Protein AF-A0A0M3IS46-F1 (afdb_monomer)

Radius of gyration: 22.24 Å; Cα contacts (8 Å, |Δi|>4): 586; chains: 1; bounding box: 58×50×62 Å

Nearest PDB structures (foldseek):
  3fgt-assembly1_B  TM=9.710E-01  e=1.351E-29  Mus musculus
  3fbx-assembly1_A  TM=9.709E-01  e=1.950E-28  Mus musculus
  3fgw-assembly1_A  TM=9.657E-01  e=2.655E-27  Mus musculus
  4bwc-assembly1_B-2  TM=8.150E-01  e=2.968E-21  Bos taurus

Foldseek 3Di:
DFFDFQWWDKDFDPDPQDPFHPQTFIFTPLGKTKGKDFDAFQQPVCLVQQALQADDQRVQQNVLRTRDNFQVSSQVSSPPRDRLPRWIWMKIARLVQDDPPDDGDPDGRIDIDTSADDPPVRCVNSVLVVVCVQANDCSPPCSNLANVLCVVQVVQDPDPVSVVCQLQDFPFVPDPSQAGPKVVRGAQLSGNWRDLLPAPQPIGDSDDSRHRDPDTRQKDWADDSVCSNVNKIWIAGGGRVVVHPWQFLVPGPCNVPDDPPPHDRTRPTDIDIDDDDDDDPDPDDPPPDDDDPDDDDDDDDQNDDFPPDPVCVSQQKGKDQPDGDVVVNPWDALVPDPCVVPDDPNSDDRTSPHDIDIDHDDSDDDDPDD

Solvent-accessible surface area (backbone atoms only — not comparable to full-atom values): 22122 Å² total; per-residue (Å²): 136,90,68,88,76,69,72,36,63,67,40,69,54,60,61,95,91,52,94,48,52,88,68,42,47,37,30,24,70,53,32,35,44,38,36,50,48,82,46,80,59,66,32,71,89,55,51,81,64,48,46,67,89,33,44,57,45,65,57,30,46,54,54,16,56,27,56,33,69,44,32,68,51,23,47,72,44,37,65,54,50,57,24,77,44,86,25,30,43,34,43,24,36,19,54,85,53,63,57,90,100,52,86,78,60,97,66,63,34,64,37,79,44,64,58,58,63,75,57,67,76,34,31,60,63,24,34,44,57,64,47,29,78,73,68,37,43,70,61,40,83,65,64,9,36,49,42,45,48,45,73,71,48,56,86,67,48,84,48,75,67,42,42,48,49,52,57,32,30,36,56,28,92,72,43,80,60,8,48,52,88,35,41,64,62,39,19,32,43,36,29,68,20,17,35,12,66,75,25,59,80,87,45,50,55,89,49,77,78,50,29,50,40,102,46,55,32,57,46,45,78,49,69,48,82,72,38,47,74,75,50,30,34,40,35,31,54,34,47,52,49,60,88,38,74,68,53,35,52,90,75,44,92,54,46,93,81,51,92,60,86,92,56,75,57,61,36,81,56,69,78,41,71,59,75,82,77,83,76,69,95,65,92,70,79,86,75,86,74,88,80,78,90,75,78,92,74,95,71,90,76,89,76,86,83,78,86,79,44,70,69,33,68,66,65,36,42,52,77,46,67,57,68,70,78,48,77,95,41,77,68,55,35,55,89,75,43,89,52,51,88,82,47,92,60,83,72,58,75,59,55,41,82,45,70,79,35,79,45,72,60,74,96,61,84,75,87,79,82,126

pLDDT: mean 76.67, std 23.46, range [21.22, 98.69]

Sequence (370 aa):
MISIITLFPATVTSVVGTLASNEDFVLTSAKLAILETTISNYNESSFKFITPTSVLTWIRSQVAHRSANTAVSWAKTFARFDSGTYNNQWSIVDYKKFSPHKPLPSTGLLHVLEQLPYFSSIFSRSGSWKFVQKFGDWFTYEGNPRALIFARDQSTVADMKTLRKLMRSNDYQHDPLSRCNCTPPYSGENAISCRSDLNPPNGTYPFPALGFRDHGATDMKATNVSLMATQLFEGISGPTYDPLPIFDWNTTPLKENVSHIGQPLQFRFPPVVHRWPSRPNSATVAVIKFFQRAKLQLAEFVVVFEATNVSLMATQLFEGISGPTYDPLPIFDWNTTPLKENVSHIGQPLQFRFPPVVHRWPSRPNSLHY

Structure (mmCIF, N/CA/C/O backbone):
data_AF-A0A0M3IS46-F1
#
_entry.id   AF-A0A0M3IS46-F1
#
loop_
_atom_site.group_PDB
_atom_site.id
_atom_site.type_symbol
_atom_site.label_atom_id
_atom_site.label_alt_id
_atom_site.label_comp_id
_atom_site.label_asym_id
_atom_site.label_entity_id
_atom_site.label_seq_id
_atom_site.pdbx_PDB_ins_code
_atom_site.Cartn_x
_atom_site.Cartn_y
_atom_site.Cartn_z
_atom_site.occupancy
_atom_site.B_iso_or_equiv
_atom_site.auth_seq_id
_atom_site.auth_comp_id
_atom_site.auth_asym_id
_atom_site.auth_atom_id
_atom_site.pdbx_PDB_model_num
ATOM 1 N N . MET A 1 1 ? -18.965 23.319 31.068 1.00 29.98 1 MET A N 1
ATOM 2 C CA . MET A 1 1 ? -19.505 21.966 30.805 1.00 29.98 1 MET A CA 1
ATOM 3 C C . MET A 1 1 ? -18.328 21.061 30.462 1.00 29.98 1 MET A C 1
ATOM 5 O O . MET A 1 1 ? -17.723 21.268 29.418 1.00 29.98 1 MET A O 1
ATOM 9 N N . ILE A 1 2 ? -17.932 20.151 31.357 1.00 26.12 2 ILE A N 1
ATOM 10 C CA . ILE A 1 2 ? -16.766 19.278 31.130 1.00 26.12 2 ILE A CA 1
ATOM 11 C C . ILE A 1 2 ? -17.156 18.210 30.104 1.00 26.12 2 ILE A C 1
ATOM 13 O O . ILE A 1 2 ? -18.163 17.528 30.280 1.00 26.12 2 ILE A O 1
ATOM 17 N N . SER A 1 3 ? -16.384 18.086 29.024 1.00 32.44 3 SER A N 1
ATOM 18 C CA . SER A 1 3 ? -16.582 17.042 28.014 1.00 32.44 3 SER A CA 1
ATOM 19 C C . SER A 1 3 ? -15.642 15.882 28.323 1.00 32.44 3 SER A C 1
ATOM 21 O O . SER A 1 3 ? -14.433 16.018 28.165 1.00 32.44 3 SER A O 1
ATOM 23 N N . ILE A 1 4 ? -16.182 14.754 28.786 1.00 38.59 4 ILE A N 1
ATOM 24 C CA . ILE A 1 4 ? -15.395 13.530 28.972 1.00 38.59 4 ILE A CA 1
ATOM 25 C C . ILE A 1 4 ? -15.122 12.942 27.584 1.00 38.59 4 ILE A C 1
ATOM 27 O O . ILE A 1 4 ? -16.052 12.542 26.886 1.00 38.59 4 ILE A O 1
ATOM 31 N N . ILE A 1 5 ? -13.853 12.921 27.180 1.00 48.34 5 ILE A N 1
ATOM 32 C CA . ILE A 1 5 ? -13.413 12.368 25.896 1.00 48.34 5 ILE A CA 1
ATOM 33 C C . ILE A 1 5 ? -12.935 10.937 26.132 1.00 48.34 5 ILE A C 1
ATOM 35 O O . ILE A 1 5 ? -11.932 10.714 26.809 1.00 48.34 5 ILE A O 1
ATOM 39 N N . THR A 1 6 ? -13.633 9.963 25.552 1.00 55.66 6 THR A N 1
ATOM 40 C CA . THR A 1 6 ? -13.150 8.580 25.503 1.00 55.66 6 THR A CA 1
ATOM 41 C C . THR A 1 6 ? -11.977 8.500 24.530 1.00 55.66 6 THR A C 1
ATOM 43 O O . THR A 1 6 ? -12.141 8.798 23.348 1.00 55.66 6 THR A O 1
ATOM 46 N N . LEU A 1 7 ? -10.804 8.096 25.025 1.00 63.31 7 LEU A N 1
ATOM 47 C CA . LEU A 1 7 ? -9.612 7.865 24.209 1.00 63.31 7 LEU A CA 1
ATOM 48 C C . LEU A 1 7 ? -9.308 6.366 24.125 1.00 63.31 7 LEU A C 1
ATOM 50 O O . LEU A 1 7 ? -9.198 5.685 25.145 1.00 63.31 7 LEU A O 1
ATOM 54 N N . PHE A 1 8 ? -9.146 5.861 22.906 1.00 67.00 8 PHE A N 1
ATOM 55 C CA . PHE A 1 8 ? -8.886 4.454 22.618 1.00 67.00 8 PHE A CA 1
ATOM 56 C C . PHE A 1 8 ? -7.393 4.212 22.332 1.00 67.00 8 PHE A C 1
ATOM 58 O O . PHE A 1 8 ? -6.857 4.785 21.381 1.00 67.00 8 PHE A O 1
ATOM 65 N N . PRO A 1 9 ? -6.699 3.355 23.110 1.00 75.81 9 PRO A N 1
ATOM 66 C CA . PRO A 1 9 ? -5.367 2.869 22.759 1.00 75.81 9 PRO A CA 1
ATOM 67 C C . PRO A 1 9 ? -5.305 2.247 21.358 1.00 75.81 9 PRO A C 1
ATOM 69 O O . PRO A 1 9 ? -6.163 1.440 20.989 1.00 75.81 9 PRO A O 1
ATOM 72 N N . ALA A 1 10 ? -4.255 2.579 20.610 1.00 68.38 10 ALA A N 1
ATOM 73 C CA . ALA A 1 10 ? -3.998 2.083 19.263 1.00 68.38 10 ALA A CA 1
ATOM 74 C C . ALA A 1 10 ? -2.685 1.286 19.205 1.00 68.38 10 ALA A C 1
ATOM 76 O O . ALA A 1 10 ? -1.723 1.607 19.899 1.00 68.38 10 ALA A O 1
ATOM 77 N N . THR A 1 11 ? -2.663 0.252 18.368 1.00 72.94 11 THR A N 1
ATOM 78 C CA . THR A 1 11 ? -1.458 -0.447 17.897 1.00 72.94 11 THR A CA 1
ATOM 79 C C . THR A 1 11 ? -1.203 0.008 16.464 1.00 72.94 11 THR A C 1
ATOM 81 O O . THR A 1 11 ? -2.152 0.042 15.682 1.00 72.94 11 THR A O 1
ATOM 84 N N . VAL A 1 12 ? 0.035 0.383 16.138 1.00 70.38 12 VAL A N 1
ATOM 85 C CA . VAL A 1 12 ? 0.428 0.967 14.841 1.00 70.38 12 VAL A CA 1
ATOM 86 C C . VAL A 1 12 ? 1.746 0.359 14.360 1.00 70.38 12 VAL A C 1
ATOM 88 O O . VAL A 1 12 ? 2.582 -0.005 15.190 1.00 70.38 12 VAL A O 1
ATOM 91 N N . THR A 1 13 ? 1.960 0.297 13.046 1.00 59.03 13 THR A N 1
ATOM 92 C CA . THR A 1 13 ? 3.313 0.250 12.461 1.00 59.03 13 THR A CA 1
ATOM 93 C C . THR A 1 13 ? 3.829 1.672 12.233 1.00 59.03 13 THR A C 1
ATOM 95 O O . THR A 1 13 ? 3.036 2.595 12.045 1.00 59.03 13 THR A O 1
ATOM 98 N N . SER A 1 14 ? 5.139 1.896 12.342 1.00 67.12 14 SER A N 1
ATOM 99 C CA . SER A 1 14 ? 5.767 3.221 12.218 1.00 67.12 14 SER A CA 1
ATOM 100 C C . SER A 1 14 ? 7.289 3.081 12.084 1.00 67.12 14 SER A C 1
ATOM 102 O O . SER A 1 14 ? 7.846 2.042 12.451 1.00 67.12 14 SER A O 1
ATOM 104 N N . VAL A 1 15 ? 7.965 4.131 11.609 1.00 58.50 15 VAL A N 1
ATOM 105 C CA . VAL A 1 15 ? 9.433 4.207 11.534 1.00 58.50 15 VAL A CA 1
ATOM 106 C C . VAL A 1 15 ? 10.028 4.914 12.762 1.00 58.50 15 VAL A C 1
ATOM 108 O O . VAL A 1 15 ? 9.321 5.421 13.634 1.00 58.50 15 VAL A O 1
ATOM 111 N N . VAL A 1 16 ? 11.358 4.925 12.882 1.00 48.34 16 VAL A N 1
ATOM 112 C CA . VAL A 1 16 ? 12.038 5.561 14.022 1.00 48.34 16 VAL A CA 1
ATOM 113 C C . VAL A 1 16 ? 11.830 7.079 13.981 1.00 48.34 16 VAL A C 1
ATOM 115 O O . VAL A 1 16 ? 12.190 7.734 13.009 1.00 48.34 16 VAL A O 1
ATOM 118 N N . GLY A 1 17 ? 11.282 7.638 15.063 1.00 52.09 17 GLY A N 1
ATOM 119 C CA . GLY A 1 17 ? 11.063 9.080 15.233 1.00 52.09 17 GLY A CA 1
ATOM 120 C C . GLY A 1 17 ? 9.663 9.580 14.857 1.00 52.09 17 GLY A C 1
ATOM 121 O O . GLY A 1 17 ? 9.315 10.698 15.229 1.00 52.09 17 GLY A O 1
ATOM 122 N N . THR A 1 18 ? 8.828 8.776 14.192 1.00 50.59 18 THR A N 1
ATOM 123 C CA . THR A 1 18 ? 7.465 9.178 13.806 1.00 50.59 18 THR A CA 1
ATOM 124 C C . THR A 1 18 ? 6.417 8.800 14.853 1.00 50.59 18 THR A C 1
ATOM 126 O O . THR A 1 18 ? 6.378 7.678 15.350 1.00 50.59 18 THR A O 1
ATOM 129 N N . LEU A 1 19 ? 5.539 9.751 15.197 1.00 62.62 19 LEU A N 1
ATOM 130 C CA . LEU A 1 19 ? 4.461 9.551 16.182 1.00 62.62 19 LEU A CA 1
ATOM 131 C C . LEU A 1 19 ? 3.176 8.964 15.569 1.00 62.62 19 LEU A C 1
ATOM 133 O O . LEU A 1 19 ? 2.335 8.432 16.299 1.00 62.62 19 LEU A O 1
ATOM 137 N N . ALA A 1 20 ? 3.014 9.082 14.250 1.00 60.94 20 ALA A N 1
ATOM 138 C CA . ALA A 1 20 ? 1.953 8.471 13.449 1.00 60.94 20 ALA A CA 1
ATOM 139 C C . ALA A 1 20 ? 2.493 7.258 12.666 1.00 60.94 20 ALA A C 1
ATOM 141 O O . ALA A 1 20 ? 3.685 6.952 12.733 1.00 60.94 20 ALA A O 1
ATOM 142 N N . SER A 1 21 ? 1.619 6.560 11.940 1.00 63.91 21 SER A N 1
ATOM 143 C CA . SER A 1 21 ? 2.052 5.624 10.901 1.00 63.91 21 SER A CA 1
ATOM 144 C C . SER A 1 21 ? 2.353 6.388 9.602 1.00 63.91 21 SER A C 1
ATOM 146 O O . SER A 1 21 ? 1.888 7.514 9.431 1.00 63.91 21 SER A O 1
ATOM 148 N N . ASN A 1 22 ? 3.141 5.768 8.722 1.00 68.19 22 ASN A N 1
ATOM 149 C CA . ASN A 1 22 ? 3.455 6.248 7.367 1.00 68.19 22 ASN A CA 1
ATOM 150 C C . ASN A 1 22 ? 3.089 5.176 6.312 1.00 68.19 22 ASN A C 1
ATOM 152 O O . ASN A 1 22 ? 3.670 5.130 5.230 1.00 68.19 22 ASN A O 1
ATOM 156 N N . GLU A 1 23 ? 2.225 4.230 6.684 1.00 67.88 23 GLU A N 1
ATOM 157 C CA . GLU A 1 23 ? 1.934 2.993 5.946 1.00 67.88 23 GLU A CA 1
ATOM 158 C C . GLU A 1 23 ? 0.423 2.663 5.942 1.00 67.88 23 GLU A C 1
ATOM 160 O O . GLU A 1 23 ? 0.062 1.508 5.701 1.00 67.88 23 GLU A O 1
ATOM 165 N N . ASP A 1 24 ? -0.420 3.584 6.432 1.00 77.06 24 ASP A N 1
ATOM 166 C CA . ASP A 1 24 ? -1.093 3.360 7.718 1.00 77.06 24 ASP A CA 1
ATOM 167 C C . ASP A 1 24 ? -1.711 1.967 7.909 1.00 77.06 24 ASP A C 1
ATOM 169 O O . ASP A 1 24 ? -2.595 1.535 7.171 1.00 77.06 24 ASP A O 1
ATOM 173 N N . PHE A 1 25 ? -1.322 1.300 9.001 1.00 85.31 25 PHE A N 1
ATOM 174 C CA . PHE A 1 25 ? -2.019 0.129 9.537 1.00 85.31 25 PHE A CA 1
ATOM 175 C C . PHE A 1 25 ? -2.213 0.287 11.050 1.00 85.31 25 PHE A C 1
ATOM 177 O O . PHE A 1 25 ? -1.253 0.272 11.826 1.00 85.31 25 PHE A O 1
ATOM 184 N N . VAL A 1 26 ? -3.469 0.458 11.478 1.00 90.12 26 VAL A N 1
ATOM 185 C CA . VAL A 1 26 ? -3.824 0.874 12.843 1.00 90.12 26 VAL A CA 1
ATOM 186 C C . VAL A 1 26 ? -4.963 0.034 13.422 1.00 90.12 26 VAL A C 1
ATOM 188 O O . VAL A 1 26 ? -6.065 -0.011 12.878 1.00 90.12 26 VAL A O 1
ATOM 191 N N . LEU A 1 27 ? -4.730 -0.583 14.584 1.00 86.94 27 LEU A N 1
ATOM 192 C CA . LEU A 1 27 ? -5.716 -1.386 15.317 1.00 86.94 27 LEU A CA 1
ATOM 193 C C . LEU A 1 27 ? -6.090 -0.711 16.645 1.00 86.94 27 LEU A C 1
ATOM 195 O O . LEU A 1 27 ? -5.258 -0.626 17.551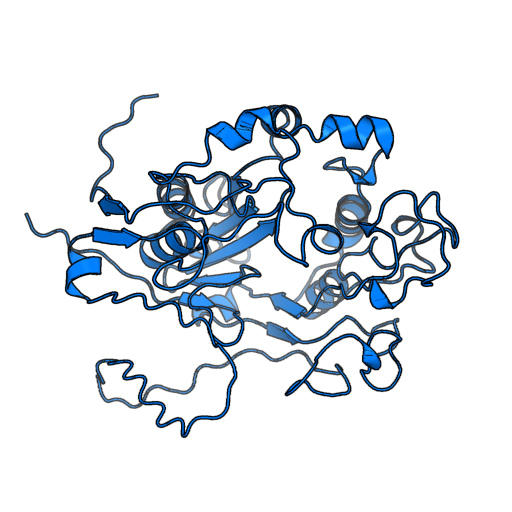 1.00 86.94 27 LEU A O 1
ATOM 199 N N . THR A 1 28 ? -7.338 -0.261 16.805 1.00 91.00 28 THR A N 1
ATOM 200 C CA . THR A 1 28 ? -7.801 0.459 18.011 1.00 91.00 28 THR A CA 1
ATOM 201 C C . THR A 1 28 ? -8.512 -0.448 19.020 1.00 91.00 28 THR A C 1
ATOM 203 O O . THR A 1 28 ? -9.098 -1.478 18.671 1.00 91.00 28 THR A O 1
ATOM 206 N N . SER A 1 29 ? -8.522 -0.057 20.298 1.00 88.50 29 SER A N 1
ATOM 207 C CA . SER A 1 29 ? -9.233 -0.804 21.346 1.00 88.50 29 SER A CA 1
ATOM 208 C C . SER A 1 29 ? -10.758 -0.760 21.184 1.00 88.50 29 SER A C 1
ATOM 210 O O . SER A 1 29 ? -11.432 -1.706 21.589 1.00 88.50 29 SER A O 1
ATOM 212 N N . ALA A 1 30 ? -11.286 0.249 20.474 1.00 92.25 30 ALA A N 1
ATOM 213 C CA . ALA A 1 30 ? -12.664 0.306 19.971 1.00 92.25 30 ALA A CA 1
ATOM 214 C C . ALA A 1 30 ? -12.989 -0.766 18.909 1.00 92.25 30 ALA A C 1
ATOM 216 O O . ALA A 1 30 ? -14.096 -0.785 18.368 1.00 92.25 30 ALA A O 1
ATOM 217 N N . LYS A 1 31 ? -12.040 -1.654 18.590 1.00 94.69 31 LYS A N 1
ATOM 218 C CA . LYS A 1 31 ? -12.148 -2.709 17.575 1.00 94.69 31 LYS A CA 1
ATOM 219 C C . LYS A 1 31 ? -12.390 -2.161 16.167 1.00 94.69 31 LYS A C 1
ATOM 221 O O . LYS A 1 31 ? -13.122 -2.755 15.383 1.00 94.69 31 LYS A O 1
ATOM 226 N N . LEU A 1 32 ? -11.740 -1.040 15.849 1.00 96.69 32 LEU A N 1
ATOM 227 C CA . LEU A 1 32 ? -11.582 -0.574 14.474 1.00 96.69 32 LEU A CA 1
ATOM 228 C C . LEU A 1 32 ? -10.208 -1.016 13.963 1.00 96.69 32 LEU A C 1
ATOM 230 O O . LEU A 1 32 ? -9.200 -0.735 14.613 1.00 96.69 32 LEU A O 1
ATOM 234 N N . ALA A 1 33 ? -10.173 -1.691 12.817 1.00 95.31 33 ALA A N 1
ATOM 235 C CA . ALA A 1 33 ? -8.962 -1.820 12.016 1.00 95.31 33 ALA A CA 1
ATOM 236 C C . ALA A 1 33 ? -9.035 -0.773 10.902 1.00 95.31 33 ALA A C 1
ATOM 238 O O . ALA A 1 33 ? -10.033 -0.701 10.185 1.00 95.31 33 ALA A O 1
ATOM 239 N N . ILE A 1 34 ? -8.019 0.073 10.814 1.00 96.56 34 ILE A N 1
ATOM 240 C CA . ILE A 1 34 ? -7.949 1.211 9.900 1.00 96.56 34 ILE A CA 1
ATOM 241 C C . ILE A 1 34 ? -6.678 1.048 9.077 1.00 96.56 34 ILE A C 1
ATOM 243 O O . ILE A 1 34 ? -5.609 0.835 9.649 1.00 96.56 34 ILE A O 1
ATOM 247 N N . LEU A 1 35 ? -6.808 1.133 7.758 1.00 94.62 35 LEU A N 1
ATOM 248 C CA . LEU A 1 35 ? -5.684 1.106 6.832 1.00 94.62 35 LEU A CA 1
ATOM 249 C C . LEU A 1 35 ? -5.906 2.044 5.647 1.00 94.62 35 LEU A C 1
ATOM 251 O O . LEU A 1 35 ? -7.050 2.414 5.366 1.00 94.62 35 LEU A O 1
ATOM 255 N N . GLU A 1 36 ? -4.831 2.408 4.955 1.00 93.81 36 GLU A N 1
ATOM 256 C CA . GLU A 1 36 ? -4.878 3.333 3.820 1.00 93.81 36 GLU A CA 1
ATOM 257 C C . GLU A 1 36 ? -4.117 2.840 2.583 1.00 93.81 36 GLU A C 1
ATOM 259 O O . GLU A 1 36 ? -3.246 1.975 2.674 1.00 93.81 36 GLU A O 1
ATOM 264 N N . THR A 1 37 ? -4.455 3.395 1.417 1.00 89.00 37 THR A N 1
ATOM 265 C CA . THR A 1 37 ? -3.550 3.439 0.260 1.00 89.00 37 THR A CA 1
ATOM 266 C C . THR A 1 37 ? -3.512 4.840 -0.355 1.00 89.00 37 THR A C 1
ATOM 268 O O . THR A 1 37 ? -4.545 5.475 -0.601 1.00 89.00 37 THR A O 1
ATOM 271 N N . THR A 1 38 ? -2.300 5.332 -0.615 1.00 88.56 38 THR A N 1
ATOM 272 C CA . THR A 1 38 ? -2.079 6.702 -1.082 1.00 88.56 38 THR A CA 1
ATOM 273 C C . THR A 1 38 ? -2.539 6.870 -2.529 1.00 88.56 38 THR A C 1
ATOM 275 O O . THR A 1 38 ? -2.249 6.045 -3.397 1.00 88.56 38 THR A O 1
ATOM 278 N N . ILE A 1 39 ? -3.226 7.977 -2.805 1.00 86.56 39 ILE A N 1
ATOM 279 C CA . ILE A 1 39 ? -3.853 8.301 -4.089 1.00 86.56 39 ILE A CA 1
ATOM 280 C C . ILE A 1 39 ? -3.383 9.677 -4.578 1.00 86.56 39 ILE A C 1
ATOM 282 O O . ILE A 1 39 ? -3.428 10.684 -3.872 1.00 86.56 39 ILE A O 1
ATOM 286 N N . SER A 1 40 ? -2.893 9.734 -5.816 1.00 82.38 40 SER A N 1
ATOM 287 C CA . SER A 1 40 ? -2.291 10.951 -6.367 1.00 82.38 40 SER A CA 1
ATOM 288 C C . SER A 1 40 ? -3.319 12.026 -6.737 1.00 82.38 40 SER A C 1
ATOM 290 O O . SER A 1 40 ? -4.419 11.736 -7.210 1.00 82.38 40 SER A O 1
ATOM 292 N N . ASN A 1 41 ? -2.916 13.291 -6.589 1.00 82.25 41 ASN A N 1
ATOM 293 C CA . ASN A 1 41 ? -3.664 14.454 -7.058 1.00 82.25 41 ASN A CA 1
ATOM 294 C C . ASN A 1 41 ? -2.887 15.165 -8.177 1.00 82.25 41 ASN A C 1
ATOM 296 O O . ASN A 1 41 ? -1.867 15.802 -7.924 1.00 82.25 41 ASN A O 1
ATOM 300 N N . TYR A 1 42 ? -3.392 15.078 -9.406 1.00 82.81 42 TYR A N 1
ATOM 301 C CA . TYR A 1 42 ? -2.817 15.692 -10.607 1.00 82.81 42 TYR A CA 1
ATOM 302 C C . TYR A 1 42 ? -3.579 16.952 -11.060 1.00 82.81 42 TYR A C 1
ATOM 304 O O . TYR A 1 42 ? -3.382 17.438 -12.179 1.00 82.81 42 TYR A O 1
ATOM 312 N N . ASN A 1 43 ? -4.486 17.478 -10.229 1.00 83.12 43 ASN A N 1
ATOM 313 C CA . ASN A 1 43 ? -5.218 18.705 -10.511 1.00 83.12 43 ASN A CA 1
ATOM 314 C C . ASN A 1 43 ? -4.642 19.881 -9.715 1.00 83.12 43 ASN A C 1
ATOM 316 O O . ASN A 1 43 ? -5.129 20.221 -8.636 1.00 83.12 43 ASN A O 1
ATOM 320 N N . GLU A 1 44 ? -3.663 20.557 -10.308 1.00 82.38 44 GLU A N 1
ATOM 321 C CA . GLU A 1 44 ? -3.020 21.763 -9.768 1.00 82.38 44 GLU A CA 1
ATOM 322 C C . GLU A 1 44 ? -4.018 22.850 -9.331 1.00 82.38 44 GLU A C 1
ATOM 324 O O . GLU A 1 44 ? -3.806 23.521 -8.322 1.00 82.38 44 GLU A O 1
ATOM 329 N N . SER A 1 45 ? -5.170 22.978 -10.006 1.00 82.00 45 SER A N 1
ATOM 330 C CA . SER A 1 45 ? -6.199 23.969 -9.640 1.00 82.00 45 SER A CA 1
ATOM 331 C C . SER A 1 45 ? -6.864 23.711 -8.277 1.00 82.00 45 SER A C 1
ATOM 333 O O . SER A 1 45 ? -7.556 24.592 -7.757 1.00 82.00 45 SER A O 1
ATOM 335 N N . SER A 1 46 ? -6.645 22.529 -7.688 1.00 80.62 46 SER A N 1
ATOM 336 C CA . SER A 1 46 ? -7.059 22.178 -6.325 1.00 80.62 46 SER A CA 1
ATOM 337 C C . SER A 1 46 ? -6.018 22.526 -5.254 1.00 80.62 46 SER A C 1
ATOM 339 O O . SER A 1 46 ? -6.388 22.674 -4.093 1.00 80.62 46 SER A O 1
ATOM 341 N N . PHE A 1 47 ? -4.743 22.741 -5.609 1.00 81.44 47 PHE A N 1
ATOM 342 C CA . PHE A 1 47 ? -3.680 22.995 -4.622 1.00 81.44 47 PHE A CA 1
ATOM 343 C C . PHE A 1 47 ? -3.897 24.318 -3.863 1.00 81.44 47 PHE A C 1
ATOM 345 O O . PHE A 1 47 ? -3.440 24.466 -2.737 1.00 81.44 47 PHE A O 1
ATOM 352 N N . LYS A 1 48 ? -4.697 25.243 -4.416 1.00 78.25 48 LYS A N 1
ATOM 353 C CA . LYS A 1 48 ? -5.176 26.467 -3.740 1.00 78.25 48 LYS A CA 1
ATOM 354 C C . LYS A 1 48 ? -6.004 26.225 -2.466 1.00 78.25 48 LYS A C 1
ATOM 356 O O . LYS A 1 48 ? -6.259 27.174 -1.731 1.00 78.25 48 LYS A O 1
ATOM 361 N N . PHE A 1 49 ? -6.483 25.000 -2.236 1.00 81.19 49 PHE A N 1
ATOM 362 C CA . PHE A 1 49 ? -7.188 24.620 -1.007 1.00 81.19 49 PHE A CA 1
ATOM 363 C C . PHE A 1 49 ? -6.227 24.157 0.105 1.00 81.19 49 PHE A C 1
ATOM 365 O O . PHE A 1 49 ? -6.619 24.130 1.272 1.00 81.19 49 PHE A O 1
ATOM 372 N N . ILE A 1 50 ? -4.962 23.872 -0.229 1.00 82.56 50 ILE A N 1
ATOM 373 C CA . ILE A 1 50 ? -3.896 23.593 0.739 1.00 82.56 50 ILE A CA 1
ATOM 374 C C . ILE A 1 50 ? -3.538 24.920 1.420 1.00 82.56 50 ILE A C 1
ATOM 376 O O . ILE A 1 50 ? -2.969 25.821 0.805 1.00 82.56 50 ILE A O 1
ATOM 380 N N . THR A 1 51 ? -3.923 25.069 2.686 1.00 77.38 51 THR A N 1
ATOM 381 C CA . THR A 1 51 ? -3.870 26.344 3.423 1.00 77.38 51 THR A CA 1
ATOM 382 C C . THR A 1 51 ? -3.322 26.146 4.839 1.00 77.38 51 THR A C 1
ATOM 384 O O . THR A 1 51 ? -3.541 25.082 5.420 1.00 77.38 51 THR A O 1
ATOM 387 N N . PRO A 1 52 ? -2.669 27.155 5.455 1.00 72.31 52 PRO A N 1
ATOM 388 C CA . PRO A 1 52 ? -2.176 27.049 6.835 1.00 72.31 52 PRO A CA 1
ATOM 389 C C . PRO A 1 52 ? -3.290 26.836 7.871 1.00 72.31 52 PRO A C 1
ATOM 391 O O . PRO A 1 52 ? -3.026 26.361 8.965 1.00 72.31 52 PRO A O 1
ATOM 394 N N . THR A 1 53 ? -4.541 27.170 7.539 1.00 75.69 53 THR A N 1
ATOM 395 C CA . THR A 1 53 ? -5.717 26.955 8.397 1.00 75.69 53 THR A CA 1
ATOM 396 C C . THR A 1 53 ? -6.319 25.548 8.285 1.00 75.69 53 THR A C 1
ATOM 398 O O . THR A 1 53 ? -7.252 25.225 9.025 1.00 75.69 53 THR A O 1
ATOM 401 N N . SER A 1 54 ? -5.783 24.698 7.403 1.00 81.50 54 SER A N 1
ATOM 402 C CA . SER A 1 54 ? -6.062 23.256 7.364 1.00 81.50 54 SER A CA 1
ATOM 403 C C . SER A 1 54 ? -5.186 22.475 8.352 1.00 81.50 54 SER A C 1
ATOM 405 O O . SER A 1 54 ? -4.212 23.002 8.882 1.00 81.50 54 SER A O 1
ATOM 407 N N . VAL A 1 55 ? -5.521 21.210 8.612 1.00 79.50 55 VAL A N 1
ATOM 408 C CA . VAL A 1 55 ? -4.779 20.335 9.532 1.00 79.50 55 VAL A CA 1
ATOM 409 C C . VAL A 1 55 ? -4.168 19.184 8.743 1.00 79.50 55 VAL A C 1
ATOM 411 O O . VAL A 1 55 ? -4.868 18.514 7.992 1.00 79.50 55 VAL A O 1
ATOM 414 N N . LEU A 1 56 ? -2.875 18.907 8.916 1.00 82.56 56 LEU A N 1
ATOM 415 C CA . LEU A 1 56 ? -2.192 17.837 8.176 1.00 82.56 56 LEU A CA 1
ATOM 416 C C . LEU A 1 56 ? -2.766 16.439 8.486 1.00 82.56 56 LEU A C 1
ATOM 418 O O . LEU A 1 56 ? -3.111 16.141 9.632 1.00 82.56 56 LEU A O 1
ATOM 422 N N . THR A 1 57 ? -2.809 15.563 7.471 1.00 87.81 57 THR A N 1
ATOM 423 C CA . THR A 1 57 ? -3.348 14.187 7.549 1.00 87.81 57 THR A CA 1
ATOM 424 C C . THR A 1 57 ? -2.886 13.411 8.777 1.00 87.81 57 THR A C 1
ATOM 426 O O . THR A 1 57 ? -3.723 12.815 9.444 1.00 87.81 57 THR A O 1
ATOM 429 N N . TRP A 1 58 ? -1.596 13.457 9.125 1.00 83.19 58 TRP A N 1
ATOM 430 C CA . TRP A 1 58 ? -1.042 12.692 10.251 1.00 83.19 58 TRP A CA 1
ATOM 431 C C . TRP A 1 58 ? -1.589 13.127 11.623 1.00 83.19 58 TRP A C 1
ATOM 433 O O . TRP A 1 58 ? -1.703 12.309 12.534 1.00 83.19 58 TRP A O 1
ATOM 443 N N . ILE A 1 59 ? -1.995 14.394 11.769 1.00 83.38 59 ILE A N 1
ATOM 444 C CA . ILE A 1 59 ? -2.683 14.889 12.971 1.00 83.38 59 ILE A CA 1
ATOM 445 C C . ILE A 1 59 ? -4.152 14.444 12.928 1.00 83.38 59 ILE A C 1
ATOM 447 O O . ILE A 1 59 ? -4.685 13.932 13.916 1.00 83.38 59 ILE A O 1
ATOM 451 N N . ARG A 1 60 ? -4.818 14.581 11.769 1.00 89.00 60 ARG A N 1
ATOM 452 C CA . ARG A 1 60 ? -6.232 14.194 11.595 1.00 89.00 60 ARG A CA 1
ATOM 453 C C . ARG A 1 60 ? -6.460 12.697 11.797 1.00 89.00 60 ARG A C 1
ATOM 455 O O . ARG A 1 60 ? -7.441 12.325 12.445 1.00 89.00 60 ARG A O 1
ATOM 462 N N . SER A 1 61 ? -5.558 11.848 11.300 1.00 89.88 61 SER A N 1
ATOM 463 C CA . SER A 1 61 ? -5.600 10.396 11.492 1.00 89.88 61 SER A CA 1
ATOM 464 C C . SER A 1 61 ? -5.442 10.061 12.973 1.00 89.88 61 SER A C 1
ATOM 466 O O . SER A 1 61 ? -6.322 9.418 13.542 1.00 89.88 61 SER A O 1
ATOM 468 N N . GLN A 1 62 ? -4.430 10.611 13.653 1.00 85.81 62 GLN A N 1
ATOM 469 C CA . GLN A 1 62 ? -4.204 10.420 15.091 1.00 85.81 62 GLN A CA 1
ATOM 470 C C . GLN A 1 62 ? -5.396 10.846 15.961 1.00 85.81 62 GLN A C 1
ATOM 472 O O . GLN A 1 62 ? -5.790 10.099 16.862 1.00 85.81 62 GLN A O 1
ATOM 477 N N . VAL A 1 63 ? -6.016 11.999 15.684 1.00 84.69 63 VAL A N 1
ATOM 478 C CA . VAL A 1 63 ? -7.239 12.440 16.380 1.00 84.69 63 VAL A CA 1
ATOM 479 C C . VAL A 1 63 ? -8.392 11.461 16.128 1.00 84.69 63 VAL A C 1
ATOM 481 O O . VAL A 1 63 ? -9.087 11.066 17.071 1.00 84.69 63 VAL A O 1
ATOM 484 N N . ALA A 1 64 ? -8.586 11.017 14.884 1.00 90.62 64 ALA A N 1
ATOM 485 C CA . ALA A 1 64 ? -9.640 10.074 14.524 1.00 90.62 64 ALA A CA 1
ATOM 486 C C . ALA A 1 64 ? -9.422 8.672 15.134 1.00 90.62 64 ALA A C 1
ATOM 488 O O . ALA A 1 64 ? -10.347 8.133 15.741 1.00 90.62 64 ALA A O 1
ATOM 489 N N . HIS A 1 65 ? -8.213 8.094 15.064 1.00 88.94 65 HIS A N 1
ATOM 490 C CA . HIS A 1 65 ? -7.894 6.777 15.645 1.00 88.94 65 HIS A CA 1
ATOM 491 C C . HIS A 1 65 ? -8.164 6.740 17.154 1.00 88.94 65 HIS A C 1
ATOM 493 O O . HIS A 1 65 ? -8.642 5.733 17.675 1.00 88.94 65 HIS A O 1
ATOM 499 N N . ARG A 1 66 ? -7.859 7.840 17.855 1.00 84.44 66 ARG A N 1
ATOM 500 C CA . ARG A 1 66 ? -7.971 7.929 19.316 1.00 84.44 66 ARG A CA 1
ATOM 501 C C . ARG A 1 66 ? -9.389 8.231 19.793 1.00 84.44 66 ARG A C 1
ATOM 503 O O . ARG A 1 66 ? -9.734 7.782 20.878 1.00 84.44 66 ARG A O 1
ATOM 510 N N . SER A 1 67 ? -10.207 8.958 19.027 1.00 84.81 67 SER A N 1
ATOM 511 C CA . SER A 1 67 ? -11.554 9.383 19.461 1.00 84.81 67 SER A CA 1
ATOM 512 C C . SER A 1 67 ? -12.717 8.549 18.905 1.00 84.81 67 SER A C 1
ATOM 514 O O . SER A 1 67 ? -13.819 8.592 19.455 1.00 84.81 67 SER A O 1
ATOM 516 N N . ALA A 1 68 ? -12.514 7.790 17.824 1.00 92.62 68 ALA A N 1
ATOM 517 C CA . ALA A 1 68 ? -13.604 7.114 17.126 1.00 92.62 68 ALA A CA 1
ATOM 518 C C . ALA A 1 68 ? -13.973 5.744 17.716 1.00 92.62 68 ALA A C 1
ATOM 520 O O . ALA A 1 68 ? -13.128 4.866 17.874 1.00 92.62 68 ALA A O 1
ATOM 521 N N . ASN A 1 69 ? -15.275 5.527 17.938 1.00 92.75 69 ASN A N 1
ATOM 522 C CA . ASN A 1 69 ? -15.827 4.238 18.377 1.00 92.75 69 ASN A CA 1
ATOM 523 C C . ASN A 1 69 ? -16.485 3.435 17.232 1.00 92.75 69 ASN A C 1
ATOM 525 O O . ASN A 1 69 ? -16.773 2.253 17.379 1.00 92.75 69 ASN A O 1
ATOM 529 N N . THR A 1 70 ? -16.754 4.060 16.085 1.00 94.94 70 THR A N 1
ATOM 530 C CA . THR A 1 70 ? -17.332 3.417 14.888 1.00 94.94 70 THR A CA 1
ATOM 531 C C . THR A 1 70 ? -16.651 3.909 13.617 1.00 94.94 70 THR A C 1
ATOM 533 O O . THR A 1 70 ? -16.167 5.044 13.579 1.00 94.94 70 THR A O 1
ATOM 536 N N . ALA A 1 71 ? -16.681 3.107 12.551 1.00 95.31 71 ALA A N 1
ATOM 537 C CA . ALA A 1 71 ? -16.089 3.463 11.260 1.00 95.31 71 ALA A CA 1
ATOM 538 C C . ALA A 1 71 ? -16.580 4.822 10.711 1.00 95.31 71 ALA A C 1
ATOM 540 O O . ALA A 1 71 ? -15.785 5.678 10.329 1.00 95.31 71 ALA A O 1
ATOM 541 N N . VAL A 1 72 ? -17.890 5.082 10.793 1.00 94.56 72 VAL A N 1
ATOM 542 C CA . VAL A 1 72 ? -18.493 6.365 10.383 1.00 94.56 72 VAL A CA 1
ATOM 543 C C . VAL A 1 72 ? -18.058 7.524 11.294 1.00 94.56 72 VAL A C 1
ATOM 545 O O . VAL A 1 72 ? -17.888 8.644 10.817 1.00 94.56 72 VAL A O 1
ATOM 548 N N . SER A 1 73 ? -17.851 7.294 12.598 1.00 94.56 73 SER A N 1
ATOM 549 C CA . SER A 1 73 ? -17.335 8.339 13.503 1.00 94.56 73 SER A CA 1
ATOM 550 C C . SER A 1 73 ? -15.858 8.669 13.261 1.00 94.56 73 SER A C 1
ATOM 552 O O . SER A 1 73 ? -15.466 9.824 13.435 1.00 94.56 73 SER A O 1
ATOM 554 N N . TRP A 1 74 ? -15.065 7.688 12.807 1.00 95.75 74 TRP A N 1
ATOM 555 C CA . TRP A 1 74 ? -13.680 7.899 12.383 1.00 95.75 74 TRP A CA 1
ATOM 556 C C . TRP A 1 74 ? -13.652 8.815 11.162 1.00 95.75 74 TRP A C 1
ATOM 558 O O . TRP A 1 74 ? -13.067 9.892 11.220 1.00 95.75 74 TRP A O 1
ATOM 568 N N . ALA A 1 75 ? -14.410 8.467 10.119 1.00 94.19 75 ALA A N 1
ATOM 569 C CA . ALA A 1 75 ? -14.500 9.255 8.894 1.00 94.19 75 ALA A CA 1
ATOM 570 C C . ALA A 1 75 ? -15.021 10.686 9.127 1.00 94.19 75 ALA A C 1
ATOM 572 O O . ALA A 1 75 ? -14.405 11.654 8.684 1.00 94.19 75 ALA A O 1
ATOM 573 N N . LYS A 1 76 ? -16.099 10.848 9.911 1.00 92.81 76 LYS A N 1
ATOM 574 C CA . LYS A 1 76 ? -16.645 12.170 10.286 1.00 92.81 76 LYS A CA 1
ATOM 575 C C . LYS A 1 76 ? -15.716 13.008 11.174 1.00 92.81 76 LYS A C 1
ATOM 577 O O . LYS A 1 76 ? -15.943 14.211 11.311 1.00 92.81 76 LYS A O 1
ATOM 582 N N . THR A 1 77 ? -14.706 12.391 11.786 1.00 90.25 77 THR A N 1
ATOM 583 C CA . THR A 1 77 ? -13.636 13.106 12.487 1.00 90.25 77 THR A CA 1
ATOM 584 C C . THR A 1 77 ? -12.517 13.456 11.512 1.00 90.25 77 THR A C 1
ATOM 586 O O . THR A 1 77 ? -12.215 14.634 11.361 1.00 90.25 77 THR A O 1
ATOM 589 N N . PHE A 1 78 ? -11.971 12.475 10.791 1.00 93.88 78 PHE A N 1
ATOM 590 C CA . PHE A 1 78 ? -10.850 1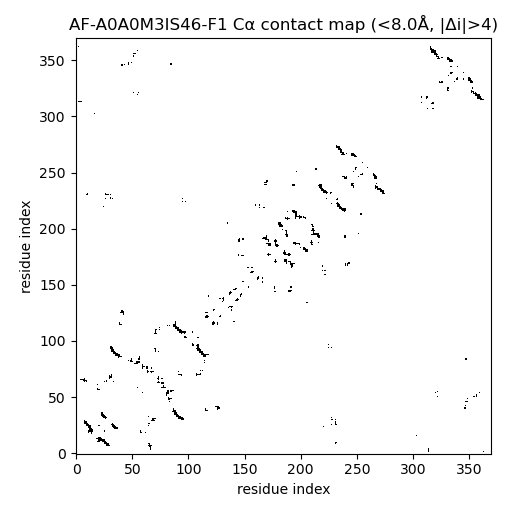2.644 9.862 1.00 93.88 78 PHE A CA 1
ATOM 591 C C . PHE A 1 78 ? -11.098 13.679 8.747 1.00 93.88 78 PHE A C 1
ATOM 593 O O . PHE A 1 78 ? -10.178 14.402 8.367 1.00 93.88 78 PHE A O 1
ATOM 600 N N . ALA A 1 79 ? -12.338 13.794 8.259 1.00 91.19 79 ALA A N 1
ATOM 601 C CA . ALA A 1 79 ? -12.728 14.759 7.225 1.00 91.19 79 ALA A CA 1
ATOM 602 C C . ALA A 1 79 ? -12.785 16.231 7.700 1.00 91.19 79 ALA A C 1
ATOM 604 O O . ALA A 1 79 ? -13.066 17.127 6.904 1.00 91.19 79 ALA A O 1
ATOM 605 N N . ARG A 1 80 ? -12.580 16.516 8.994 1.00 86.00 80 ARG A N 1
ATOM 606 C CA . ARG A 1 80 ? -12.581 17.89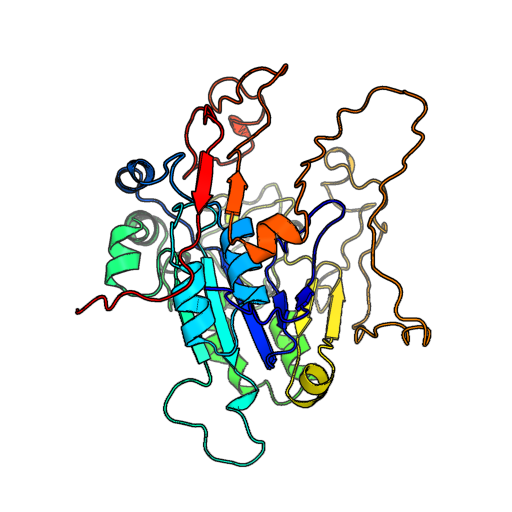2 9.520 1.00 86.00 80 ARG A CA 1
ATOM 607 C C . ARG A 1 80 ? -11.233 18.559 9.269 1.00 86.00 80 ARG A C 1
ATOM 609 O O . ARG A 1 80 ? -10.207 17.999 9.635 1.00 86.00 80 ARG A O 1
ATOM 616 N N . PHE A 1 81 ? -11.263 19.786 8.746 1.00 85.25 81 PHE A N 1
ATOM 617 C CA . PHE A 1 81 ? -10.070 20.582 8.423 1.00 85.25 81 PHE A CA 1
ATOM 618 C C . PHE A 1 81 ? -9.115 19.872 7.445 1.00 85.25 81 PHE A C 1
ATOM 620 O O . PHE A 1 81 ? -7.900 19.908 7.635 1.00 85.25 81 PHE A O 1
ATOM 627 N N . ASP A 1 82 ? -9.671 19.209 6.423 1.00 87.88 82 ASP A N 1
ATOM 628 C CA . ASP A 1 82 ? -8.894 18.562 5.360 1.00 87.88 82 ASP A CA 1
ATOM 629 C C . ASP A 1 82 ? -7.839 19.511 4.763 1.00 87.88 82 ASP A C 1
ATOM 631 O O . ASP A 1 82 ? -8.098 20.694 4.538 1.00 87.88 82 ASP A O 1
ATOM 635 N N . SER A 1 83 ? -6.643 18.969 4.543 1.00 85.75 83 SER A N 1
ATOM 636 C CA . SER A 1 83 ? -5.461 19.676 4.058 1.00 85.75 83 SER A CA 1
ATOM 637 C C . SER A 1 83 ? -5.153 19.437 2.588 1.00 85.75 83 SER A C 1
ATOM 639 O O . SER A 1 83 ? -4.293 20.132 2.054 1.00 85.75 83 SER A O 1
ATOM 641 N N . GLY A 1 84 ? -5.781 18.453 1.932 1.00 84.25 84 GLY A N 1
ATOM 642 C CA . GLY A 1 84 ? -5.446 18.090 0.549 1.00 84.25 84 GLY A CA 1
ATOM 643 C C . GLY A 1 84 ? -4.002 17.586 0.362 1.00 84.25 84 GLY A C 1
ATOM 644 O O . GLY A 1 84 ? -3.493 17.568 -0.761 1.00 84.25 84 GLY A O 1
ATOM 645 N N . THR A 1 85 ? -3.337 17.183 1.450 1.00 83.12 85 THR A N 1
ATOM 646 C CA . THR A 1 85 ? -1.955 16.671 1.504 1.00 83.12 85 THR A CA 1
ATOM 647 C C . THR A 1 85 ? -1.942 15.262 2.087 1.00 83.12 85 THR A C 1
ATOM 649 O O . THR A 1 85 ? -2.751 14.979 2.962 1.00 83.12 85 THR A O 1
ATOM 652 N N . TYR A 1 86 ? -1.044 14.379 1.620 1.00 87.31 86 TYR A N 1
ATOM 653 C CA . TYR A 1 86 ? -1.077 12.930 1.917 1.00 87.31 86 TYR A CA 1
ATOM 654 C C . TYR A 1 86 ? -2.510 12.390 1.725 1.00 87.31 86 TYR A C 1
ATOM 656 O O . TYR A 1 86 ? -3.247 12.127 2.678 1.00 87.31 86 TYR A O 1
ATOM 664 N N . ASN A 1 87 ? -2.947 12.422 0.459 1.00 88.38 87 ASN A N 1
ATOM 665 C CA . ASN A 1 87 ? -4.312 12.095 0.062 1.00 88.38 87 ASN A CA 1
ATOM 666 C C . ASN A 1 87 ? -4.433 10.586 -0.099 1.00 88.38 87 ASN A C 1
ATOM 668 O O . ASN A 1 87 ? -3.715 10.002 -0.905 1.00 88.38 87 ASN A O 1
ATOM 672 N N . ASN A 1 88 ? -5.344 9.976 0.655 1.00 91.38 88 ASN A N 1
ATOM 673 C CA . ASN A 1 88 ? -5.390 8.529 0.838 1.00 91.38 88 ASN A CA 1
ATOM 674 C C . ASN A 1 88 ? -6.826 8.000 0.704 1.00 91.38 88 ASN A C 1
ATOM 676 O O . ASN A 1 88 ? -7.789 8.697 1.057 1.00 91.38 88 ASN A O 1
ATOM 680 N N . GLN A 1 89 ? -6.969 6.760 0.235 1.00 91.62 89 GLN A N 1
ATOM 681 C CA . GLN A 1 89 ? -8.188 5.970 0.385 1.00 91.62 89 GLN A CA 1
ATOM 682 C C . GLN A 1 89 ? -8.108 5.214 1.714 1.00 91.62 89 GLN A C 1
ATOM 684 O O . GLN A 1 89 ? -7.319 4.286 1.863 1.00 91.62 89 GLN A O 1
ATOM 689 N N . TRP A 1 90 ? -8.926 5.608 2.685 1.00 95.00 90 TRP A N 1
ATOM 690 C CA . TRP A 1 90 ? -8.980 5.009 4.016 1.00 95.00 90 TRP A CA 1
ATOM 691 C C . TRP A 1 90 ? -10.074 3.948 4.090 1.00 95.00 90 TRP A C 1
ATOM 693 O O . TRP A 1 90 ? -11.259 4.257 3.957 1.00 95.00 90 TRP A O 1
ATOM 703 N N . SER A 1 91 ? -9.690 2.709 4.388 1.00 95.75 91 SER A N 1
ATOM 704 C CA . SER A 1 91 ? -10.609 1.624 4.735 1.00 95.75 91 SER A CA 1
ATOM 705 C C . SER A 1 91 ? -10.698 1.469 6.250 1.00 95.75 91 SER A C 1
ATOM 707 O O . SER A 1 91 ? -9.694 1.238 6.922 1.00 95.75 91 SER A O 1
ATOM 709 N N . ILE A 1 92 ? -11.910 1.567 6.801 1.00 97.56 92 ILE A N 1
ATOM 710 C CA . ILE A 1 92 ? -12.173 1.415 8.234 1.00 97.56 92 ILE A CA 1
ATOM 711 C C . ILE A 1 92 ? -13.131 0.246 8.466 1.00 97.56 92 ILE A C 1
ATOM 713 O O . ILE A 1 92 ? -14.327 0.342 8.183 1.00 97.56 92 ILE A O 1
ATOM 717 N N . VAL A 1 93 ? -12.602 -0.849 9.015 1.00 97.00 93 VAL A N 1
ATOM 718 C CA . VAL A 1 93 ? -13.346 -2.064 9.368 1.00 97.00 93 VAL A CA 1
ATOM 719 C C . VAL A 1 93 ? -13.725 -2.030 10.847 1.00 97.00 93 VAL A C 1
ATOM 721 O O . VAL A 1 93 ? -12.859 -2.034 11.724 1.00 97.00 93 VAL A O 1
ATOM 724 N N . ASP A 1 94 ? -15.023 -2.031 11.141 1.00 97.44 94 ASP A N 1
ATOM 725 C CA . ASP A 1 94 ? -15.558 -2.135 12.497 1.00 97.44 94 ASP A CA 1
ATOM 726 C C . ASP A 1 94 ? -15.792 -3.607 12.871 1.00 97.44 94 ASP A C 1
ATOM 728 O O . ASP A 1 94 ? -16.842 -4.192 12.598 1.00 97.44 94 ASP A O 1
ATOM 732 N N . TYR A 1 95 ? -14.821 -4.217 13.552 1.00 96.25 95 TYR A N 1
ATOM 733 C CA . TYR A 1 95 ? -14.902 -5.616 13.977 1.00 96.25 95 TYR A CA 1
ATOM 734 C C . TYR A 1 95 ? -16.034 -5.889 14.986 1.00 96.25 95 TYR A C 1
ATOM 736 O O . TYR A 1 95 ? -16.405 -7.046 15.161 1.00 96.25 95 TYR A O 1
ATOM 744 N N . LYS A 1 96 ? -16.659 -4.865 15.596 1.00 95.50 96 LYS A N 1
ATOM 745 C CA . LYS A 1 96 ? -17.872 -5.034 16.433 1.00 95.50 96 LYS A CA 1
ATOM 746 C C . LYS A 1 96 ? -19.121 -5.348 15.601 1.00 95.50 96 LYS A C 1
ATOM 748 O O . LYS A 1 96 ? -20.176 -5.637 16.161 1.00 95.50 96 LYS A O 1
ATOM 753 N N . LYS A 1 97 ? -19.027 -5.235 14.273 1.00 96.25 97 LYS A N 1
ATOM 754 C CA . LYS A 1 97 ? -20.089 -5.536 13.304 1.00 96.25 97 LYS A CA 1
ATOM 755 C C . LYS A 1 97 ? -19.894 -6.878 12.594 1.00 96.25 97 LYS A C 1
ATOM 757 O O . LYS A 1 97 ? -20.758 -7.263 11.810 1.00 96.25 97 LYS A O 1
ATOM 762 N N . PHE A 1 98 ? -18.802 -7.593 12.869 1.00 95.75 98 PHE A N 1
ATOM 763 C CA . PHE A 1 98 ? -18.534 -8.916 12.316 1.00 95.75 98 PHE A CA 1
ATOM 764 C C . PHE A 1 98 ? -18.784 -10.015 13.356 1.00 95.75 98 PHE A C 1
ATOM 766 O O . PHE A 1 98 ? -18.275 -9.947 14.471 1.00 95.75 98 PHE A O 1
ATOM 773 N N . SER A 1 99 ? -19.512 -11.057 12.954 1.00 94.62 99 SER A N 1
ATOM 774 C CA . SER A 1 99 ? -19.747 -12.265 13.750 1.00 94.62 99 SER A CA 1
ATOM 775 C C . SER A 1 99 ? -19.506 -13.495 12.872 1.00 94.62 99 SER A C 1
ATOM 777 O O . SER A 1 99 ? -20.202 -13.640 11.863 1.00 94.62 99 SER A O 1
ATOM 779 N N . PRO A 1 100 ? -18.561 -14.392 13.217 1.00 93.38 100 PRO A N 1
ATOM 780 C CA . PRO A 1 100 ? -18.304 -15.605 12.444 1.00 93.38 100 PRO A CA 1
ATOM 781 C C . PRO A 1 100 ? -19.569 -16.437 12.199 1.00 93.38 100 PRO A C 1
ATOM 783 O O . PRO A 1 100 ? -20.400 -16.607 13.092 1.00 93.38 100 PRO A O 1
ATOM 786 N N . HIS A 1 101 ? -19.700 -16.968 10.981 1.00 94.94 101 HIS A N 1
ATOM 787 C CA . HIS A 1 101 ? -20.825 -17.810 10.542 1.00 94.94 101 HIS A CA 1
ATOM 788 C C . HIS A 1 101 ? -22.220 -17.161 10.693 1.00 94.94 101 HIS A C 1
ATOM 790 O O . HIS A 1 101 ? -23.226 -17.860 10.835 1.00 94.94 101 HIS A O 1
ATOM 796 N N . LYS A 1 102 ? -22.301 -15.823 10.650 1.00 95.94 102 LYS A N 1
ATOM 797 C CA . LYS A 1 102 ? -23.554 -15.060 10.546 1.00 95.94 102 LYS A CA 1
ATOM 798 C C . LYS A 1 102 ? -23.573 -14.220 9.260 1.00 95.94 102 LYS A C 1
ATOM 800 O O . LYS A 1 102 ? -22.502 -13.859 8.773 1.00 95.94 102 LYS A O 1
ATOM 805 N N . PRO A 1 103 ? -24.760 -13.891 8.713 1.00 96.50 103 PRO A N 1
ATOM 806 C CA . PRO A 1 103 ? -24.876 -12.925 7.624 1.00 96.50 103 PRO A CA 1
ATOM 807 C C . PRO A 1 103 ? -24.228 -11.587 7.994 1.00 96.50 103 PRO A C 1
ATOM 809 O O . PRO A 1 103 ? -24.330 -11.139 9.139 1.00 96.50 103 PRO A O 1
ATOM 812 N N . LEU A 1 104 ? -23.579 -10.943 7.023 1.00 95.31 104 LEU A N 1
ATOM 813 C CA . LEU A 1 104 ? -22.991 -9.619 7.219 1.00 95.31 104 LEU A CA 1
ATOM 814 C C . LEU A 1 104 ? -24.100 -8.560 7.377 1.00 95.31 104 LEU A C 1
ATOM 816 O O . LEU A 1 104 ? -25.141 -8.666 6.722 1.00 95.31 104 LEU A O 1
ATOM 820 N N . PRO A 1 105 ? -23.906 -7.523 8.211 1.00 94.38 105 PRO A N 1
ATOM 821 C CA . PRO A 1 105 ? -24.852 -6.419 8.296 1.00 94.38 105 PRO A CA 1
ATOM 822 C C . PRO A 1 105 ? -24.810 -5.580 7.014 1.00 94.38 105 PRO A C 1
ATOM 824 O O . PRO A 1 105 ? -23.743 -5.336 6.454 1.00 94.38 105 PRO A O 1
ATOM 827 N N . SER A 1 106 ? -25.966 -5.064 6.594 1.00 93.12 106 SER A N 1
ATOM 828 C CA . SER A 1 106 ? -26.105 -4.256 5.372 1.00 93.12 106 SER A CA 1
ATOM 829 C C . SER A 1 106 ? -25.329 -2.933 5.392 1.00 93.12 106 SER A C 1
ATOM 831 O O . SER A 1 106 ? -25.097 -2.347 4.339 1.00 93.12 106 SER A O 1
ATOM 833 N N . THR A 1 107 ? -24.931 -2.439 6.570 1.00 92.44 107 THR A N 1
ATOM 834 C CA . THR A 1 107 ? -24.153 -1.201 6.728 1.00 92.44 107 THR A CA 1
ATOM 835 C C . THR A 1 107 ? -23.199 -1.264 7.924 1.00 92.44 107 THR A C 1
ATOM 837 O O . THR A 1 107 ? -23.420 -1.986 8.899 1.00 92.44 107 THR A O 1
ATOM 840 N N . GLY A 1 108 ? -22.139 -0.451 7.874 1.00 90.06 108 GLY A N 1
ATOM 841 C CA . GLY A 1 108 ? -21.307 -0.113 9.034 1.00 90.06 108 GLY A CA 1
ATOM 842 C C . GLY A 1 108 ? -20.205 -1.106 9.412 1.00 90.06 108 GLY A C 1
ATOM 843 O O . GLY A 1 108 ? -19.446 -0.791 10.323 1.00 90.06 108 GLY A O 1
ATOM 844 N N . LEU A 1 109 ? -20.091 -2.257 8.736 1.00 95.19 109 LEU A N 1
ATOM 845 C CA . LEU A 1 109 ? -18.953 -3.177 8.890 1.00 95.19 109 LEU A CA 1
ATOM 846 C C . LEU A 1 109 ? -17.674 -2.615 8.255 1.00 95.19 109 LEU A C 1
ATOM 848 O O . LEU A 1 109 ? -16.635 -2.589 8.903 1.00 95.19 109 LEU A O 1
ATOM 852 N N . LEU A 1 110 ? -17.766 -2.139 7.016 1.00 95.94 110 LEU A N 1
ATOM 853 C CA . LEU A 1 110 ? -16.717 -1.387 6.333 1.00 95.94 110 LEU A CA 1
ATOM 854 C C . LEU A 1 110 ? -17.240 0.022 6.048 1.00 95.94 110 LEU A C 1
ATOM 856 O O . LEU A 1 110 ? -18.411 0.210 5.707 1.00 95.94 110 LEU A O 1
ATOM 860 N N . HIS A 1 111 ? -16.363 1.008 6.174 1.00 95.62 111 HIS A N 1
ATOM 861 C CA . HIS A 1 111 ? -16.556 2.340 5.626 1.00 95.62 111 HIS A CA 1
ATOM 862 C C . HIS A 1 111 ? -15.292 2.729 4.863 1.00 95.62 111 HIS A C 1
ATOM 864 O O . HIS A 1 111 ? -14.197 2.616 5.412 1.00 95.62 111 HIS A O 1
ATOM 870 N N . VAL A 1 112 ? -15.452 3.176 3.620 1.00 93.06 112 VAL A N 1
ATOM 871 C CA . VAL A 1 112 ? -14.367 3.761 2.828 1.00 93.06 112 VAL A CA 1
ATOM 872 C C . VAL A 1 112 ? -14.556 5.274 2.847 1.00 93.06 112 VAL A C 1
ATOM 874 O O . VAL A 1 112 ? -15.626 5.767 2.489 1.00 93.06 112 VAL A O 1
ATOM 877 N N . LEU A 1 113 ? -13.535 5.996 3.301 1.00 91.19 113 LEU A N 1
ATOM 878 C CA . LEU A 1 113 ? -13.404 7.443 3.140 1.00 91.19 113 LEU A CA 1
ATOM 879 C C . LEU A 1 113 ? -12.272 7.703 2.154 1.00 91.19 113 LEU A C 1
ATOM 881 O O . LEU A 1 113 ? -11.286 6.975 2.138 1.00 91.19 113 LEU A O 1
ATOM 885 N N . GLU A 1 114 ? -12.364 8.789 1.397 1.00 84.00 114 GLU A N 1
ATOM 886 C CA . GLU A 1 114 ? -11.271 9.227 0.537 1.00 84.00 114 GLU A CA 1
ATOM 887 C C . GLU A 1 114 ? -10.939 10.691 0.734 1.00 84.00 114 GLU A C 1
ATOM 889 O O . GLU A 1 114 ? -11.818 11.515 0.988 1.00 84.00 114 GLU A O 1
ATOM 894 N N . GLN A 1 115 ? -9.662 10.997 0.531 1.00 73.81 115 GLN A N 1
ATOM 895 C CA . GLN A 1 115 ? -9.163 12.359 0.399 1.00 73.81 115 GLN A CA 1
ATOM 896 C C . GLN A 1 115 ? -8.784 12.710 -1.059 1.00 73.81 115 GLN A C 1
ATOM 898 O O . GLN A 1 115 ? -8.179 13.752 -1.264 1.00 73.81 115 GLN A O 1
ATOM 903 N N . LEU A 1 116 ? -9.099 11.848 -2.054 1.00 65.50 116 LEU A N 1
ATOM 904 C CA . LEU A 1 116 ? -9.457 12.157 -3.465 1.00 65.50 116 LEU A CA 1
ATOM 905 C C . LEU A 1 116 ? -10.012 10.882 -4.223 1.00 65.50 116 LEU A C 1
ATOM 907 O O . LEU A 1 116 ? -11.140 10.549 -3.872 1.00 65.50 116 LEU A O 1
ATOM 911 N N . PRO A 1 117 ? -9.406 10.186 -5.237 1.00 44.94 117 PRO A N 1
ATOM 912 C CA . PRO A 1 117 ? -10.204 9.368 -6.193 1.00 44.94 117 PRO A CA 1
ATOM 913 C C . PRO A 1 117 ? -10.381 7.816 -6.054 1.00 44.94 117 PRO A C 1
ATOM 915 O O . PRO A 1 117 ? -9.520 7.042 -6.472 1.00 44.94 117 PRO A O 1
ATOM 918 N N . TYR A 1 118 ? -11.619 7.376 -5.798 1.00 42.75 118 TYR A N 1
ATOM 919 C CA . TYR A 1 118 ? -12.285 6.156 -6.323 1.00 42.75 118 TYR A CA 1
ATOM 920 C C . TYR A 1 118 ? -13.646 6.516 -6.915 1.00 42.75 118 TYR A C 1
ATOM 922 O O . TYR A 1 118 ? -13.968 6.102 -8.029 1.00 42.75 118 TYR A O 1
ATOM 930 N N . PHE A 1 119 ? -14.424 7.365 -6.232 1.00 60.25 119 PHE A N 1
ATOM 931 C CA . PHE A 1 119 ? -15.655 7.909 -6.810 1.00 60.25 119 PHE A CA 1
ATOM 932 C C . PHE A 1 119 ? -15.350 8.614 -8.145 1.00 60.25 119 PHE A C 1
ATOM 934 O O . PHE A 1 119 ? -14.490 9.494 -8.213 1.00 60.25 119 PHE A O 1
ATOM 941 N N . SER A 1 120 ? -16.071 8.267 -9.215 1.00 61.03 120 SER A N 1
ATOM 942 C CA . SER A 1 120 ? -15.782 8.720 -10.591 1.00 61.03 120 SER A CA 1
ATOM 943 C C . SER A 1 120 ? -15.786 10.247 -10.765 1.00 61.03 120 SER A C 1
ATOM 945 O O . SER A 1 120 ? -14.996 10.805 -11.534 1.00 61.03 120 SER A O 1
ATOM 947 N N . SER A 1 121 ? -16.624 10.947 -9.996 1.00 64.62 121 SER A N 1
ATOM 948 C CA . SER A 1 121 ? -16.649 12.410 -9.907 1.00 64.62 121 SER A CA 1
ATOM 949 C C . SER A 1 121 ? -15.362 12.991 -9.313 1.00 64.62 121 SER A C 1
ATOM 951 O O . SER A 1 121 ? -14.950 14.085 -9.702 1.00 64.62 121 SER A O 1
ATOM 953 N N . ILE A 1 122 ? -14.701 12.261 -8.413 1.00 65.00 122 ILE A N 1
ATOM 954 C CA . ILE A 1 122 ? -13.448 12.656 -7.772 1.00 65.00 122 ILE A CA 1
ATOM 955 C C . ILE A 1 122 ? -12.240 12.231 -8.617 1.00 65.00 122 ILE A C 1
ATOM 957 O O . ILE A 1 122 ? -11.361 13.058 -8.821 1.00 65.00 122 ILE A O 1
ATOM 961 N N . PHE A 1 123 ? -12.247 11.041 -9.231 1.00 67.44 123 PHE A N 1
ATOM 962 C CA . PHE A 1 123 ? -11.260 10.629 -10.252 1.00 67.44 123 PHE A CA 1
ATOM 963 C C . PHE A 1 123 ? -11.181 11.613 -11.428 1.00 67.44 123 PHE A C 1
ATOM 965 O O . PHE A 1 123 ? -10.108 11.920 -11.952 1.00 67.44 123 PHE A O 1
ATOM 972 N N . SER A 1 124 ? -12.325 12.189 -11.799 1.00 71.31 124 SER A N 1
ATOM 973 C CA . SER A 1 124 ? -12.378 13.257 -12.796 1.00 71.31 124 SER A CA 1
ATOM 974 C C . SER A 1 124 ? -11.795 14.579 -12.279 1.00 71.31 124 SER A C 1
ATOM 976 O O . SER A 1 124 ? -11.126 15.294 -13.023 1.00 71.31 124 SER A O 1
ATOM 978 N N . ARG A 1 125 ? -12.001 14.901 -10.994 1.00 73.25 125 ARG A N 1
ATOM 979 C CA . ARG A 1 125 ? -11.511 16.132 -10.345 1.00 73.25 125 ARG A CA 1
ATOM 980 C C . ARG A 1 125 ? -10.053 16.067 -9.883 1.00 73.25 125 ARG A C 1
ATOM 982 O O . ARG A 1 125 ? -9.461 17.128 -9.722 1.00 73.25 125 ARG A O 1
ATOM 989 N N . SER A 1 126 ? -9.462 14.885 -9.711 1.00 74.69 126 SER A N 1
ATOM 990 C CA . SER A 1 126 ? -8.034 14.687 -9.411 1.00 74.69 126 SER A CA 1
ATOM 991 C C . SER A 1 126 ? -7.143 14.777 -10.653 1.00 74.69 126 SER A C 1
ATOM 993 O O . SER A 1 126 ? -5.928 14.673 -10.538 1.00 74.69 126 SER A O 1
ATOM 995 N N . GLY A 1 127 ? -7.715 14.951 -11.851 1.00 82.06 127 GLY A N 1
ATOM 996 C CA . GLY A 1 127 ? -6.964 15.056 -13.106 1.00 82.06 127 GLY A CA 1
ATOM 997 C C . GLY A 1 127 ? -6.419 13.727 -13.648 1.00 82.06 127 GLY A C 1
ATOM 998 O O . GLY A 1 127 ? -5.734 13.739 -14.671 1.00 82.06 127 GLY A O 1
ATOM 999 N N . SER A 1 128 ? -6.742 12.591 -13.017 1.00 83.31 128 SER A N 1
ATOM 1000 C CA . SER A 1 128 ? -6.212 11.261 -13.361 1.00 83.31 128 SER A CA 1
ATOM 1001 C C . SER A 1 128 ? -6.490 10.846 -14.813 1.00 83.31 128 SER A C 1
ATOM 1003 O O . SER A 1 128 ? -5.658 10.179 -15.428 1.00 83.31 128 SER A O 1
ATOM 1005 N N . TRP A 1 129 ? -7.582 11.330 -15.422 1.00 84.75 129 TRP A N 1
ATOM 1006 C CA . TRP A 1 129 ? -7.870 11.132 -16.851 1.00 84.75 129 TRP A CA 1
ATOM 1007 C C . TRP A 1 129 ? -6.739 11.568 -17.793 1.00 84.75 129 TRP A C 1
ATOM 1009 O O . TRP A 1 129 ? -6.561 10.926 -18.824 1.00 84.75 129 TRP A O 1
ATOM 1019 N N . LYS A 1 130 ? -5.937 12.590 -17.447 1.00 88.38 130 LYS A N 1
ATOM 1020 C CA . LYS A 1 130 ? -4.770 12.997 -18.258 1.00 88.38 130 LYS A CA 1
ATOM 1021 C C . LYS A 1 130 ? -3.755 11.856 -18.404 1.00 88.38 130 LYS A C 1
ATOM 1023 O O . LYS A 1 130 ? -3.122 11.718 -19.447 1.00 88.38 130 LYS A O 1
ATOM 1028 N N . PHE A 1 131 ? -3.597 11.046 -17.358 1.00 89.56 131 PHE A N 1
ATOM 1029 C CA . PHE A 1 131 ? -2.679 9.911 -17.343 1.00 89.56 131 PHE A CA 1
ATOM 1030 C C . PHE A 1 131 ? -3.307 8.673 -17.989 1.00 89.56 131 PHE A C 1
ATOM 1032 O O . PHE A 1 131 ? -2.622 8.007 -18.755 1.00 89.56 131 PHE A O 1
ATOM 1039 N N . VAL A 1 132 ? -4.612 8.431 -17.808 1.00 90.62 132 VAL A N 1
ATOM 1040 C CA . VAL A 1 132 ? -5.341 7.383 -18.555 1.00 90.62 132 VAL A CA 1
ATOM 1041 C C . VAL A 1 132 ? -5.259 7.624 -20.069 1.00 90.62 132 VAL A C 1
ATOM 1043 O O . VAL A 1 132 ? -4.914 6.718 -20.817 1.00 90.62 132 VAL A O 1
ATOM 1046 N N . GLN A 1 133 ? -5.477 8.860 -20.533 1.00 91.56 133 GLN A N 1
ATOM 1047 C CA . GLN A 1 133 ? -5.370 9.218 -21.956 1.00 91.56 133 GLN A CA 1
ATOM 1048 C C . GLN A 1 133 ? -3.950 9.060 -22.528 1.00 91.56 133 GLN A C 1
ATOM 1050 O O . GLN A 1 133 ? -3.802 8.850 -23.729 1.00 91.56 133 GLN A O 1
ATOM 1055 N N . LYS A 1 134 ? -2.908 9.179 -21.693 1.00 92.75 134 LYS A N 1
ATOM 1056 C CA . LYS A 1 134 ? -1.499 9.126 -22.120 1.00 92.75 134 LYS A CA 1
ATOM 1057 C C . LYS A 1 134 ? -0.857 7.740 -21.973 1.00 92.75 134 LYS A C 1
ATOM 1059 O O . LYS A 1 134 ? 0.057 7.416 -22.727 1.00 92.75 134 LYS A O 1
ATOM 1064 N N . PHE A 1 135 ? -1.296 6.952 -20.995 1.00 93.06 135 PHE A N 1
ATOM 1065 C CA . PHE A 1 135 ? -0.632 5.720 -20.556 1.00 93.06 135 PHE A CA 1
ATOM 1066 C C . PHE A 1 135 ? -1.583 4.521 -20.376 1.00 93.06 135 PHE A C 1
ATOM 1068 O O . PHE A 1 135 ? -1.121 3.431 -20.041 1.00 93.06 135 PHE A O 1
ATOM 1075 N N . GLY A 1 136 ? -2.886 4.697 -20.609 1.00 93.75 136 GLY A N 1
ATOM 1076 C CA . GLY A 1 136 ? -3.880 3.625 -20.575 1.00 93.75 136 GLY A CA 1
ATOM 1077 C C . GLY A 1 136 ? -4.208 3.103 -19.175 1.00 93.75 136 GLY A C 1
ATOM 1078 O O . GLY A 1 136 ? -4.162 3.829 -18.174 1.00 93.75 136 GLY A O 1
ATOM 1079 N N . ASP A 1 137 ? -4.562 1.820 -19.122 1.00 95.12 137 ASP A N 1
ATOM 1080 C CA . ASP A 1 137 ? -5.295 1.213 -18.007 1.00 95.12 137 ASP A CA 1
ATOM 1081 C C . ASP A 1 137 ? -4.540 1.174 -16.675 1.00 95.12 137 ASP A C 1
ATOM 1083 O O . ASP A 1 137 ? -5.178 1.108 -15.625 1.00 95.12 137 ASP A O 1
ATOM 1087 N N . TRP A 1 138 ? -3.211 1.332 -16.681 1.00 95.38 138 TRP A N 1
ATOM 1088 C CA . TRP A 1 138 ? -2.392 1.422 -15.464 1.00 95.38 138 TRP A CA 1
ATOM 1089 C C . TRP A 1 138 ? -2.853 2.531 -14.502 1.00 95.38 138 TRP A C 1
ATOM 1091 O O . TRP A 1 138 ? -2.696 2.400 -13.292 1.00 95.38 138 TRP A O 1
ATOM 1101 N N . PHE A 1 139 ? -3.459 3.602 -15.029 1.00 91.62 139 PHE A N 1
ATOM 1102 C CA . PHE A 1 139 ? -4.004 4.711 -14.237 1.00 91.62 139 PHE A CA 1
ATOM 1103 C C . PHE A 1 139 ? -5.517 4.614 -13.980 1.00 91.62 139 PHE A C 1
ATOM 1105 O O . PHE A 1 139 ? -6.078 5.506 -13.348 1.00 91.62 139 PHE A O 1
ATOM 1112 N N . THR A 1 140 ? -6.195 3.566 -14.459 1.00 89.94 140 THR A N 1
ATOM 1113 C CA . THR A 1 140 ? -7.628 3.334 -14.203 1.00 89.94 140 THR A CA 1
ATOM 1114 C C . THR A 1 140 ? 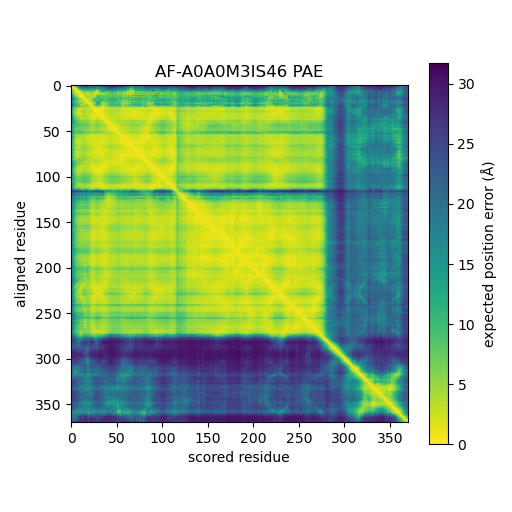-7.843 2.583 -12.889 1.00 89.94 140 THR A C 1
ATOM 1116 O O . THR A 1 140 ? -6.960 1.862 -12.423 1.00 89.94 140 THR A O 1
ATOM 1119 N N . TYR A 1 141 ? -9.025 2.720 -12.281 1.00 86.62 141 TYR A N 1
ATOM 1120 C CA . TYR A 1 141 ? -9.325 2.031 -11.020 1.00 86.62 141 TYR A CA 1
ATOM 1121 C C . TYR A 1 141 ? -9.419 0.502 -11.183 1.00 86.62 141 TYR A C 1
ATOM 1123 O O . TYR A 1 141 ? -8.894 -0.227 -10.348 1.00 86.62 141 TYR A O 1
ATOM 1131 N N . GLU A 1 142 ? -10.033 0.020 -12.269 1.00 90.25 142 GLU A N 1
ATOM 1132 C CA . GLU A 1 142 ? -10.346 -1.408 -12.464 1.00 90.25 142 GLU A CA 1
ATOM 1133 C C . GLU A 1 142 ? -9.348 -2.140 -13.378 1.00 90.25 142 GLU A C 1
ATOM 1135 O O . GLU A 1 142 ? -9.082 -3.321 -13.171 1.00 90.25 142 GLU A O 1
ATOM 1140 N N . GLY A 1 143 ? -8.768 -1.451 -14.369 1.00 93.69 143 GLY A N 1
ATOM 1141 C CA . GLY A 1 143 ? -7.879 -2.045 -15.377 1.00 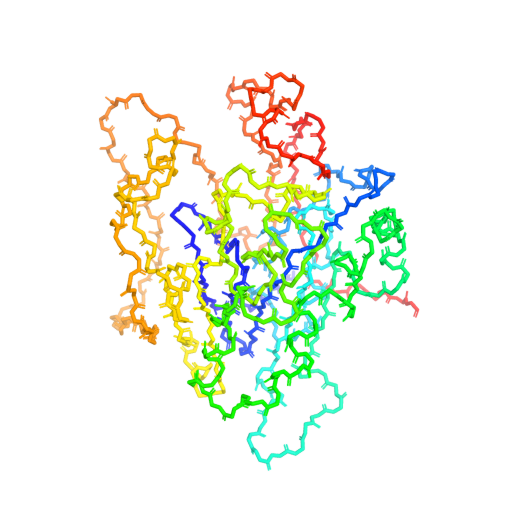93.69 143 GLY A CA 1
ATOM 1142 C C . GLY A 1 143 ? -6.387 -2.032 -15.028 1.00 93.69 143 GLY A C 1
ATOM 1143 O O . GLY A 1 143 ? -5.579 -2.552 -15.797 1.00 93.69 143 GLY A O 1
ATOM 1144 N N . ASN A 1 144 ? -5.980 -1.450 -13.894 1.00 96.25 144 ASN A N 1
ATOM 1145 C CA . ASN A 1 144 ? -4.569 -1.464 -13.499 1.00 96.25 144 ASN A CA 1
ATOM 1146 C C . ASN A 1 144 ? -4.125 -2.873 -13.041 1.00 96.25 144 ASN A C 1
ATOM 1148 O O . ASN A 1 144 ? -4.939 -3.625 -12.497 1.00 96.25 144 ASN A O 1
ATOM 1152 N N . PRO A 1 145 ? -2.829 -3.229 -13.168 1.00 98.25 145 PRO A N 1
ATOM 1153 C CA . PRO A 1 145 ? -2.327 -4.563 -12.828 1.00 98.25 145 PRO A CA 1
ATOM 1154 C C . PRO A 1 145 ? -2.733 -5.089 -11.446 1.00 98.25 145 PRO A C 1
ATOM 1156 O O . PRO A 1 145 ? -3.085 -6.258 -11.318 1.00 98.25 145 PRO A O 1
ATOM 1159 N N . ARG A 1 146 ? -2.735 -4.244 -10.405 1.00 98.19 146 ARG A N 1
ATOM 1160 C CA . ARG A 1 146 ? -3.082 -4.677 -9.040 1.00 98.19 146 ARG A CA 1
ATOM 1161 C C . ARG A 1 146 ? -4.576 -4.950 -8.889 1.00 98.19 146 ARG A C 1
ATOM 1163 O O . ARG A 1 146 ? -4.931 -5.934 -8.248 1.00 98.19 146 ARG A O 1
ATOM 1170 N N . ALA A 1 147 ? -5.435 -4.137 -9.504 1.00 97.62 147 ALA A N 1
ATOM 1171 C CA . ALA A 1 147 ? -6.874 -4.388 -9.539 1.00 97.62 147 ALA A CA 1
ATOM 1172 C C . ALA A 1 147 ? -7.202 -5.694 -10.282 1.00 97.62 147 ALA A C 1
ATOM 1174 O O . ALA A 1 147 ? -7.968 -6.507 -9.767 1.00 97.62 147 ALA A O 1
ATOM 1175 N N . LEU A 1 148 ? -6.552 -5.951 -11.423 1.00 98.56 148 LEU A N 1
ATOM 1176 C CA . LEU A 1 148 ? -6.729 -7.193 -12.181 1.00 98.56 148 LEU A CA 1
ATOM 1177 C C . LEU A 1 148 ? -6.213 -8.429 -11.420 1.00 98.56 148 LEU A C 1
ATOM 1179 O O . LEU A 1 148 ? -6.896 -9.453 -11.398 1.00 98.56 148 LEU A O 1
ATOM 1183 N N . ILE A 1 149 ? -5.055 -8.342 -10.748 1.00 98.56 149 ILE A N 1
ATOM 1184 C CA . ILE A 1 149 ? -4.533 -9.438 -9.908 1.00 98.56 149 ILE A CA 1
ATOM 1185 C C . ILE A 1 149 ? -5.474 -9.699 -8.724 1.00 98.56 149 ILE A C 1
ATOM 1187 O O . ILE A 1 149 ? -5.817 -10.851 -8.466 1.00 98.56 149 ILE A O 1
ATOM 1191 N N . PHE A 1 150 ? -5.968 -8.659 -8.039 1.00 98.44 150 PHE A N 1
ATOM 1192 C CA . PHE A 1 150 ? -6.963 -8.843 -6.979 1.00 98.44 150 PHE A CA 1
ATOM 1193 C C . PHE A 1 150 ? -8.263 -9.460 -7.510 1.00 98.44 150 PHE A C 1
ATOM 1195 O O . PHE A 1 150 ? -8.763 -10.397 -6.896 1.00 98.44 150 PHE A O 1
ATOM 1202 N N . ALA A 1 151 ? -8.787 -9.004 -8.651 1.00 98.25 151 ALA A N 1
ATOM 1203 C CA . ALA A 1 151 ? -9.998 -9.561 -9.257 1.00 98.25 151 ALA A CA 1
ATOM 1204 C C . ALA A 1 151 ? -9.849 -11.053 -9.613 1.00 98.25 151 ALA A C 1
ATOM 1206 O O . ALA A 1 151 ? -10.801 -11.817 -9.446 1.00 98.25 151 ALA A O 1
ATOM 1207 N N . ARG A 1 152 ? -8.650 -11.470 -10.048 1.00 98.56 152 ARG A N 1
ATOM 1208 C CA . ARG A 1 152 ? -8.296 -12.867 -10.339 1.00 98.56 152 ARG A CA 1
ATOM 1209 C C . ARG A 1 152 ? -8.149 -13.717 -9.071 1.00 98.56 152 ARG A C 1
ATOM 1211 O O . ARG A 1 152 ? -8.725 -14.799 -8.998 1.00 98.56 152 ARG A O 1
ATOM 1218 N N . ASP A 1 153 ? -7.394 -13.233 -8.083 1.00 98.38 153 ASP A N 1
ATOM 1219 C CA . ASP A 1 153 ? -6.824 -14.085 -7.028 1.00 98.38 153 ASP A CA 1
ATOM 1220 C C . ASP A 1 153 ? -7.481 -13.941 -5.643 1.00 98.38 153 ASP A C 1
ATOM 1222 O O . ASP A 1 153 ? -7.267 -14.803 -4.787 1.00 98.38 153 ASP A O 1
ATOM 1226 N N . GLN A 1 154 ? -8.289 -12.902 -5.379 1.00 97.44 154 GLN A N 1
ATOM 1227 C CA . GLN A 1 154 ? -8.851 -12.644 -4.035 1.00 97.44 154 GLN A CA 1
ATOM 1228 C C . GLN A 1 154 ? -9.657 -13.819 -3.458 1.00 97.44 154 GLN A C 1
ATOM 1230 O O . GLN A 1 154 ? -9.581 -14.098 -2.263 1.00 97.44 154 GLN A O 1
ATOM 1235 N N . SER A 1 155 ? -10.357 -14.568 -4.314 1.00 97.94 155 SER A N 1
ATOM 1236 C CA . SER A 1 155 ? -11.172 -15.727 -3.930 1.00 97.94 155 SER A CA 1
ATOM 1237 C C . SER A 1 155 ? -10.348 -16.942 -3.484 1.00 97.94 155 SER A C 1
ATOM 1239 O O . SER A 1 155 ? -10.908 -17.889 -2.934 1.00 97.94 155 SER A O 1
ATOM 1241 N N . THR A 1 156 ? -9.023 -16.923 -3.678 1.00 97.69 156 THR A N 1
ATOM 1242 C CA . THR A 1 156 ? -8.103 -17.961 -3.181 1.00 97.69 156 THR A CA 1
ATOM 1243 C C . THR A 1 156 ? -7.743 -17.788 -1.699 1.00 97.69 156 THR A C 1
ATOM 1245 O O . THR A 1 156 ? -7.139 -18.683 -1.102 1.00 97.69 156 THR A O 1
ATOM 1248 N N . VAL A 1 157 ? -8.115 -16.658 -1.085 1.00 97.81 157 VAL A N 1
ATOM 1249 C CA . VAL A 1 157 ? -7.834 -16.355 0.323 1.00 97.81 157 VAL A CA 1
ATOM 1250 C C . VAL A 1 157 ? -8.855 -17.035 1.238 1.00 97.81 157 VAL A C 1
ATOM 1252 O O . VAL A 1 157 ? -9.982 -16.573 1.400 1.00 97.81 157 VAL A O 1
ATOM 1255 N N . ALA A 1 158 ? -8.428 -18.120 1.884 1.00 96.44 158 ALA A N 1
ATOM 1256 C CA . ALA A 1 158 ? -9.218 -18.878 2.859 1.00 96.44 158 ALA A CA 1
ATOM 1257 C C . ALA A 1 158 ? -8.715 -18.723 4.310 1.00 96.44 158 ALA A C 1
ATOM 1259 O O . ALA A 1 158 ? -9.451 -18.995 5.258 1.00 96.44 158 ALA A O 1
ATOM 1260 N N . ASP A 1 159 ? -7.460 -18.309 4.501 1.00 95.44 159 ASP A N 1
ATOM 1261 C CA . ASP A 1 159 ? -6.780 -18.228 5.797 1.00 95.44 159 ASP A CA 1
ATOM 1262 C C . ASP A 1 159 ? -5.640 -17.184 5.800 1.00 95.44 159 ASP A C 1
ATOM 1264 O O . ASP A 1 159 ? -5.345 -16.537 4.794 1.00 95.44 159 ASP A O 1
ATOM 1268 N N . MET A 1 160 ? -4.948 -17.030 6.936 1.00 93.62 160 MET A N 1
ATOM 1269 C CA . MET A 1 160 ? -3.801 -16.113 7.054 1.00 93.62 160 MET A CA 1
ATOM 1270 C C . MET A 1 160 ? -2.631 -16.482 6.123 1.00 93.62 160 MET A C 1
ATOM 1272 O O . MET A 1 160 ? -1.885 -15.601 5.705 1.00 93.62 160 MET A O 1
ATOM 1276 N N . LYS A 1 161 ? -2.454 -17.766 5.779 1.00 95.94 161 LYS A N 1
ATOM 1277 C CA . LYS A 1 161 ? -1.348 -18.255 4.937 1.00 95.94 161 LYS A CA 1
ATOM 1278 C C . LYS A 1 161 ? -1.575 -17.911 3.462 1.00 95.94 161 LYS A C 1
ATOM 1280 O O . LYS A 1 161 ? -0.645 -17.484 2.783 1.00 95.94 161 LYS A O 1
ATOM 1285 N N . THR A 1 162 ? -2.799 -18.085 2.979 1.00 96.88 162 THR A N 1
ATOM 1286 C CA . THR A 1 162 ? -3.245 -17.730 1.625 1.00 96.88 162 THR A CA 1
ATOM 1287 C C . THR A 1 162 ? -3.365 -16.216 1.462 1.00 96.88 162 THR A C 1
ATOM 1289 O O . THR A 1 162 ? -2.845 -15.690 0.480 1.00 96.88 162 THR A O 1
ATOM 1292 N N . LEU A 1 163 ? -3.881 -15.496 2.470 1.00 95.94 163 LEU A N 1
ATOM 1293 C CA . LEU A 1 163 ? -3.810 -14.029 2.530 1.00 95.94 163 LEU A CA 1
ATOM 1294 C C . LEU A 1 163 ? -2.361 -13.541 2.415 1.00 95.94 163 LEU A C 1
ATOM 1296 O O . LEU A 1 163 ? -2.062 -12.676 1.597 1.00 95.94 163 LEU A O 1
ATOM 1300 N N . ARG A 1 164 ? -1.440 -14.128 3.188 1.00 95.00 164 ARG A N 1
ATOM 1301 C CA . ARG A 1 164 ? -0.006 -13.828 3.103 1.00 95.00 164 ARG A CA 1
ATOM 1302 C C . ARG A 1 164 ? 0.588 -14.148 1.734 1.00 95.00 164 ARG A C 1
ATOM 1304 O O . ARG A 1 164 ? 1.406 -13.362 1.270 1.00 95.00 164 ARG A O 1
ATOM 1311 N N . LYS A 1 165 ? 0.185 -15.238 1.073 1.00 96.81 165 LYS A N 1
ATOM 1312 C CA . LYS A 1 165 ? 0.645 -15.534 -0.294 1.00 96.81 165 LYS A CA 1
ATOM 1313 C C . LYS A 1 165 ? 0.207 -14.441 -1.278 1.00 96.81 165 LYS A C 1
ATOM 1315 O O . LYS A 1 165 ? 1.045 -13.978 -2.042 1.00 96.81 165 LYS A O 1
ATOM 1320 N N . LEU A 1 166 ? -1.050 -13.994 -1.224 1.00 97.56 166 LEU A N 1
ATOM 1321 C CA . LEU A 1 166 ? -1.555 -12.927 -2.098 1.00 97.56 166 LEU A CA 1
ATOM 1322 C C . LEU A 1 166 ? -0.911 -11.566 -1.782 1.00 97.56 166 LEU A C 1
ATOM 1324 O O . LEU A 1 166 ? -0.362 -10.920 -2.664 1.00 97.56 166 LEU A O 1
ATOM 1328 N N . MET A 1 167 ? -0.874 -11.153 -0.513 1.00 97.19 167 MET A N 1
ATOM 1329 C CA . MET A 1 167 ? -0.281 -9.865 -0.115 1.00 97.19 167 MET A CA 1
ATOM 1330 C C . MET A 1 167 ? 1.246 -9.793 -0.303 1.00 97.19 167 MET A C 1
ATOM 1332 O O . MET A 1 167 ? 1.828 -8.717 -0.190 1.00 97.19 167 MET A O 1
ATOM 1336 N N . ARG A 1 168 ? 1.907 -10.923 -0.592 1.00 97.38 168 ARG A N 1
ATOM 1337 C CA . ARG A 1 168 ? 3.335 -11.014 -0.941 1.00 97.38 168 ARG A CA 1
ATOM 1338 C C . ARG A 1 168 ? 3.569 -11.408 -2.404 1.00 97.38 168 ARG A C 1
ATOM 1340 O O . ARG A 1 168 ? 4.724 -11.579 -2.784 1.00 97.38 168 ARG A O 1
ATOM 1347 N N . SER A 1 169 ? 2.526 -11.554 -3.226 1.00 98.25 169 SER A N 1
ATOM 1348 C CA . SER A 1 169 ? 2.673 -12.080 -4.585 1.00 98.25 169 SER A CA 1
ATOM 1349 C C . SER A 1 169 ? 3.379 -11.086 -5.506 1.00 98.25 169 SER A C 1
ATOM 1351 O O . SER A 1 169 ? 2.934 -9.940 -5.652 1.00 98.25 169 SER A O 1
ATOM 1353 N N . ASN A 1 170 ? 4.438 -11.557 -6.163 1.00 98.69 170 ASN A N 1
ATOM 1354 C CA . ASN A 1 170 ? 5.082 -10.896 -7.288 1.00 98.69 170 ASN A CA 1
ATOM 1355 C C . ASN A 1 170 ? 5.818 -11.942 -8.136 1.00 98.69 170 ASN A C 1
ATOM 1357 O O . ASN A 1 170 ? 6.828 -12.484 -7.702 1.00 98.69 170 ASN A O 1
ATOM 1361 N N . ASP A 1 171 ? 5.297 -12.226 -9.328 1.00 98.25 171 ASP A N 1
ATOM 1362 C CA . ASP A 1 171 ? 5.897 -13.143 -10.306 1.00 98.25 171 ASP A CA 1
ATOM 1363 C C . ASP A 1 171 ? 6.019 -12.445 -11.674 1.00 98.25 171 ASP A C 1
ATOM 1365 O O . ASP A 1 171 ? 5.637 -12.965 -12.723 1.00 98.25 171 ASP A O 1
ATOM 1369 N N . TYR A 1 172 ? 6.489 -11.191 -11.643 1.00 98.50 172 TYR A N 1
ATOM 1370 C CA . TYR A 1 172 ? 6.357 -10.232 -12.746 1.00 98.50 172 TYR A CA 1
ATOM 1371 C C . TYR A 1 172 ? 6.942 -10.670 -14.095 1.00 98.50 172 TYR A C 1
ATOM 1373 O O . TYR A 1 172 ? 6.535 -10.162 -15.139 1.00 98.50 172 TYR A O 1
ATOM 1381 N N . GLN A 1 173 ? 7.896 -11.600 -14.088 1.00 97.81 173 GLN A N 1
ATOM 1382 C CA . GLN A 1 173 ? 8.532 -12.114 -15.300 1.00 97.81 173 GLN A CA 1
ATOM 1383 C C . GLN A 1 173 ? 7.611 -13.076 -16.073 1.00 97.81 173 GLN A C 1
ATOM 1385 O O . GLN A 1 173 ? 7.715 -13.177 -17.303 1.00 97.81 173 GLN A O 1
ATOM 1390 N N . HIS A 1 174 ? 6.683 -13.734 -15.369 1.00 98.06 174 HIS A N 1
ATOM 1391 C CA . HIS A 1 174 ? 5.800 -14.774 -15.895 1.00 98.06 174 HIS A CA 1
ATOM 1392 C C . HIS A 1 174 ? 4.332 -14.328 -15.958 1.00 98.06 174 HIS A C 1
ATOM 1394 O O . HIS A 1 174 ? 3.681 -14.587 -16.972 1.00 98.06 174 HIS A O 1
ATOM 1400 N N . ASP A 1 175 ? 3.825 -13.619 -14.942 1.00 98.31 175 ASP A N 1
ATOM 1401 C CA . ASP A 1 175 ? 2.414 -13.215 -14.862 1.00 98.31 175 ASP A CA 1
ATOM 1402 C C . ASP A 1 175 ? 2.013 -12.297 -16.045 1.00 98.31 175 ASP A C 1
ATOM 1404 O O . ASP A 1 175 ? 2.621 -11.237 -16.248 1.00 98.31 175 ASP A O 1
ATOM 1408 N N . PRO A 1 176 ? 0.991 -12.655 -16.852 1.00 98.38 176 PRO A N 1
ATOM 1409 C CA . PRO A 1 176 ? 0.523 -11.814 -17.954 1.00 98.38 176 PRO A CA 1
ATOM 1410 C C . PRO A 1 176 ? -0.052 -10.463 -17.498 1.00 98.38 176 PRO A C 1
ATOM 1412 O O . PRO A 1 176 ? -0.071 -9.529 -18.295 1.00 98.38 176 PRO A O 1
ATOM 1415 N N . LEU A 1 177 ? -0.475 -10.319 -16.237 1.00 98.50 177 LEU A N 1
ATOM 1416 C CA . LEU A 1 177 ? -0.953 -9.046 -15.686 1.00 98.50 177 LEU A CA 1
ATOM 1417 C C . LEU A 1 177 ? 0.192 -8.090 -15.311 1.00 98.50 177 LEU A C 1
ATOM 1419 O O . LEU A 1 177 ? -0.034 -6.889 -15.183 1.00 98.50 177 LEU A O 1
ATOM 1423 N N . SER A 1 178 ? 1.429 -8.585 -15.194 1.00 98.38 178 SER A N 1
ATOM 1424 C CA . SER A 1 178 ? 2.604 -7.755 -14.887 1.00 98.38 178 SER A CA 1
ATOM 1425 C C . SER A 1 178 ? 3.257 -7.101 -16.114 1.00 98.38 178 SER A C 1
ATOM 1427 O O . SER A 1 178 ? 4.221 -6.335 -15.989 1.00 98.38 178 SER A O 1
ATOM 1429 N N . ARG A 1 179 ? 2.731 -7.378 -17.313 1.00 98.00 179 ARG A N 1
ATOM 1430 C CA . ARG A 1 179 ? 3.226 -6.871 -18.600 1.00 98.00 179 ARG A CA 1
ATOM 1431 C C . ARG A 1 179 ? 3.059 -5.352 -18.727 1.00 98.00 179 ARG A C 1
ATOM 1433 O O . ARG A 1 179 ? 2.139 -4.757 -18.176 1.00 98.00 179 ARG A O 1
ATOM 1440 N N . CYS A 1 180 ? 3.944 -4.721 -19.494 1.00 96.38 180 CYS A N 1
ATOM 1441 C CA . CYS A 1 180 ? 3.790 -3.337 -19.946 1.00 96.38 180 CYS A CA 1
ATOM 1442 C C . CYS A 1 180 ? 4.316 -3.171 -21.379 1.00 96.38 180 CYS A C 1
ATOM 1444 O O . CYS A 1 180 ? 5.034 -4.030 -21.892 1.00 96.38 180 CYS A O 1
ATOM 1446 N N . ASN A 1 181 ? 3.972 -2.050 -22.023 1.00 96.00 181 ASN A N 1
ATOM 1447 C CA . ASN A 1 181 ? 4.634 -1.606 -23.250 1.00 96.00 181 ASN A CA 1
ATOM 1448 C C . ASN A 1 181 ? 5.992 -0.983 -22.876 1.00 96.00 181 ASN A C 1
ATOM 1450 O O . ASN A 1 181 ? 6.101 0.223 -22.653 1.00 96.00 181 ASN A O 1
ATOM 1454 N N . CYS A 1 182 ? 6.974 -1.853 -22.654 1.00 96.94 182 CYS A N 1
ATOM 1455 C CA . CYS A 1 182 ? 8.255 -1.577 -22.009 1.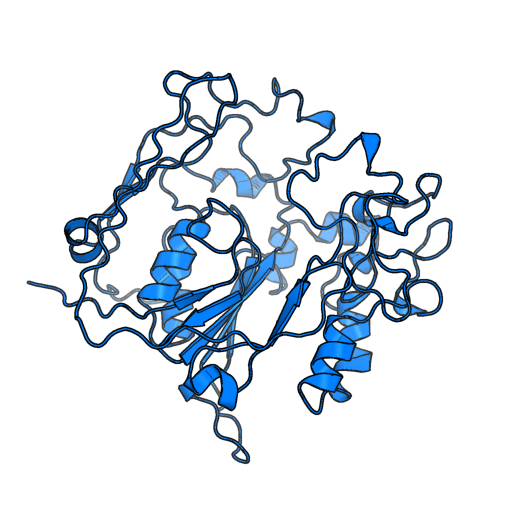00 96.94 182 CYS A CA 1
ATOM 1456 C C . CYS A 1 182 ? 9.300 -2.621 -22.463 1.00 96.94 182 CYS A C 1
ATOM 1458 O O . CYS A 1 182 ? 8.944 -3.653 -23.035 1.00 96.94 182 CYS A O 1
ATOM 1460 N N . THR A 1 183 ? 10.584 -2.366 -22.203 1.00 97.62 183 THR A N 1
ATOM 1461 C CA . THR A 1 183 ? 11.694 -3.280 -22.527 1.00 97.62 183 THR A CA 1
ATOM 1462 C C . THR A 1 183 ? 12.565 -3.480 -21.282 1.00 97.62 183 THR A C 1
ATOM 1464 O O . THR A 1 183 ? 13.228 -2.521 -20.887 1.00 97.62 183 THR A O 1
ATOM 1467 N N . PRO A 1 184 ? 12.625 -4.680 -20.669 1.00 97.69 184 PRO A N 1
ATOM 1468 C CA . PRO A 1 184 ? 11.863 -5.890 -21.007 1.00 97.69 184 PRO A CA 1
ATOM 1469 C C . PRO A 1 184 ? 10.341 -5.688 -20.858 1.00 97.69 184 PRO A C 1
ATOM 1471 O O . PRO A 1 184 ? 9.928 -4.780 -20.144 1.00 97.69 184 PRO A O 1
ATOM 1474 N N . PRO A 1 185 ? 9.495 -6.521 -21.498 1.00 97.75 185 PRO A N 1
ATOM 1475 C CA . PRO A 1 185 ? 8.038 -6.355 -21.522 1.00 97.75 185 PRO A CA 1
ATOM 1476 C C . PRO A 1 185 ? 7.362 -6.848 -20.229 1.00 97.75 185 PRO A C 1
ATOM 1478 O O . PRO A 1 185 ? 6.468 -7.693 -20.262 1.00 97.75 185 PRO A O 1
ATOM 1481 N N . TYR A 1 186 ? 7.828 -6.358 -19.082 1.00 97.88 186 TYR A N 1
ATOM 1482 C CA . TYR A 1 186 ? 7.276 -6.536 -17.737 1.00 97.88 186 TYR A CA 1
ATOM 1483 C C . TYR A 1 186 ? 7.841 -5.470 -16.785 1.00 97.88 186 TYR A C 1
ATOM 1485 O O . TYR A 1 186 ? 8.853 -4.839 -17.082 1.00 97.88 186 TYR A O 1
ATOM 1493 N N . SER A 1 187 ? 7.234 -5.305 -15.609 1.00 98.62 187 SER A N 1
ATOM 1494 C CA . SER A 1 187 ? 7.842 -4.547 -14.508 1.00 98.62 187 SER A CA 1
ATOM 1495 C C . SER A 1 187 ? 7.530 -5.182 -13.159 1.00 98.62 187 SER A C 1
ATOM 1497 O O . SER A 1 187 ? 6.382 -5.535 -12.888 1.00 98.62 187 SER A O 1
ATOM 1499 N N . GLY A 1 188 ? 8.535 -5.245 -12.285 1.00 98.31 188 GLY A N 1
ATOM 1500 C CA . GLY A 1 188 ? 8.407 -5.645 -10.885 1.00 98.31 188 GLY A CA 1
ATOM 1501 C C . GLY A 1 188 ? 7.517 -4.717 -10.054 1.00 98.31 188 GLY A C 1
ATOM 1502 O O . GLY A 1 188 ? 7.175 -5.071 -8.926 1.00 98.31 188 GLY A O 1
ATOM 1503 N N . GLU A 1 189 ? 7.104 -3.565 -10.596 1.00 98.56 189 GLU A N 1
ATOM 1504 C CA . GLU A 1 189 ? 6.078 -2.698 -10.005 1.00 98.56 189 GLU A CA 1
ATOM 1505 C C . GLU A 1 189 ? 4.651 -3.244 -10.195 1.00 98.56 189 GLU A C 1
ATOM 1507 O O . GLU A 1 189 ? 3.777 -3.004 -9.363 1.00 98.56 189 GLU A O 1
ATOM 1512 N N . ASN A 1 190 ? 4.403 -4.016 -11.258 1.00 98.44 190 ASN A N 1
ATOM 1513 C CA . ASN A 1 190 ? 3.069 -4.487 -11.643 1.00 98.44 190 ASN A CA 1
ATOM 1514 C C . ASN A 1 190 ? 2.656 -5.759 -10.877 1.00 98.44 190 ASN A C 1
ATOM 1516 O O . ASN A 1 190 ? 2.339 -6.788 -11.472 1.00 98.44 190 ASN A O 1
ATOM 1520 N N . ALA A 1 191 ? 2.686 -5.689 -9.548 1.00 98.56 191 ALA A N 1
ATOM 1521 C CA . ALA A 1 191 ? 2.387 -6.786 -8.632 1.00 98.56 191 ALA A CA 1
ATOM 1522 C C . ALA A 1 191 ? 1.759 -6.265 -7.328 1.00 98.56 191 ALA A C 1
ATOM 1524 O O . ALA A 1 191 ? 1.797 -5.067 -7.050 1.00 98.56 191 ALA A O 1
ATOM 1525 N N . ILE A 1 192 ? 1.210 -7.158 -6.495 1.00 98.31 192 ILE A N 1
ATOM 1526 C CA . ILE A 1 192 ? 0.679 -6.773 -5.173 1.00 98.31 192 ILE A CA 1
ATOM 1527 C C . ILE A 1 192 ? 1.814 -6.316 -4.244 1.00 98.31 192 ILE A C 1
ATOM 1529 O O . ILE A 1 192 ? 1.676 -5.314 -3.546 1.00 98.31 192 ILE A O 1
ATOM 1533 N N . SER A 1 193 ? 2.954 -7.016 -4.275 1.00 98.00 193 SER A N 1
ATOM 1534 C CA . SER A 1 193 ? 4.141 -6.710 -3.469 1.00 98.00 193 SER A CA 1
ATOM 1535 C C . SER A 1 193 ? 5.307 -6.313 -4.383 1.00 98.00 193 SER A C 1
ATOM 1537 O O . SER A 1 193 ? 6.098 -7.155 -4.808 1.00 98.00 193 SER A O 1
ATOM 1539 N N . CYS A 1 194 ? 5.373 -5.037 -4.774 1.00 98.25 194 CYS A N 1
ATOM 1540 C CA . CYS A 1 194 ? 6.301 -4.581 -5.811 1.00 98.25 194 CYS A CA 1
ATOM 1541 C C . CYS A 1 194 ? 7.793 -4.714 -5.441 1.00 98.25 194 CYS A C 1
ATOM 1543 O O . CYS A 1 194 ? 8.185 -4.671 -4.273 1.00 98.25 194 CYS A O 1
ATOM 1545 N N . ARG A 1 195 ? 8.619 -4.871 -6.481 1.00 98.38 195 ARG A N 1
ATOM 1546 C CA . ARG A 1 195 ? 10.085 -5.003 -6.471 1.00 98.38 195 ARG A CA 1
ATOM 1547 C C . ARG A 1 195 ? 10.669 -4.173 -7.619 1.00 98.38 195 ARG A C 1
ATOM 1549 O O . ARG A 1 195 ? 11.140 -4.725 -8.614 1.00 98.38 195 ARG A O 1
ATOM 1556 N N . SER A 1 196 ? 10.584 -2.842 -7.530 1.00 98.00 196 SER A N 1
ATOM 1557 C CA . SER A 1 196 ? 11.173 -1.969 -8.563 1.00 98.00 196 SER A CA 1
ATOM 1558 C C . SER A 1 196 ? 12.710 -2.036 -8.572 1.00 98.00 196 SER A C 1
ATOM 1560 O O . SER A 1 196 ? 13.330 -1.695 -9.574 1.00 98.00 196 SER A O 1
ATOM 1562 N N . ASP A 1 197 ? 13.333 -2.560 -7.517 1.00 97.25 197 ASP A N 1
ATOM 1563 C CA . ASP A 1 197 ? 14.764 -2.878 -7.445 1.00 97.25 197 ASP A CA 1
ATOM 1564 C C . ASP A 1 197 ? 15.201 -4.034 -8.375 1.00 97.25 197 ASP A C 1
ATOM 1566 O O . ASP A 1 197 ? 16.386 -4.162 -8.675 1.00 97.25 197 ASP A O 1
ATOM 1570 N N . LEU A 1 198 ? 14.263 -4.860 -8.860 1.00 97.81 198 LEU A N 1
ATOM 1571 C CA . LEU A 1 198 ? 14.529 -5.966 -9.797 1.00 97.81 198 LEU A CA 1
ATOM 1572 C C . LEU A 1 198 ? 14.228 -5.621 -11.270 1.00 97.81 198 LEU A C 1
ATOM 1574 O O . LEU A 1 198 ? 14.309 -6.485 -12.150 1.00 97.81 198 LEU A O 1
ATOM 1578 N N . ASN A 1 199 ? 13.881 -4.367 -11.562 1.00 98.25 199 ASN A N 1
ATOM 1579 C CA . ASN A 1 199 ? 13.767 -3.868 -12.931 1.00 98.25 199 ASN A CA 1
ATOM 1580 C C . ASN A 1 199 ? 15.168 -3.545 -13.491 1.00 98.25 199 ASN A C 1
ATOM 1582 O O . ASN A 1 199 ? 15.951 -2.899 -12.797 1.00 98.25 199 ASN A O 1
ATOM 1586 N N . PRO A 1 200 ? 15.517 -3.924 -14.736 1.00 96.81 200 PRO A N 1
ATOM 1587 C CA . PRO A 1 200 ? 16.794 -3.532 -15.337 1.00 96.81 200 PRO A CA 1
ATOM 1588 C C . PRO A 1 200 ? 16.984 -1.999 -15.378 1.00 96.81 200 PRO A C 1
ATOM 1590 O O . PRO A 1 200 ? 16.126 -1.310 -15.942 1.00 96.81 200 PRO A O 1
ATOM 1593 N N . PRO A 1 201 ? 18.098 -1.442 -14.852 1.00 94.56 201 PRO A N 1
ATOM 1594 C CA . PRO A 1 201 ? 18.362 0.005 -14.877 1.00 94.56 201 PRO A CA 1
ATOM 1595 C C . PRO A 1 201 ? 18.495 0.598 -16.285 1.00 94.56 201 PRO A C 1
ATOM 1597 O O . PRO A 1 201 ? 18.223 1.774 -16.491 1.00 94.56 201 PRO A O 1
ATOM 1600 N N . ASN A 1 202 ? 18.886 -0.224 -17.261 1.00 96.38 202 ASN A N 1
ATOM 1601 C CA . ASN A 1 202 ? 18.963 0.113 -18.685 1.00 96.38 202 ASN A CA 1
ATOM 1602 C C . ASN A 1 202 ? 17.670 -0.208 -19.464 1.00 96.38 202 ASN A C 1
ATOM 1604 O O . ASN A 1 202 ? 17.669 -0.161 -20.694 1.00 96.38 202 ASN A O 1
ATOM 1608 N N . GLY A 1 203 ? 16.588 -0.579 -18.774 1.00 96.62 203 GLY A N 1
ATOM 1609 C CA . GLY A 1 203 ? 15.300 -0.846 -19.402 1.00 96.62 203 GLY A CA 1
ATOM 1610 C C . GLY A 1 203 ? 14.607 0.425 -19.905 1.00 96.62 203 GLY A C 1
ATOM 1611 O O . GLY A 1 203 ? 14.842 1.529 -19.417 1.00 96.62 203 GLY A O 1
ATOM 1612 N N . THR A 1 204 ? 13.728 0.265 -20.891 1.00 97.88 204 THR A N 1
ATOM 1613 C CA . THR A 1 204 ? 12.905 1.348 -21.447 1.00 97.88 204 THR A CA 1
ATOM 1614 C C . THR A 1 204 ? 11.492 1.248 -20.887 1.00 97.88 204 THR A C 1
ATOM 1616 O O . THR A 1 204 ? 10.802 0.256 -21.119 1.00 97.88 204 THR A O 1
ATOM 1619 N N . TYR A 1 205 ? 11.044 2.280 -20.173 1.00 97.50 205 TYR A N 1
ATOM 1620 C CA . TYR A 1 205 ? 9.756 2.298 -19.476 1.00 97.50 205 TYR A CA 1
ATOM 1621 C C . TYR A 1 205 ? 8.958 3.554 -19.864 1.00 97.50 205 TYR A C 1
ATOM 1623 O O . TYR A 1 205 ? 9.550 4.629 -19.963 1.00 97.50 205 TYR A O 1
ATOM 1631 N N . PRO A 1 206 ? 7.628 3.471 -20.061 1.00 95.38 206 PRO A N 1
ATOM 1632 C CA . PRO A 1 206 ? 6.838 4.605 -20.552 1.00 95.38 206 PRO A CA 1
ATOM 1633 C C . PRO A 1 206 ? 6.664 5.730 -19.514 1.00 95.38 206 PRO A C 1
ATOM 1635 O O . PRO A 1 206 ? 6.349 6.860 -19.884 1.00 95.38 206 PRO A O 1
ATOM 1638 N N . PHE A 1 207 ? 6.870 5.443 -18.224 1.00 95.44 207 PHE A N 1
ATOM 1639 C CA . PHE A 1 207 ? 6.912 6.426 -17.137 1.00 95.44 207 PHE A CA 1
ATOM 1640 C C . PHE A 1 207 ? 7.723 5.888 -15.936 1.00 95.44 207 PHE A C 1
ATOM 1642 O O . PHE A 1 207 ? 7.812 4.667 -15.770 1.00 95.44 207 PHE A O 1
ATOM 1649 N N . PRO A 1 208 ? 8.300 6.756 -15.074 1.00 94.56 208 PRO A N 1
ATOM 1650 C CA . PRO A 1 208 ? 9.333 6.354 -14.106 1.00 94.56 208 PRO A CA 1
ATOM 1651 C C . PRO A 1 208 ? 8.926 5.301 -13.066 1.00 94.56 208 PRO A C 1
ATOM 1653 O O . PRO A 1 208 ? 9.781 4.558 -12.593 1.00 94.56 208 PRO A O 1
ATOM 1656 N N . ALA A 1 209 ? 7.639 5.200 -12.712 1.00 95.00 209 ALA A N 1
ATOM 1657 C CA . ALA A 1 209 ? 7.172 4.235 -11.711 1.00 95.00 209 ALA A CA 1
ATOM 1658 C C . ALA A 1 209 ? 7.434 2.770 -12.116 1.00 95.00 209 ALA A C 1
ATOM 1660 O O . ALA A 1 209 ? 7.682 1.932 -11.255 1.00 95.00 209 ALA A O 1
ATOM 1661 N N . LEU A 1 210 ? 7.442 2.468 -13.418 1.00 97.62 210 LEU A N 1
ATOM 1662 C CA . LEU A 1 210 ? 7.695 1.121 -13.938 1.00 97.62 210 LEU A CA 1
ATOM 1663 C C . LEU A 1 210 ? 9.186 0.744 -14.004 1.00 97.62 210 LEU A C 1
ATOM 1665 O O . LEU A 1 210 ? 9.486 -0.405 -14.324 1.00 97.62 210 LEU A O 1
ATOM 1669 N N . GLY A 1 211 ? 10.106 1.684 -13.761 1.00 97.62 211 GLY A N 1
ATOM 1670 C CA . GLY A 1 211 ? 11.545 1.481 -13.939 1.00 97.62 211 GLY A CA 1
ATOM 1671 C C . GLY A 1 211 ? 12.286 0.953 -12.710 1.00 97.62 211 GLY A C 1
ATOM 1672 O O . GLY A 1 211 ? 11.683 0.589 -11.700 1.00 97.62 211 GLY A O 1
ATOM 1673 N N . PHE A 1 212 ? 13.619 0.925 -12.802 1.00 97.38 212 PHE A N 1
ATOM 1674 C CA . PHE A 1 212 ? 14.495 0.662 -11.658 1.00 97.38 212 PHE A CA 1
ATOM 1675 C C . PHE A 1 212 ? 14.419 1.803 -10.641 1.00 97.38 212 PHE A C 1
ATOM 1677 O O . PHE A 1 212 ? 14.604 2.965 -11.008 1.00 97.38 212 PHE A O 1
ATOM 1684 N N . ARG A 1 213 ? 14.155 1.481 -9.370 1.00 96.06 213 ARG A N 1
ATOM 1685 C CA . ARG A 1 213 ? 14.062 2.455 -8.271 1.00 96.06 213 ARG A CA 1
ATOM 1686 C C . ARG A 1 213 ? 14.482 1.836 -6.940 1.00 96.06 213 ARG A C 1
ATOM 1688 O O . ARG A 1 213 ? 14.295 0.641 -6.728 1.00 96.06 213 ARG A O 1
ATOM 1695 N N . ASP A 1 214 ? 14.918 2.688 -6.015 1.00 94.31 214 ASP A N 1
ATOM 1696 C CA . ASP A 1 214 ? 14.898 2.411 -4.572 1.00 94.31 214 ASP A CA 1
ATOM 1697 C C . ASP A 1 214 ? 13.440 2.427 -4.074 1.00 94.31 214 ASP A C 1
ATOM 1699 O O . ASP A 1 214 ? 12.942 3.414 -3.534 1.00 94.31 214 ASP A O 1
ATOM 1703 N N . HIS A 1 215 ? 12.684 1.385 -4.436 1.00 93.88 215 HIS A N 1
ATOM 1704 C CA . HIS A 1 215 ? 11.249 1.285 -4.182 1.00 93.88 215 HIS A CA 1
ATOM 1705 C C . HIS A 1 215 ? 10.758 -0.165 -4.248 1.00 93.88 215 HIS A C 1
ATOM 1707 O O . HIS A 1 215 ? 11.094 -0.926 -5.159 1.00 93.88 215 HIS A O 1
ATOM 1713 N N . GLY A 1 216 ? 9.874 -0.524 -3.326 1.00 93.69 216 GLY A N 1
ATOM 1714 C CA . GLY A 1 216 ? 9.200 -1.814 -3.293 1.00 93.69 216 GLY A CA 1
ATOM 1715 C C . GLY A 1 216 ? 8.253 -1.898 -2.102 1.00 93.69 216 GLY A C 1
ATOM 1716 O O . GLY A 1 216 ? 8.231 -1.011 -1.251 1.00 93.69 216 GLY A O 1
ATOM 1717 N N . ALA A 1 217 ? 7.486 -2.980 -2.015 1.00 94.50 217 ALA A N 1
ATOM 1718 C CA . ALA A 1 217 ? 6.671 -3.260 -0.840 1.00 94.50 217 ALA A CA 1
ATOM 1719 C C . ALA A 1 217 ? 7.571 -3.740 0.312 1.00 94.50 217 ALA A C 1
ATOM 1721 O O . ALA A 1 217 ? 8.059 -4.870 0.306 1.00 94.50 217 ALA A O 1
ATOM 1722 N N . THR A 1 218 ? 7.795 -2.874 1.300 1.00 93.81 218 THR A N 1
ATOM 1723 C CA . THR A 1 218 ? 8.755 -3.054 2.404 1.00 93.81 218 THR A CA 1
ATOM 1724 C C . THR A 1 218 ? 8.331 -4.040 3.489 1.00 93.81 218 THR A C 1
ATOM 1726 O O . THR A 1 218 ? 9.119 -4.334 4.386 1.00 93.81 218 THR A O 1
ATOM 1729 N N . ASP A 1 219 ? 7.099 -4.541 3.448 1.00 90.19 219 ASP A N 1
ATOM 1730 C CA . ASP A 1 219 ? 6.479 -5.270 4.553 1.00 90.19 219 ASP A CA 1
ATOM 1731 C C . ASP A 1 219 ? 5.244 -6.074 4.098 1.00 90.19 219 ASP A C 1
ATOM 1733 O O . ASP A 1 219 ? 4.976 -6.249 2.905 1.00 90.19 219 ASP A O 1
ATOM 1737 N N . MET A 1 220 ? 4.518 -6.621 5.073 1.00 91.62 220 MET A N 1
ATOM 1738 C CA . MET A 1 220 ? 3.102 -6.974 4.984 1.00 91.62 220 MET A CA 1
ATOM 1739 C C . MET A 1 220 ? 2.510 -6.984 6.400 1.00 91.62 220 MET A C 1
ATOM 1741 O O . MET A 1 220 ? 3.166 -7.458 7.328 1.00 91.62 220 MET A O 1
ATOM 1745 N N . LYS A 1 221 ? 1.276 -6.491 6.574 1.00 93.25 221 LYS A N 1
ATOM 1746 C CA . LYS A 1 221 ? 0.513 -6.562 7.834 1.00 93.25 221 LYS A CA 1
ATOM 1747 C C . LYS A 1 221 ? -0.841 -7.231 7.593 1.00 93.25 221 LYS A C 1
ATOM 1749 O O . LYS A 1 221 ? -1.517 -6.908 6.619 1.00 93.25 221 LYS A O 1
ATOM 1754 N N . ALA A 1 222 ? -1.279 -8.104 8.499 1.00 90.62 222 ALA A N 1
ATOM 1755 C CA . ALA A 1 222 ? -2.644 -8.633 8.510 1.00 90.62 222 ALA A CA 1
ATOM 1756 C C . ALA A 1 222 ? -3.164 -8.917 9.922 1.00 90.62 222 ALA A C 1
ATOM 1758 O O . ALA A 1 222 ? -2.443 -9.386 10.799 1.00 90.62 222 ALA A O 1
ATOM 1759 N N . THR A 1 223 ? -4.463 -8.709 10.128 1.00 93.06 223 THR A N 1
ATOM 1760 C CA . THR A 1 223 ? -5.179 -9.139 11.336 1.00 93.06 223 THR A CA 1
ATOM 1761 C C . THR A 1 223 ? -6.464 -9.872 10.955 1.00 93.06 223 THR A C 1
ATOM 1763 O O . THR A 1 223 ? -6.873 -9.876 9.796 1.00 93.06 223 THR A O 1
ATOM 1766 N N . ASN A 1 224 ? -7.101 -10.501 11.935 1.00 92.38 224 ASN A N 1
ATOM 1767 C CA . ASN A 1 224 ? -8.382 -11.185 11.797 1.00 92.38 224 ASN A CA 1
ATOM 1768 C C . ASN A 1 224 ? -9.190 -11.026 13.097 1.00 92.38 224 ASN A C 1
ATOM 1770 O O . ASN A 1 224 ? -8.689 -10.484 14.081 1.00 92.38 224 ASN A O 1
ATOM 1774 N N . VAL A 1 225 ? -10.425 -11.534 13.137 1.00 92.44 225 VAL A N 1
ATOM 1775 C CA . VAL A 1 225 ? -11.324 -11.390 14.301 1.00 92.44 225 VAL A CA 1
ATOM 1776 C C . VAL A 1 225 ? -10.727 -11.905 15.623 1.00 92.44 225 VAL A C 1
ATOM 1778 O O . VAL A 1 225 ? -11.002 -11.334 16.676 1.00 92.44 225 VAL A O 1
ATOM 1781 N N . SER A 1 226 ? -9.873 -12.936 15.583 1.00 91.00 226 SER A N 1
ATOM 1782 C CA . SER A 1 226 ? -9.203 -13.481 16.770 1.00 91.00 226 SER A CA 1
ATOM 1783 C C . SER A 1 226 ? -8.051 -12.582 17.226 1.00 91.00 226 SER A C 1
ATOM 1785 O O . SER A 1 226 ? -8.015 -12.168 18.383 1.00 91.00 226 SER A O 1
ATOM 1787 N N . LEU A 1 227 ? -7.157 -12.195 16.311 1.00 88.00 227 LEU A N 1
ATOM 1788 C CA . LEU A 1 227 ? -6.034 -11.299 16.613 1.00 88.00 227 LEU A CA 1
ATOM 1789 C C . LEU A 1 227 ? -6.513 -9.900 17.051 1.00 88.00 227 LEU A C 1
ATOM 1791 O O . LEU A 1 227 ? -5.953 -9.298 17.970 1.00 88.00 227 LEU A O 1
ATOM 1795 N N . MET A 1 228 ? -7.613 -9.408 16.474 1.00 89.31 228 MET A N 1
ATOM 1796 C CA . MET A 1 228 ? -8.209 -8.119 16.826 1.00 89.31 228 MET A CA 1
ATOM 1797 C C . MET A 1 228 ? -8.806 -8.096 18.245 1.00 89.31 228 MET A C 1
ATOM 1799 O O . MET A 1 228 ? -8.898 -7.028 18.865 1.00 89.31 228 MET A O 1
ATOM 1803 N N . ALA A 1 229 ? -9.139 -9.256 18.828 1.00 85.81 229 ALA A N 1
ATOM 1804 C CA . ALA A 1 229 ? -9.578 -9.351 20.223 1.00 85.81 229 ALA A CA 1
ATOM 1805 C C . ALA A 1 229 ? -8.530 -8.778 21.199 1.00 85.81 229 ALA A C 1
ATOM 1807 O O . ALA A 1 229 ? -8.900 -8.135 22.184 1.00 85.81 229 ALA A O 1
ATOM 1808 N N . THR A 1 230 ? -7.242 -8.871 20.857 1.00 84.31 230 THR A N 1
ATOM 1809 C CA . THR A 1 230 ? -6.096 -8.366 21.636 1.00 84.31 230 THR A CA 1
ATOM 1810 C C . THR A 1 230 ? -5.258 -7.301 20.903 1.00 84.31 230 THR A C 1
ATOM 1812 O O . THR A 1 230 ? -4.174 -6.963 21.369 1.00 84.31 230 THR A O 1
ATOM 1815 N N . GLN A 1 231 ? -5.774 -6.720 19.806 1.00 86.25 231 GLN A N 1
ATOM 1816 C CA . GLN A 1 231 ? -5.087 -5.723 18.952 1.00 86.25 231 GLN A CA 1
ATOM 1817 C C . GLN A 1 231 ? -3.752 -6.221 18.363 1.00 86.25 231 GLN A C 1
ATOM 1819 O O . GLN A 1 231 ? -2.813 -5.449 18.183 1.00 86.25 231 GLN A O 1
ATOM 1824 N N . LEU A 1 232 ? -3.663 -7.517 18.062 1.00 86.31 232 LEU A N 1
ATOM 1825 C CA . LEU A 1 232 ? -2.482 -8.130 17.457 1.00 86.31 232 LEU A CA 1
ATOM 1826 C C . LEU A 1 232 ? -2.622 -8.220 15.930 1.00 86.31 232 LEU A C 1
ATOM 1828 O O . LEU A 1 232 ? -3.715 -8.106 15.368 1.00 86.31 232 LEU A O 1
ATOM 1832 N N . PHE A 1 233 ? -1.499 -8.457 15.261 1.00 89.19 233 PHE A N 1
ATOM 1833 C CA . PHE A 1 233 ? -1.403 -8.667 13.818 1.00 89.19 233 PHE A CA 1
ATOM 1834 C C . PHE A 1 233 ? -0.234 -9.611 13.506 1.00 89.19 233 PHE A C 1
ATOM 1836 O O . PHE A 1 233 ? 0.714 -9.703 14.287 1.00 89.19 233 PHE A O 1
ATOM 1843 N N . GLU A 1 234 ? -0.316 -10.321 12.383 1.00 88.56 234 GLU A N 1
ATOM 1844 C CA . GLU A 1 234 ? 0.837 -10.942 11.727 1.00 88.56 234 GLU A CA 1
ATOM 1845 C C . GLU A 1 234 ? 1.534 -9.868 10.884 1.00 88.56 234 G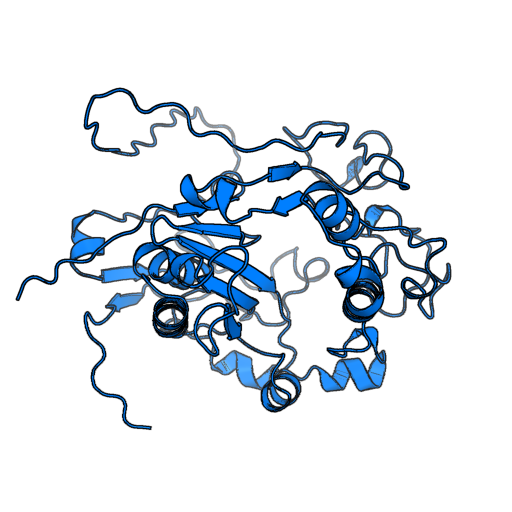LU A C 1
ATOM 1847 O O . GLU A 1 234 ? 0.873 -9.157 10.124 1.00 88.56 234 GLU A O 1
ATOM 1852 N N . GLY A 1 235 ? 2.849 -9.732 11.044 1.00 88.44 235 GLY A N 1
ATOM 1853 C CA . GLY A 1 235 ? 3.686 -8.821 10.271 1.00 88.44 235 GLY A CA 1
ATOM 1854 C C . GLY A 1 235 ? 4.871 -9.541 9.628 1.00 88.44 235 GLY A C 1
ATOM 1855 O O . GLY A 1 235 ? 5.467 -10.425 10.243 1.00 88.44 235 GLY A O 1
ATOM 1856 N N . ILE A 1 236 ? 5.231 -9.142 8.410 1.00 88.88 236 ILE A N 1
ATOM 1857 C CA . ILE A 1 236 ? 6.518 -9.438 7.763 1.00 88.88 236 ILE A CA 1
ATOM 1858 C C . ILE A 1 236 ? 7.221 -8.107 7.505 1.00 88.88 236 ILE A C 1
ATOM 1860 O O . ILE A 1 236 ? 6.573 -7.144 7.108 1.00 88.88 236 ILE A O 1
ATOM 1864 N N . SER A 1 237 ? 8.542 -8.069 7.675 1.00 91.12 237 SER A N 1
ATOM 1865 C CA . SER A 1 237 ? 9.391 -6.961 7.230 1.00 91.12 237 SER A CA 1
ATOM 1866 C C . SER A 1 237 ? 10.277 -7.406 6.061 1.00 91.12 237 SER A C 1
ATOM 1868 O O . SER A 1 237 ? 10.649 -8.576 5.964 1.00 91.12 237 SER A O 1
ATOM 1870 N N . GLY A 1 238 ? 10.621 -6.475 5.178 1.00 90.62 238 GLY A N 1
ATOM 1871 C CA . GLY A 1 238 ? 11.466 -6.680 4.008 1.00 90.62 238 GLY A CA 1
ATOM 1872 C C . GLY A 1 238 ? 10.709 -6.974 2.708 1.00 90.62 238 GLY A C 1
ATOM 1873 O O . GLY A 1 238 ? 9.580 -7.474 2.758 1.00 90.62 238 GLY A O 1
ATOM 1874 N N . PRO A 1 239 ? 11.327 -6.728 1.536 1.00 96.62 239 PRO A N 1
ATOM 1875 C CA . PRO A 1 239 ? 10.729 -7.012 0.228 1.00 96.62 239 PRO A CA 1
ATOM 1876 C C . PRO A 1 239 ? 10.353 -8.488 0.024 1.00 96.62 239 PRO A C 1
ATOM 1878 O O . PRO A 1 239 ? 10.880 -9.373 0.701 1.00 96.62 239 PRO A O 1
ATOM 1881 N N . THR A 1 240 ? 9.424 -8.785 -0.894 1.00 96.62 240 THR A N 1
ATOM 1882 C CA . THR A 1 240 ? 9.014 -10.179 -1.165 1.00 96.62 240 THR A CA 1
ATOM 1883 C C . THR A 1 240 ? 10.097 -10.986 -1.886 1.00 96.62 240 THR A C 1
ATOM 1885 O O . THR A 1 240 ? 10.767 -10.464 -2.774 1.00 96.62 240 THR A O 1
ATOM 1888 N N . TYR A 1 241 ? 10.268 -12.252 -1.487 1.00 94.94 241 TYR A N 1
ATOM 1889 C CA . TYR A 1 241 ? 11.360 -13.148 -1.901 1.00 94.94 241 TYR A CA 1
ATOM 1890 C C . TYR A 1 241 ? 10.881 -14.575 -2.263 1.00 94.94 241 TYR A C 1
ATOM 1892 O O . TYR A 1 241 ? 11.619 -15.549 -2.142 1.00 94.94 241 TYR A O 1
ATOM 1900 N N . ASP A 1 242 ? 9.618 -14.721 -2.666 1.00 88.56 242 ASP A N 1
ATOM 1901 C CA . ASP A 1 242 ? 9.047 -15.993 -3.128 1.00 88.56 242 ASP A CA 1
ATOM 1902 C C . ASP A 1 242 ? 8.067 -15.696 -4.282 1.00 88.56 242 ASP A C 1
ATOM 1904 O O . ASP A 1 242 ? 7.042 -15.054 -4.029 1.00 88.56 242 ASP A O 1
ATOM 1908 N N . PRO A 1 243 ? 8.382 -16.046 -5.549 1.00 95.88 243 PRO A N 1
ATOM 1909 C CA . PRO A 1 243 ? 9.555 -16.798 -6.032 1.00 95.88 243 PRO A CA 1
ATOM 1910 C C . PRO A 1 243 ? 10.847 -15.964 -6.219 1.00 95.88 243 PRO A C 1
ATOM 1912 O O . PRO A 1 243 ? 11.859 -16.484 -6.685 1.00 95.88 243 PRO A O 1
ATOM 1915 N N . LEU A 1 244 ? 10.816 -14.660 -5.925 1.00 97.88 244 LEU A N 1
ATOM 1916 C CA . LEU A 1 244 ? 11.875 -13.699 -6.277 1.00 97.88 244 LEU A CA 1
ATOM 1917 C C . LEU A 1 244 ? 13.148 -13.807 -5.407 1.00 97.88 244 LEU A C 1
ATOM 1919 O O . LEU A 1 244 ? 13.075 -14.255 -4.266 1.00 97.88 244 LEU A O 1
ATOM 1923 N N . PRO A 1 245 ? 14.328 -13.349 -5.873 1.00 97.44 245 PRO A N 1
ATOM 1924 C CA . PRO A 1 245 ? 15.536 -13.337 -5.046 1.00 97.44 245 PRO A CA 1
ATOM 1925 C C . PRO A 1 245 ? 15.375 -12.462 -3.792 1.00 97.44 245 PRO A C 1
ATOM 1927 O O . PRO A 1 245 ? 14.767 -11.388 -3.833 1.00 97.44 245 PRO A O 1
ATOM 1930 N N . ILE A 1 246 ? 15.974 -12.901 -2.681 1.00 97.69 246 ILE A N 1
ATOM 1931 C CA . ILE A 1 246 ? 16.071 -12.128 -1.432 1.00 97.69 246 ILE A CA 1
ATOM 1932 C C . ILE A 1 246 ? 16.755 -10.785 -1.719 1.00 97.69 246 ILE A C 1
ATOM 1934 O O . ILE A 1 246 ? 17.760 -10.738 -2.426 1.00 97.69 246 ILE A O 1
ATOM 1938 N N . PHE A 1 247 ? 16.219 -9.696 -1.167 1.00 97.31 247 PHE A N 1
ATOM 1939 C CA . PHE A 1 247 ? 16.880 -8.394 -1.220 1.00 97.31 247 PHE A CA 1
ATOM 1940 C C . PHE A 1 247 ? 18.107 -8.386 -0.292 1.00 97.31 247 PHE A C 1
ATOM 1942 O O . PHE A 1 247 ? 17.988 -8.696 0.900 1.00 97.31 247 PHE A O 1
ATOM 1949 N N . ASP A 1 248 ? 19.267 -8.032 -0.849 1.00 96.62 248 ASP A N 1
ATOM 1950 C CA . ASP A 1 248 ? 20.564 -7.996 -0.170 1.00 96.62 248 ASP A CA 1
ATOM 1951 C C . ASP A 1 248 ? 21.321 -6.700 -0.523 1.00 96.62 248 ASP A C 1
ATOM 1953 O O . ASP A 1 248 ? 21.618 -6.431 -1.695 1.00 96.62 248 ASP A O 1
ATOM 1957 N N . TRP A 1 249 ? 21.656 -5.904 0.498 1.00 94.62 249 TRP A N 1
ATOM 1958 C CA . TRP A 1 249 ? 22.425 -4.663 0.364 1.00 94.62 249 TRP A CA 1
ATOM 1959 C C . TRP A 1 249 ? 23.843 -4.884 -0.193 1.00 94.62 249 TRP A C 1
ATOM 1961 O O . TRP A 1 249 ? 24.416 -3.964 -0.759 1.00 94.62 249 TRP A O 1
ATOM 1971 N N . ASN A 1 250 ? 24.418 -6.089 -0.125 1.00 94.44 250 ASN A N 1
ATOM 1972 C CA . ASN A 1 250 ? 25.738 -6.363 -0.710 1.00 94.44 250 ASN A CA 1
ATOM 1973 C C . ASN A 1 250 ? 25.714 -6.445 -2.248 1.00 94.44 250 ASN A C 1
ATOM 1975 O O . ASN A 1 250 ? 26.732 -6.166 -2.897 1.00 94.44 250 ASN A O 1
ATOM 1979 N N . THR A 1 251 ? 24.576 -6.851 -2.828 1.00 94.19 251 THR A N 1
ATOM 1980 C CA . THR A 1 251 ? 24.440 -7.190 -4.258 1.00 94.19 251 THR A CA 1
ATOM 1981 C C . THR A 1 251 ? 23.539 -6.242 -5.045 1.00 94.19 251 THR A C 1
ATOM 1983 O O . THR A 1 251 ? 23.617 -6.225 -6.271 1.00 94.19 251 THR A O 1
ATOM 1986 N N . THR A 1 252 ? 22.680 -5.462 -4.383 1.00 94.25 252 THR A N 1
ATOM 1987 C CA . THR A 1 252 ? 21.835 -4.461 -5.058 1.00 94.25 252 THR A CA 1
ATOM 1988 C C . THR A 1 252 ? 22.672 -3.338 -5.700 1.00 94.25 252 THR A C 1
ATOM 1990 O O . THR A 1 252 ? 23.624 -2.862 -5.075 1.00 94.25 252 THR A O 1
ATOM 1993 N N . PRO A 1 253 ? 22.316 -2.832 -6.902 1.00 93.31 253 PRO A N 1
ATOM 1994 C CA . PRO A 1 253 ? 22.970 -1.658 -7.493 1.00 93.31 253 PRO A CA 1
ATOM 1995 C C . PRO A 1 253 ? 22.802 -0.368 -6.670 1.00 93.31 253 PRO A C 1
ATOM 1997 O O . PRO A 1 253 ? 23.498 0.613 -6.916 1.00 93.31 253 PRO A O 1
ATOM 2000 N N . LEU A 1 254 ? 21.884 -0.353 -5.697 1.00 92.50 254 LEU A N 1
ATOM 2001 C CA . LEU A 1 254 ? 21.598 0.799 -4.836 1.00 92.50 254 LEU A CA 1
ATOM 2002 C C . LEU A 1 254 ? 22.683 1.061 -3.775 1.00 92.50 254 LEU A C 1
ATOM 2004 O O . LEU A 1 254 ? 22.765 2.164 -3.240 1.00 92.50 254 LEU A O 1
ATOM 2008 N N . LYS A 1 255 ? 23.510 0.060 -3.456 1.00 91.75 255 LYS A N 1
ATOM 2009 C CA . LYS A 1 255 ? 24.294 -0.005 -2.211 1.00 91.75 255 LYS A CA 1
ATOM 2010 C C . LYS A 1 255 ? 25.313 1.112 -1.980 1.00 91.75 255 LYS A C 1
ATOM 2012 O O . LYS A 1 255 ? 25.518 1.505 -0.839 1.00 91.75 255 LYS A O 1
ATOM 2017 N N . GLU A 1 256 ? 25.926 1.619 -3.049 1.00 89.25 256 GLU A N 1
ATOM 2018 C CA . GLU A 1 256 ? 26.931 2.691 -2.978 1.00 89.25 256 GLU A CA 1
ATOM 2019 C C . GLU A 1 256 ? 26.271 4.081 -2.854 1.00 89.25 256 GLU A C 1
ATOM 2021 O O . GLU A 1 256 ? 26.908 5.043 -2.436 1.00 89.25 256 GLU A O 1
ATOM 2026 N N . ASN A 1 257 ? 24.983 4.184 -3.215 1.00 89.81 257 ASN A N 1
ATOM 2027 C CA . ASN A 1 257 ? 24.249 5.445 -3.365 1.00 89.81 257 ASN A CA 1
ATOM 2028 C C . ASN A 1 257 ? 23.151 5.648 -2.302 1.00 89.81 257 ASN A C 1
ATOM 2030 O O . ASN A 1 257 ? 22.703 6.776 -2.101 1.00 89.81 257 ASN A O 1
ATOM 2034 N N . VAL A 1 258 ? 22.700 4.580 -1.633 1.00 90.00 258 VAL A N 1
ATOM 2035 C CA . VAL A 1 258 ? 21.609 4.609 -0.645 1.00 90.00 258 VAL A CA 1
ATOM 2036 C C . VAL A 1 258 ? 22.135 4.256 0.745 1.00 90.00 258 VAL A C 1
ATOM 2038 O O . VAL A 1 258 ? 22.616 3.148 0.991 1.00 90.00 258 VAL A O 1
ATOM 2041 N N . SER A 1 259 ? 22.009 5.197 1.684 1.00 89.06 259 SER A N 1
ATOM 2042 C CA . SER A 1 259 ? 22.402 4.988 3.081 1.00 89.06 259 SER A CA 1
ATOM 2043 C C . SER A 1 259 ? 21.424 4.055 3.798 1.00 89.06 259 SER A C 1
ATOM 2045 O O . SER A 1 259 ? 20.253 4.377 3.983 1.00 89.06 259 SER A O 1
ATOM 2047 N N . HIS A 1 260 ? 21.934 2.909 4.243 1.00 82.88 260 HIS A N 1
ATOM 2048 C CA . HIS A 1 260 ? 21.179 1.837 4.897 1.00 82.88 260 HIS A CA 1
ATOM 2049 C C . HIS A 1 260 ? 21.725 1.523 6.307 1.00 82.88 260 HIS A C 1
ATOM 2051 O O . HIS A 1 260 ? 21.646 0.397 6.799 1.00 82.88 260 HIS A O 1
ATOM 2057 N N . ILE A 1 261 ? 22.298 2.531 6.977 1.00 84.31 261 ILE A N 1
ATOM 2058 C CA . ILE A 1 261 ? 22.907 2.403 8.311 1.00 84.31 261 ILE A CA 1
ATOM 2059 C C . ILE A 1 261 ? 21.887 1.856 9.321 1.00 84.31 261 ILE A C 1
ATOM 2061 O O . ILE A 1 261 ? 20.794 2.392 9.482 1.00 84.31 261 ILE A O 1
ATOM 2065 N N . GLY A 1 262 ? 22.268 0.787 10.027 1.00 83.75 262 GLY A N 1
ATOM 2066 C CA . GLY A 1 262 ? 21.419 0.113 11.013 1.00 83.75 262 GLY A CA 1
ATOM 2067 C C . GLY A 1 262 ? 20.407 -0.877 10.424 1.00 83.75 262 GLY A C 1
ATOM 2068 O O . GLY A 1 262 ? 19.727 -1.553 11.195 1.00 83.75 262 GLY A O 1
ATOM 2069 N N . GLN A 1 263 ? 20.316 -1.010 9.096 1.00 86.00 263 GLN A N 1
ATOM 2070 C CA . GLN A 1 263 ? 19.503 -2.050 8.469 1.00 86.00 263 GLN A CA 1
ATOM 2071 C C . GLN A 1 263 ? 20.231 -3.411 8.441 1.00 86.00 263 GLN A C 1
ATOM 2073 O O . GLN A 1 263 ? 21.461 -3.462 8.369 1.00 86.00 263 GLN A O 1
ATOM 2078 N N . PRO A 1 264 ? 19.491 -4.535 8.452 1.00 88.75 264 PRO A N 1
ATOM 2079 C CA . PRO A 1 264 ? 20.030 -5.849 8.110 1.00 88.75 264 PRO A CA 1
ATOM 2080 C C . PRO A 1 264 ? 20.534 -5.875 6.663 1.00 88.75 264 PRO A C 1
ATOM 2082 O O . PRO A 1 264 ? 19.877 -5.333 5.781 1.00 88.75 264 PRO A O 1
ATOM 2085 N N . LEU A 1 265 ? 21.648 -6.563 6.391 1.00 90.62 265 LEU A N 1
ATOM 2086 C CA . LEU A 1 265 ? 22.147 -6.709 5.015 1.00 90.62 265 LEU A CA 1
ATOM 2087 C C . LEU A 1 265 ? 21.182 -7.515 4.130 1.00 90.62 265 LEU A C 1
ATOM 2089 O O . LEU A 1 265 ? 20.947 -7.128 2.994 1.00 90.62 265 LEU A O 1
ATOM 2093 N N . GLN A 1 266 ? 20.589 -8.593 4.658 1.00 94.75 266 GLN A N 1
ATOM 2094 C CA . GLN A 1 266 ? 19.626 -9.446 3.951 1.00 94.75 266 GLN A CA 1
ATOM 2095 C C . GLN A 1 266 ? 18.234 -9.381 4.582 1.00 94.75 266 GLN A C 1
ATOM 2097 O O . GLN A 1 266 ? 18.069 -9.599 5.784 1.00 94.75 266 GLN A O 1
ATOM 2102 N N . PHE A 1 267 ? 17.212 -9.177 3.752 1.00 92.81 267 PHE A N 1
ATOM 2103 C CA . PHE A 1 267 ? 15.818 -9.071 4.186 1.00 92.81 267 PHE A CA 1
ATOM 2104 C C . PHE A 1 267 ? 15.058 -10.391 4.004 1.00 92.81 267 PHE A C 1
ATOM 2106 O O . PHE A 1 267 ? 14.222 -10.544 3.116 1.00 92.81 267 PHE A O 1
ATOM 2113 N N . ARG A 1 268 ? 15.359 -11.366 4.872 1.00 93.56 268 ARG A N 1
ATOM 2114 C CA . ARG A 1 268 ? 14.767 -12.718 4.860 1.00 93.56 268 ARG A CA 1
ATOM 2115 C C . ARG A 1 268 ? 13.958 -13.014 6.132 1.00 93.56 268 ARG A C 1
ATOM 2117 O O . ARG A 1 268 ? 14.208 -14.003 6.822 1.00 93.56 268 ARG A O 1
ATOM 2124 N N . PHE A 1 269 ? 13.019 -12.136 6.481 1.00 89.25 269 PHE A N 1
ATOM 2125 C CA . PHE A 1 269 ? 12.278 -12.243 7.743 1.00 89.25 269 PHE A CA 1
ATOM 2126 C C . PHE A 1 269 ? 11.034 -13.140 7.639 1.00 89.25 269 PHE A C 1
ATOM 2128 O O . PHE A 1 269 ? 10.249 -12.995 6.699 1.00 89.25 269 PHE A O 1
ATOM 2135 N N . PRO A 1 270 ? 10.811 -14.049 8.609 1.00 89.06 270 PRO A N 1
ATOM 2136 C CA . PRO A 1 270 ? 9.577 -14.821 8.694 1.00 89.06 270 PRO A CA 1
ATOM 2137 C C . PRO A 1 270 ? 8.401 -13.939 9.156 1.00 89.06 270 PRO A C 1
ATOM 2139 O O . PRO A 1 270 ? 8.619 -12.879 9.746 1.00 89.06 270 PRO A O 1
ATOM 2142 N N . PRO A 1 271 ? 7.147 -14.386 8.963 1.00 88.19 271 PRO A N 1
ATOM 2143 C CA . PRO A 1 271 ? 5.994 -13.767 9.607 1.00 88.19 271 PRO A CA 1
ATOM 2144 C C . PRO A 1 271 ? 6.088 -13.882 11.133 1.00 88.19 271 PRO A C 1
ATOM 2146 O O . PRO A 1 271 ? 6.355 -14.957 11.675 1.00 88.19 271 PRO A O 1
ATOM 2149 N N . VAL A 1 272 ? 5.812 -12.782 11.829 1.00 86.19 272 VAL A N 1
ATOM 2150 C CA . VAL A 1 272 ? 5.768 -12.702 13.291 1.00 86.19 272 VAL A CA 1
ATOM 2151 C C . VAL A 1 272 ? 4.405 -12.168 13.715 1.00 86.19 272 VAL A C 1
ATOM 2153 O O . VAL A 1 272 ? 3.996 -11.087 13.301 1.00 86.19 272 VAL A O 1
ATOM 2156 N N . VAL A 1 273 ? 3.702 -12.899 14.583 1.00 85.69 273 VAL A N 1
ATOM 2157 C CA . VAL A 1 273 ? 2.530 -12.349 15.279 1.00 85.69 273 VAL A CA 1
ATOM 2158 C C . VAL A 1 273 ? 3.027 -11.454 16.408 1.00 85.69 273 VAL A C 1
ATOM 2160 O O . VAL A 1 273 ? 3.665 -11.944 17.344 1.00 85.69 273 VAL A O 1
ATOM 2163 N N . HIS A 1 274 ? 2.740 -10.153 16.325 1.00 71.88 274 HIS A N 1
ATOM 2164 C CA . HIS A 1 274 ? 3.121 -9.191 17.356 1.00 71.88 274 HIS A CA 1
ATOM 2165 C C . HIS A 1 274 ? 2.554 -9.603 18.724 1.00 71.88 274 HIS A C 1
ATOM 2167 O O . HIS A 1 274 ? 1.425 -10.089 18.819 1.00 71.88 274 HIS A O 1
ATOM 2173 N N . ARG A 1 275 ? 3.325 -9.394 19.797 1.00 75.50 275 ARG A N 1
ATOM 2174 C CA . ARG A 1 275 ? 2.893 -9.629 21.181 1.00 75.50 275 ARG A CA 1
ATOM 2175 C C . ARG A 1 275 ? 3.384 -8.502 22.078 1.00 75.50 275 ARG A C 1
ATOM 2177 O O . ARG A 1 275 ? 4.585 -8.340 22.274 1.00 75.50 275 ARG A O 1
ATOM 2184 N N . TRP A 1 276 ? 2.442 -7.778 22.671 1.00 65.94 276 TRP A N 1
ATOM 2185 C CA . TRP A 1 276 ? 2.735 -6.826 23.734 1.00 65.94 276 TRP A CA 1
ATOM 2186 C C . TRP A 1 276 ? 3.276 -7.561 24.974 1.00 65.94 276 TRP A C 1
ATOM 2188 O O . TRP A 1 276 ? 2.663 -8.550 25.392 1.00 65.94 276 TRP A O 1
ATOM 2198 N N . PRO A 1 277 ? 4.372 -7.094 25.602 1.00 56.78 277 PRO A N 1
ATOM 2199 C CA . PRO A 1 277 ? 4.776 -7.575 26.918 1.00 56.78 277 PRO A CA 1
ATOM 2200 C C . PRO A 1 277 ? 3.639 -7.387 27.928 1.00 56.78 277 PRO A C 1
ATOM 2202 O O . PRO A 1 277 ? 2.941 -6.368 27.913 1.00 56.78 277 PRO A O 1
ATOM 2205 N N . SER A 1 278 ? 3.460 -8.350 28.832 1.00 52.00 278 SER A N 1
ATOM 2206 C CA . SER A 1 278 ? 2.525 -8.213 29.949 1.00 52.00 278 SER A CA 1
ATOM 2207 C C . SER A 1 278 ? 2.891 -6.976 30.771 1.00 52.00 278 SER A C 1
ATOM 2209 O O . SER A 1 278 ? 4.014 -6.884 31.274 1.00 52.00 278 SER A O 1
ATOM 2211 N N . ARG A 1 279 ? 1.958 -6.029 30.920 1.00 46.72 279 ARG A N 1
ATOM 2212 C CA . ARG A 1 279 ? 2.169 -4.853 31.774 1.00 46.72 279 ARG A CA 1
ATOM 2213 C C . ARG A 1 279 ? 2.501 -5.302 33.205 1.00 46.72 279 ARG A C 1
ATOM 2215 O O . ARG A 1 279 ? 1.757 -6.122 33.743 1.00 46.72 279 ARG A O 1
ATOM 2222 N N . PRO A 1 280 ? 3.539 -4.745 33.854 1.00 40.25 280 PRO A N 1
ATOM 2223 C CA . PRO A 1 280 ? 3.655 -4.805 35.305 1.00 40.25 280 PRO A CA 1
ATOM 2224 C C . PRO A 1 280 ? 2.381 -4.247 35.955 1.00 40.25 280 PRO A C 1
ATOM 2226 O O . PRO A 1 280 ? 1.804 -3.283 35.453 1.00 40.25 280 PRO A O 1
ATOM 2229 N N . ASN A 1 281 ? 1.956 -4.817 37.084 1.00 36.28 281 ASN A N 1
ATOM 2230 C CA . ASN A 1 281 ? 0.692 -4.457 37.747 1.00 36.28 281 ASN A CA 1
ATOM 2231 C C . ASN A 1 281 ? 0.677 -3.054 38.404 1.00 36.28 281 ASN A C 1
ATOM 2233 O O . ASN A 1 281 ? -0.271 -2.722 39.113 1.00 36.28 281 ASN A O 1
ATOM 2237 N N . SER A 1 282 ? 1.693 -2.211 38.186 1.00 37.59 282 SER A N 1
ATOM 2238 C CA . SER A 1 282 ? 1.700 -0.820 38.645 1.00 37.59 282 SER A CA 1
ATOM 2239 C C . SER A 1 282 ? 1.062 0.114 37.613 1.00 37.59 282 SER A C 1
ATOM 2241 O O . SER A 1 282 ? 1.420 0.106 36.434 1.00 37.59 282 SER A O 1
ATOM 2243 N N . ALA A 1 283 ? 0.163 0.988 38.069 1.00 34.44 283 ALA A N 1
ATOM 2244 C CA . ALA A 1 283 ? -0.443 2.049 37.264 1.00 34.44 283 ALA A CA 1
ATOM 2245 C C . ALA A 1 283 ? 0.553 3.199 36.998 1.00 34.44 283 ALA A C 1
ATOM 2247 O O . ALA A 1 283 ? 0.380 4.327 37.458 1.00 34.44 283 ALA A O 1
ATOM 2248 N N . THR A 1 284 ? 1.633 2.904 36.274 1.00 28.83 284 THR A N 1
ATOM 2249 C CA . THR A 1 284 ? 2.682 3.871 35.944 1.00 28.83 284 THR A CA 1
ATOM 2250 C C . THR A 1 284 ? 2.172 4.870 34.907 1.00 28.83 284 THR A C 1
ATOM 2252 O O . THR A 1 284 ? 1.931 4.512 33.753 1.00 28.83 284 THR A O 1
ATOM 2255 N N . VAL A 1 285 ? 2.042 6.140 35.297 1.00 29.53 285 VAL A N 1
ATOM 2256 C CA . VAL A 1 285 ? 1.790 7.243 34.358 1.00 29.53 285 VAL A CA 1
ATOM 2257 C C . VAL A 1 285 ? 2.968 7.337 33.388 1.00 29.53 285 VAL A C 1
ATOM 2259 O O . VAL A 1 285 ? 4.103 7.575 33.802 1.00 29.53 285 VAL A O 1
ATOM 2262 N N . ALA A 1 286 ? 2.703 7.152 32.094 1.00 27.67 286 ALA A N 1
ATOM 2263 C CA . ALA A 1 286 ? 3.717 7.166 31.043 1.00 27.67 286 ALA A CA 1
ATOM 2264 C C . ALA A 1 286 ? 4.195 8.597 30.729 1.00 27.67 286 ALA A C 1
ATOM 2266 O O . ALA A 1 286 ? 3.849 9.181 29.704 1.00 27.67 286 ALA A O 1
ATOM 2267 N N . VAL A 1 287 ? 5.005 9.170 31.622 1.00 25.20 287 VAL A N 1
ATOM 2268 C CA . VAL A 1 287 ? 5.737 10.413 31.356 1.00 25.20 287 VAL A CA 1
ATOM 2269 C C . VAL A 1 287 ? 6.909 10.089 30.428 1.00 25.20 287 VAL A C 1
ATOM 2271 O O . VAL A 1 287 ? 7.970 9.660 30.883 1.00 25.20 287 VAL A O 1
ATOM 2274 N N . ILE A 1 288 ? 6.725 10.294 29.122 1.00 26.33 288 ILE A N 1
ATOM 2275 C CA . ILE A 1 288 ? 7.785 10.130 28.118 1.00 26.33 288 ILE A CA 1
ATOM 2276 C C . ILE A 1 288 ? 8.801 11.273 28.282 1.00 26.33 288 ILE A C 1
ATOM 2278 O O . ILE A 1 288 ? 8.691 12.335 27.675 1.00 26.33 288 ILE A O 1
ATOM 2282 N N . LYS A 1 289 ? 9.796 11.059 29.146 1.00 21.22 289 LYS A N 1
ATOM 2283 C CA . LYS A 1 289 ? 10.968 11.930 29.297 1.00 21.22 289 LYS A CA 1
ATOM 2284 C C . LYS A 1 289 ? 12.051 11.511 28.303 1.00 21.22 289 LYS A C 1
ATOM 2286 O O . LYS A 1 289 ? 12.862 10.638 28.605 1.00 21.22 289 LYS A O 1
ATOM 2291 N N . PHE A 1 290 ? 12.101 12.171 27.149 1.00 23.36 290 PHE A N 1
ATOM 2292 C CA . PHE A 1 290 ? 13.283 12.124 26.287 1.00 23.36 290 PHE A CA 1
ATOM 2293 C C . PHE A 1 290 ? 14.454 12.843 26.975 1.00 23.36 290 PHE A C 1
ATOM 2295 O O . PHE A 1 290 ? 14.530 14.068 26.984 1.00 23.36 290 PHE A O 1
ATOM 2302 N N . PHE A 1 291 ? 15.377 12.071 27.552 1.00 22.02 291 PHE A N 1
ATOM 2303 C CA . PHE A 1 291 ? 16.690 12.546 27.991 1.00 22.02 291 PHE A CA 1
ATOM 2304 C C . PHE A 1 291 ? 17.775 11.877 27.147 1.00 22.02 291 PHE A C 1
ATOM 2306 O O . PHE A 1 291 ? 18.270 10.805 27.490 1.00 22.02 291 PHE A O 1
ATOM 2313 N N . GLN A 1 292 ? 18.174 12.526 26.053 1.00 27.00 292 GLN A N 1
ATOM 2314 C CA . GLN A 1 292 ? 19.316 12.093 25.251 1.00 27.00 292 GLN A CA 1
ATOM 2315 C C . GLN A 1 292 ? 20.507 13.019 25.519 1.00 27.00 292 GLN A C 1
ATOM 2317 O O . GLN A 1 292 ? 20.596 14.123 24.989 1.00 27.00 292 GLN A O 1
ATOM 2322 N N . ARG A 1 293 ? 21.443 12.570 26.366 1.00 23.14 293 ARG A N 1
ATOM 2323 C CA . ARG A 1 293 ? 22.743 13.236 26.564 1.00 23.14 293 ARG A CA 1
ATOM 2324 C C . ARG A 1 293 ? 23.652 12.958 25.358 1.00 23.14 293 ARG A C 1
ATOM 2326 O O . ARG A 1 293 ? 24.571 12.148 25.435 1.00 23.14 293 ARG A O 1
ATOM 2333 N N . ALA A 1 294 ? 23.393 13.628 24.240 1.00 29.58 294 ALA A N 1
ATOM 2334 C CA . ALA A 1 294 ? 24.318 13.645 23.115 1.00 29.58 294 ALA A CA 1
ATOM 2335 C C . ALA A 1 294 ? 25.529 14.538 23.447 1.00 29.58 294 ALA A C 1
ATOM 2337 O O . ALA A 1 294 ? 25.371 15.723 23.743 1.00 29.58 294 ALA A O 1
ATOM 2338 N N . LYS A 1 295 ? 26.748 13.988 23.380 1.00 24.33 295 LYS A N 1
ATOM 2339 C CA . LYS A 1 295 ? 27.932 14.812 23.089 1.00 24.33 295 LYS A CA 1
ATOM 2340 C C . LYS A 1 295 ? 27.909 15.118 21.592 1.00 24.33 295 LYS A C 1
ATOM 2342 O O . LYS A 1 295 ? 27.590 14.234 20.802 1.00 24.33 295 LYS A O 1
ATOM 2347 N N . LEU A 1 296 ? 28.215 16.358 21.218 1.00 28.72 296 LEU A N 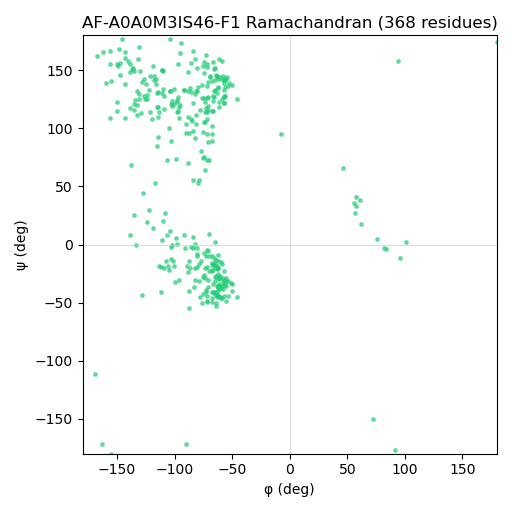1
ATOM 2348 C CA . LEU A 1 296 ? 28.102 16.813 19.835 1.00 28.72 296 LEU A CA 1
ATOM 2349 C C . LEU A 1 296 ? 29.104 16.095 18.923 1.00 28.72 296 LEU A C 1
ATOM 2351 O O . LEU A 1 296 ? 30.304 16.134 19.187 1.00 28.72 296 LEU A O 1
ATOM 2355 N N . GLN A 1 297 ? 28.616 15.600 17.786 1.00 24.67 297 GLN A N 1
ATOM 2356 C CA . GLN A 1 297 ? 29.303 15.761 16.505 1.00 24.67 297 GLN A CA 1
ATOM 2357 C C . GLN A 1 297 ? 28.267 15.803 15.370 1.00 24.67 297 GLN A C 1
ATOM 2359 O O . GLN A 1 297 ? 27.514 14.861 15.165 1.00 24.67 297 GLN A O 1
ATOM 2364 N N . LEU A 1 298 ? 28.215 16.971 14.724 1.00 27.23 298 LEU A N 1
ATOM 2365 C CA . LEU A 1 298 ? 27.428 17.403 13.560 1.00 27.23 298 LEU A CA 1
ATOM 2366 C C . LEU A 1 298 ? 26.601 16.331 12.811 1.00 27.23 298 LEU A C 1
ATOM 2368 O O . LEU A 1 298 ? 27.076 15.713 11.862 1.00 27.23 298 LEU A O 1
ATOM 2372 N N . ALA A 1 299 ? 25.320 16.228 13.172 1.00 23.06 299 ALA A N 1
ATOM 2373 C CA . ALA A 1 299 ? 24.240 15.747 12.310 1.00 23.06 299 ALA A CA 1
ATOM 2374 C C . ALA A 1 299 ? 22.931 16.441 12.732 1.00 23.06 299 ALA A C 1
ATOM 2376 O O . ALA A 1 299 ? 22.542 16.366 13.900 1.00 23.06 299 ALA A O 1
ATOM 2377 N N . GLU A 1 300 ? 22.268 17.146 11.813 1.00 22.25 300 GLU A N 1
ATOM 2378 C CA . GLU A 1 300 ? 21.042 17.900 12.110 1.00 22.25 300 GLU A CA 1
ATOM 2379 C C . GLU A 1 300 ? 19.810 16.985 12.084 1.00 22.25 300 GLU A C 1
ATOM 2381 O O . GLU A 1 300 ? 19.171 16.776 11.054 1.00 22.25 300 GLU A O 1
ATOM 2386 N N . PHE A 1 301 ? 19.461 16.428 13.245 1.00 22.77 301 PHE A N 1
ATOM 2387 C CA . PHE A 1 301 ? 18.204 15.706 13.428 1.00 22.77 301 PHE A CA 1
ATOM 2388 C C . PHE A 1 301 ? 17.053 16.691 13.671 1.00 22.77 301 PHE A C 1
ATOM 2390 O O . PHE A 1 301 ? 16.967 17.304 14.736 1.00 22.77 301 PHE A O 1
ATOM 2397 N N . VAL A 1 302 ? 16.131 16.804 12.709 1.00 23.70 302 VAL A N 1
ATOM 2398 C CA . VAL A 1 302 ? 14.886 17.573 12.870 1.00 23.70 302 VAL A CA 1
ATOM 2399 C C . VAL A 1 302 ? 13.946 16.831 13.826 1.00 23.70 302 VAL A C 1
ATOM 2401 O O . VAL A 1 302 ? 13.201 15.935 13.430 1.00 23.70 302 VAL A O 1
ATOM 2404 N N . VAL A 1 303 ? 13.989 17.196 15.108 1.00 23.66 303 VAL A N 1
ATOM 2405 C CA . VAL A 1 303 ? 13.077 16.674 16.136 1.00 23.66 303 VAL A CA 1
ATOM 2406 C C . VAL A 1 303 ? 11.793 17.502 16.145 1.00 23.66 303 VAL A C 1
ATOM 2408 O O . VAL A 1 303 ? 11.781 18.639 16.615 1.00 23.66 303 VAL A O 1
ATOM 2411 N N . VAL A 1 304 ? 10.691 16.922 15.665 1.00 26.48 304 VAL A N 1
ATOM 2412 C CA . VAL A 1 304 ? 9.358 17.535 15.771 1.00 26.48 304 VAL A CA 1
ATOM 2413 C C . VAL A 1 304 ? 8.863 17.430 17.218 1.00 26.48 304 VAL A C 1
ATOM 2415 O O . VAL A 1 304 ? 8.471 16.360 17.683 1.00 26.48 304 VAL A O 1
ATOM 2418 N N . PHE A 1 305 ? 8.878 18.551 17.941 1.00 24.88 305 PHE A N 1
ATOM 2419 C CA . PHE A 1 305 ? 8.351 18.643 19.304 1.00 24.88 305 PHE A CA 1
ATOM 2420 C C . PHE A 1 305 ? 6.832 18.882 19.311 1.00 24.88 305 PHE A C 1
ATOM 2422 O O . PHE A 1 305 ? 6.379 20.022 19.259 1.00 24.88 305 PHE A O 1
ATOM 2429 N N . GLU A 1 306 ? 6.033 17.825 19.483 1.00 32.50 306 GLU A N 1
ATOM 2430 C CA . GLU A 1 306 ? 4.633 17.969 19.909 1.00 32.50 306 GLU A CA 1
ATOM 2431 C C . GLU A 1 306 ? 4.511 17.930 21.440 1.00 32.50 306 GLU A C 1
ATOM 2433 O O . GLU A 1 306 ? 4.522 16.868 22.066 1.00 32.50 306 GLU A O 1
ATOM 2438 N N . ALA A 1 307 ? 4.322 19.094 22.064 1.00 28.17 307 ALA A N 1
ATOM 2439 C CA . ALA A 1 307 ? 4.089 19.221 23.505 1.00 28.17 307 ALA A CA 1
ATOM 2440 C C . ALA A 1 307 ? 2.630 18.888 23.906 1.00 28.17 307 ALA A C 1
ATOM 2442 O O . ALA A 1 307 ? 1.944 19.692 24.542 1.00 28.17 307 ALA A O 1
ATOM 2443 N N . THR A 1 308 ? 2.135 17.695 23.552 1.00 34.16 308 THR A N 1
ATOM 2444 C CA . THR A 1 308 ? 0.758 17.237 23.834 1.00 34.16 308 THR A CA 1
ATOM 2445 C C . THR A 1 308 ? 0.525 16.906 25.317 1.00 34.16 308 THR A C 1
ATOM 2447 O O . THR A 1 308 ? 0.369 15.759 25.735 1.00 34.16 308 THR A O 1
ATOM 2450 N N . ASN A 1 309 ? 0.451 17.946 26.149 1.00 34.78 309 ASN A N 1
ATOM 2451 C CA . ASN A 1 309 ? -0.001 17.841 27.535 1.00 34.78 309 ASN A CA 1
ATOM 2452 C C . ASN A 1 309 ? -1.433 17.261 27.586 1.00 34.78 309 ASN A C 1
ATOM 2454 O O . ASN A 1 309 ? -2.293 17.625 26.781 1.00 34.78 309 ASN A O 1
ATOM 2458 N N . VAL A 1 310 ? -1.720 16.408 28.576 1.00 35.06 310 VAL A N 1
ATOM 2459 C CA . VAL A 1 310 ? -3.061 15.849 28.848 1.00 35.06 310 VAL A CA 1
ATOM 2460 C C . VAL A 1 310 ? -4.138 16.946 28.910 1.00 35.06 310 VAL A C 1
ATOM 2462 O O . VAL A 1 310 ? -5.253 16.734 28.439 1.00 35.06 310 VAL A O 1
ATOM 2465 N N . SER A 1 311 ? -3.794 18.140 29.407 1.00 33.56 311 SER A N 1
ATOM 2466 C CA . SER A 1 311 ? -4.674 19.319 29.436 1.00 33.56 311 SER A CA 1
ATOM 2467 C C . SER A 1 311 ? -5.102 19.810 28.038 1.00 33.56 311 SER A C 1
ATOM 2469 O O . SER A 1 311 ? -6.259 20.185 27.834 1.00 33.56 311 SER A O 1
ATOM 2471 N N . LEU A 1 312 ? -4.208 19.754 27.044 1.00 35.53 312 LEU A N 1
ATOM 2472 C CA . LEU A 1 312 ? -4.494 20.155 25.661 1.00 35.53 312 LEU A CA 1
ATOM 2473 C C . LEU A 1 312 ? -5.409 19.138 24.963 1.00 35.53 312 LEU A C 1
ATOM 2475 O O . LEU A 1 312 ? -6.433 19.513 24.391 1.00 35.53 312 LEU A O 1
ATOM 2479 N N . MET A 1 313 ? -5.139 17.835 25.127 1.00 38.59 313 MET A N 1
ATOM 2480 C CA . MET A 1 313 ? -6.053 16.791 24.638 1.00 38.59 313 MET A CA 1
ATOM 2481 C C . MET A 1 313 ? -7.432 16.845 25.319 1.00 38.59 313 MET A C 1
ATOM 2483 O O . MET A 1 313 ? -8.444 16.640 24.651 1.00 38.59 313 MET A O 1
ATOM 2487 N N . ALA A 1 314 ? -7.504 17.183 26.612 1.00 36.34 314 ALA A N 1
ATOM 2488 C CA . ALA A 1 314 ? -8.769 17.357 27.333 1.00 36.34 314 ALA A CA 1
ATOM 2489 C C . ALA A 1 314 ? -9.570 18.605 26.903 1.00 36.34 314 ALA A C 1
ATOM 2491 O O . ALA A 1 314 ? -10.788 18.643 27.079 1.00 36.34 314 ALA A O 1
ATOM 2492 N N . THR A 1 315 ? -8.911 19.618 26.330 1.00 40.09 315 THR A N 1
ATOM 2493 C CA . THR A 1 315 ? -9.541 20.865 25.850 1.00 40.09 315 THR A CA 1
ATOM 2494 C C . THR A 1 315 ? -9.729 20.919 24.331 1.00 40.09 315 THR A C 1
ATOM 2496 O O . THR A 1 315 ? -10.305 21.884 23.828 1.00 40.09 315 THR A O 1
ATOM 2499 N N . GLN A 1 316 ? -9.307 19.872 23.611 1.00 50.06 316 GLN A N 1
ATOM 2500 C CA . GLN A 1 316 ? -9.360 19.763 22.147 1.00 50.06 316 GLN A CA 1
ATOM 2501 C C . GLN A 1 316 ? -8.645 20.907 21.413 1.00 50.06 316 GLN A C 1
ATOM 2503 O O . GLN A 1 316 ? -9.077 21.355 20.346 1.00 50.06 316 GLN A O 1
ATOM 2508 N N . LEU A 1 317 ? -7.546 21.370 22.004 1.00 41.72 317 LEU A N 1
ATOM 2509 C CA . LEU A 1 317 ? -6.653 22.370 21.440 1.00 41.72 317 LEU A CA 1
ATOM 2510 C C . LEU A 1 317 ? -5.330 21.704 21.071 1.00 41.72 317 LEU A C 1
ATOM 2512 O O . LEU A 1 317 ? -4.760 20.973 21.878 1.00 41.72 317 LEU A O 1
ATOM 2516 N N . PHE A 1 318 ? -4.828 21.995 19.877 1.00 46.81 318 PHE A N 1
ATOM 2517 C CA . PHE A 1 318 ? -3.424 21.794 19.539 1.00 46.81 318 PHE A CA 1
ATOM 2518 C C . PHE A 1 318 ? -2.934 22.994 18.730 1.00 46.81 318 PHE A C 1
ATOM 2520 O O . PHE A 1 318 ? -3.698 23.625 17.998 1.00 46.81 318 PHE A O 1
ATOM 2527 N N . GLU A 1 319 ? -1.660 23.316 18.888 1.00 39.97 319 GLU A N 1
ATOM 2528 C CA . GLU A 1 319 ? -0.971 24.311 18.078 1.00 39.97 319 GLU A CA 1
ATOM 2529 C C . GLU A 1 319 ? -0.116 23.557 17.066 1.00 39.97 319 GLU A C 1
ATOM 2531 O O . GLU A 1 319 ? 0.689 22.706 17.443 1.00 39.97 319 GLU A O 1
ATOM 2536 N N . GLY A 1 320 ? -0.371 23.799 15.782 1.00 43.84 320 GLY A N 1
ATOM 2537 C CA . GLY A 1 320 ? 0.289 23.116 14.678 1.00 43.84 320 GLY A CA 1
ATOM 2538 C C . GLY A 1 320 ? 1.110 24.091 13.846 1.00 43.84 320 GLY A C 1
ATOM 2539 O O . GLY A 1 320 ? 0.650 25.183 13.515 1.00 43.84 320 GLY A O 1
ATOM 2540 N N . ILE A 1 321 ? 2.309 23.662 13.461 1.00 47.72 321 ILE A N 1
ATOM 2541 C CA . ILE A 1 321 ? 3.095 24.280 12.391 1.00 47.72 321 ILE A CA 1
ATOM 2542 C C . ILE A 1 321 ? 3.120 23.274 11.243 1.00 47.72 321 ILE A C 1
ATOM 2544 O O . ILE A 1 321 ? 3.379 22.088 11.455 1.00 47.72 321 ILE A O 1
ATOM 2548 N N . SER A 1 322 ? 2.804 23.726 10.031 1.00 43.88 322 SER A N 1
ATOM 2549 C CA . SER A 1 322 ? 2.839 22.883 8.836 1.00 43.88 322 SER A CA 1
ATOM 2550 C C . SER A 1 322 ? 4.119 23.135 8.038 1.00 43.88 322 SER A C 1
ATOM 2552 O O . SER A 1 322 ? 4.492 24.277 7.788 1.00 43.88 322 SER A O 1
ATOM 2554 N N . GLY A 1 323 ? 4.783 22.056 7.614 1.00 45.97 323 GLY A N 1
ATOM 2555 C CA . GLY A 1 323 ? 6.043 22.116 6.865 1.00 45.97 323 GLY A CA 1
ATOM 2556 C C . GLY A 1 323 ? 7.312 22.076 7.731 1.00 45.97 323 GLY A C 1
ATOM 2557 O O . GLY A 1 323 ? 7.225 21.903 8.947 1.00 45.97 323 GLY A O 1
ATOM 2558 N N . PRO A 1 324 ? 8.499 22.188 7.105 1.00 51.00 324 PRO A N 1
ATOM 2559 C CA . PRO A 1 324 ? 9.780 22.228 7.807 1.00 51.00 324 PRO A CA 1
ATOM 2560 C C . PRO A 1 324 ? 9.907 23.451 8.725 1.00 51.00 324 PRO A C 1
ATOM 2562 O O . PRO A 1 324 ? 9.445 24.543 8.398 1.00 51.00 324 PRO A O 1
ATOM 2565 N N . THR A 1 325 ? 10.577 23.278 9.864 1.00 53.56 325 THR A N 1
ATOM 2566 C CA . THR A 1 325 ? 10.846 24.351 10.832 1.00 53.56 325 THR A CA 1
ATOM 2567 C C . THR A 1 325 ? 11.789 25.399 10.241 1.00 53.56 325 THR A C 1
ATOM 2569 O O . THR A 1 325 ? 12.950 25.087 9.986 1.00 53.56 325 THR A O 1
ATOM 2572 N N . TYR A 1 326 ? 11.307 26.633 10.062 1.00 56.22 326 TYR A N 1
ATOM 2573 C CA . TYR A 1 326 ? 12.050 27.753 9.460 1.00 56.22 326 TYR A CA 1
ATOM 2574 C C . TYR A 1 326 ? 12.461 28.847 10.474 1.00 56.22 326 TYR A C 1
ATOM 2576 O O . TYR A 1 326 ? 12.611 30.018 10.137 1.00 56.22 326 TYR A O 1
ATOM 2584 N N . ASP A 1 327 ? 12.637 28.471 11.741 1.00 52.12 327 ASP A N 1
ATOM 2585 C CA . ASP A 1 327 ? 13.228 29.329 12.772 1.00 52.12 327 ASP A CA 1
ATOM 2586 C C . ASP A 1 327 ? 14.247 28.493 13.570 1.00 52.12 327 ASP A C 1
ATOM 2588 O O . ASP A 1 327 ? 13.853 27.475 14.149 1.00 52.12 327 ASP A O 1
ATOM 2592 N N . PRO A 1 328 ? 15.559 28.810 13.541 1.00 54.84 328 PRO A N 1
ATOM 2593 C CA . PRO A 1 328 ? 16.218 29.898 12.800 1.00 54.84 328 PRO A CA 1
ATOM 2594 C C . PRO A 1 328 ? 16.564 29.548 11.332 1.00 54.84 328 PRO A C 1
ATOM 2596 O O . PRO A 1 328 ? 17.288 30.295 10.673 1.00 54.84 328 PRO A O 1
ATOM 2599 N N . LEU A 1 329 ? 16.136 28.383 10.829 1.00 64.31 329 LEU A N 1
ATOM 2600 C CA . LEU A 1 329 ? 16.544 27.857 9.517 1.00 64.31 329 LEU A CA 1
ATOM 2601 C C . LEU A 1 329 ? 15.862 28.579 8.333 1.00 64.31 329 LEU A C 1
ATOM 2603 O O . LEU A 1 329 ? 14.743 29.063 8.471 1.00 64.31 329 LEU A O 1
ATOM 2607 N N . PRO A 1 330 ? 16.468 28.614 7.130 1.00 66.06 330 PRO A N 1
ATOM 2608 C CA . PRO A 1 330 ? 15.808 29.153 5.942 1.00 66.06 330 PRO A CA 1
ATOM 2609 C C . PRO A 1 330 ? 14.488 28.440 5.607 1.00 66.06 330 PRO A C 1
ATOM 2611 O O . PRO A 1 330 ? 14.370 27.221 5.736 1.00 66.06 330 PRO A O 1
ATOM 2614 N N . ILE A 1 331 ? 13.509 29.196 5.100 1.00 67.50 331 ILE A N 1
ATOM 2615 C CA . ILE A 1 331 ? 12.245 28.651 4.579 1.00 67.50 331 ILE A CA 1
ATOM 2616 C C . ILE A 1 331 ? 12.548 27.664 3.446 1.00 67.50 331 ILE A C 1
ATOM 2618 O O . ILE A 1 331 ? 13.190 28.028 2.460 1.00 67.50 331 ILE A O 1
ATOM 2622 N N . PHE A 1 332 ? 12.043 26.435 3.563 1.00 69.38 332 PHE A N 1
ATOM 2623 C CA . PHE A 1 332 ? 12.190 25.420 2.523 1.00 69.38 332 PHE A CA 1
ATOM 2624 C C . PHE A 1 332 ? 11.436 25.827 1.246 1.00 69.38 332 PHE A C 1
ATOM 2626 O O . PHE A 1 332 ? 10.232 26.106 1.290 1.00 69.38 332 PHE A O 1
ATOM 2633 N N . ASP A 1 333 ? 12.149 25.820 0.116 1.00 73.81 333 ASP A N 1
ATOM 2634 C CA . ASP A 1 333 ? 11.657 26.186 -1.214 1.00 73.81 333 ASP A CA 1
ATOM 2635 C C . ASP A 1 333 ? 12.038 25.106 -2.245 1.00 73.81 333 ASP A C 1
ATOM 2637 O O . ASP A 1 333 ? 13.213 24.767 -2.419 1.00 73.81 333 ASP A O 1
ATOM 2641 N N . TRP A 1 334 ? 11.042 24.575 -2.958 1.00 74.19 334 TRP A N 1
ATOM 2642 C CA . TRP A 1 334 ? 11.223 23.566 -4.006 1.00 74.19 334 TRP A CA 1
ATOM 2643 C C . TRP A 1 334 ? 12.021 24.067 -5.223 1.00 74.19 334 TRP A C 1
ATOM 2645 O O . TRP A 1 334 ? 12.558 23.253 -5.968 1.00 74.19 334 TRP A O 1
ATOM 2655 N N . ASN A 1 335 ? 12.176 25.379 -5.422 1.00 76.31 335 ASN A N 1
ATOM 2656 C CA . ASN A 1 335 ? 13.003 25.937 -6.499 1.00 76.31 335 ASN A CA 1
ATOM 2657 C C . ASN A 1 335 ? 14.509 25.908 -6.174 1.00 76.31 335 ASN A C 1
ATOM 2659 O O . ASN A 1 335 ? 15.343 25.806 -7.085 1.00 76.31 335 ASN A O 1
ATOM 2663 N N . THR A 1 336 ? 14.863 26.024 -4.888 1.00 76.94 336 THR A N 1
ATOM 2664 C CA . THR A 1 336 ? 16.251 26.175 -4.414 1.00 76.94 336 THR A CA 1
ATOM 2665 C C . THR A 1 336 ? 16.822 24.901 -3.796 1.00 76.94 336 THR A C 1
ATOM 2667 O O . THR A 1 336 ? 18.041 24.741 -3.769 1.00 76.94 336 THR A O 1
ATOM 2670 N N . THR A 1 337 ? 15.973 23.977 -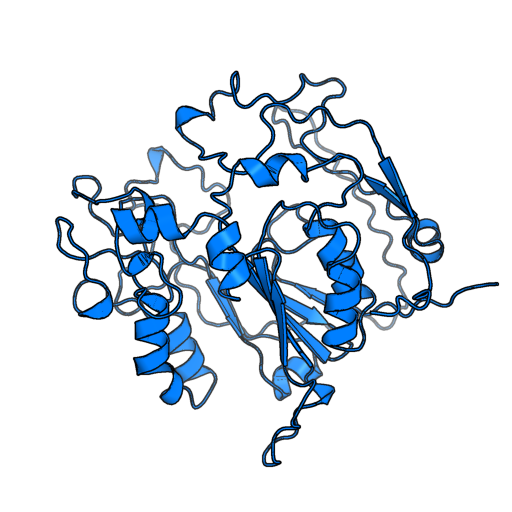3.334 1.00 69.31 337 THR A N 1
ATOM 2671 C CA . THR A 1 337 ? 16.422 22.700 -2.765 1.00 69.31 337 THR A CA 1
ATOM 2672 C C . THR A 1 337 ? 17.180 21.837 -3.790 1.00 69.31 337 THR A C 1
ATOM 2674 O O . THR A 1 337 ? 16.692 21.647 -4.910 1.00 69.31 337 THR A O 1
ATOM 2677 N N . PRO A 1 338 ? 18.326 21.223 -3.420 1.00 70.25 338 PRO A N 1
ATOM 2678 C CA . PRO A 1 338 ? 19.017 20.233 -4.256 1.00 70.25 338 PRO A CA 1
ATOM 2679 C C . PRO A 1 338 ? 18.160 19.007 -4.611 1.00 70.25 338 PRO A C 1
ATOM 2681 O O . PRO A 1 338 ? 18.483 18.260 -5.530 1.00 70.25 338 PRO A O 1
ATOM 2684 N N . LEU A 1 339 ? 17.058 18.783 -3.887 1.00 62.00 339 LEU A N 1
ATOM 2685 C CA . LEU A 1 339 ? 16.158 17.651 -4.100 1.00 62.00 339 LEU A CA 1
ATOM 2686 C C . LEU A 1 339 ? 15.231 17.818 -5.316 1.00 62.00 339 LEU A C 1
ATOM 2688 O O . LEU A 1 339 ? 14.632 16.837 -5.741 1.00 62.00 339 LEU A O 1
ATOM 2692 N N . LYS A 1 340 ? 15.095 19.024 -5.883 1.00 60.94 340 LYS A N 1
ATOM 2693 C CA . LYS A 1 340 ? 14.037 19.364 -6.857 1.00 60.94 340 LYS A CA 1
ATOM 2694 C C . LYS A 1 340 ? 14.039 18.540 -8.150 1.00 60.94 340 LYS A C 1
ATOM 2696 O O . LYS A 1 340 ? 12.987 18.354 -8.752 1.00 60.94 340 LYS A O 1
ATOM 2701 N N . GLU A 1 341 ? 15.212 18.064 -8.566 1.00 54.88 341 GLU A N 1
ATOM 2702 C CA . GLU A 1 341 ? 15.414 17.256 -9.779 1.00 54.88 341 GLU A CA 1
ATOM 2703 C C . GLU A 1 341 ? 15.234 15.751 -9.514 1.00 54.88 341 GLU A C 1
ATOM 2705 O O . GLU A 1 341 ? 14.875 15.005 -10.420 1.00 54.88 341 GLU A O 1
ATOM 2710 N N . ASN A 1 342 ? 15.419 15.316 -8.262 1.00 47.50 342 ASN A N 1
ATOM 2711 C CA . ASN A 1 342 ? 15.398 13.906 -7.856 1.00 47.50 342 ASN A CA 1
ATOM 2712 C C . ASN A 1 342 ? 14.118 13.504 -7.096 1.00 47.50 342 ASN A C 1
ATOM 2714 O O . ASN A 1 342 ? 13.808 12.319 -6.993 1.00 47.50 342 ASN A O 1
ATOM 2718 N N . VAL A 1 343 ? 13.364 14.471 -6.561 1.00 48.91 343 VAL A N 1
ATOM 2719 C CA . VAL A 1 343 ? 12.157 14.251 -5.752 1.00 48.91 343 VAL A CA 1
ATOM 2720 C C . VAL A 1 343 ? 10.954 14.938 -6.398 1.00 48.91 343 VAL A C 1
ATOM 2722 O O . VAL A 1 343 ? 10.855 16.166 -6.459 1.00 48.91 343 VAL A O 1
ATOM 2725 N N . SER A 1 344 ? 9.999 14.121 -6.850 1.00 48.44 344 SER A N 1
ATOM 2726 C CA . SER A 1 344 ? 8.724 14.603 -7.383 1.00 48.44 344 SER A CA 1
ATOM 2727 C C . SER A 1 344 ? 7.883 15.237 -6.273 1.00 48.44 344 SER A C 1
ATOM 2729 O O . SER A 1 344 ? 7.439 14.560 -5.348 1.00 48.44 344 SER A O 1
ATOM 2731 N N . HIS A 1 345 ? 7.648 16.542 -6.389 1.00 52.19 345 HIS A N 1
ATOM 2732 C CA . HIS A 1 345 ? 6.921 17.365 -5.418 1.00 52.19 345 HIS A CA 1
ATOM 2733 C C . HIS A 1 345 ? 5.548 17.835 -5.936 1.00 52.19 345 HIS A C 1
ATOM 2735 O O . HIS A 1 345 ? 4.960 18.792 -5.428 1.00 52.19 345 HIS A O 1
ATOM 2741 N N . ILE A 1 346 ? 5.015 17.147 -6.952 1.00 49.06 346 ILE A N 1
ATOM 2742 C CA . ILE A 1 346 ? 3.682 17.394 -7.516 1.00 49.06 346 ILE A CA 1
ATOM 2743 C C . ILE A 1 346 ? 2.633 17.260 -6.399 1.00 49.06 346 ILE A C 1
ATOM 2745 O O . ILE A 1 346 ? 2.523 16.210 -5.768 1.00 49.06 346 ILE A O 1
ATOM 2749 N N . GLY A 1 347 ? 1.863 18.325 -6.157 1.00 47.72 347 GLY A N 1
ATOM 2750 C CA . GLY A 1 347 ? 0.886 18.396 -5.061 1.00 47.72 347 GLY A CA 1
ATOM 2751 C C . GLY A 1 347 ? 1.339 19.170 -3.821 1.00 47.72 347 GLY A C 1
ATOM 2752 O O . GLY A 1 347 ? 0.574 19.245 -2.863 1.00 47.72 347 GLY A O 1
ATOM 2753 N N . GLN A 1 348 ? 2.543 19.751 -3.816 1.00 57.50 348 GLN A N 1
ATOM 2754 C CA . GLN A 1 348 ? 3.069 20.524 -2.684 1.00 57.50 348 GLN A CA 1
ATOM 2755 C C . GLN A 1 348 ? 3.176 22.032 -2.993 1.00 57.50 348 GLN A C 1
ATOM 2757 O O . GLN A 1 348 ? 3.390 22.408 -4.148 1.00 57.50 348 GLN A O 1
ATOM 2762 N N . PRO A 1 349 ? 3.047 22.918 -1.985 1.00 60.88 349 PRO A N 1
ATOM 2763 C CA . PRO A 1 349 ? 3.330 24.343 -2.145 1.00 60.88 349 PRO A CA 1
ATOM 2764 C C . PRO A 1 349 ? 4.829 24.569 -2.393 1.00 60.88 349 PRO A C 1
ATOM 2766 O O . PRO A 1 349 ? 5.663 23.941 -1.746 1.00 60.88 349 PRO A O 1
ATOM 2769 N N . LEU A 1 350 ? 5.178 25.499 -3.291 1.00 68.38 350 LEU A N 1
ATOM 2770 C CA . LEU A 1 350 ? 6.580 25.786 -3.639 1.00 68.38 350 LEU A CA 1
ATOM 2771 C C . LEU A 1 350 ? 7.417 26.239 -2.433 1.00 68.38 350 LEU A C 1
ATOM 2773 O O . LEU A 1 350 ? 8.569 25.843 -2.333 1.00 68.38 350 LEU A O 1
ATOM 2777 N N . GLN A 1 351 ? 6.840 27.021 -1.514 1.00 66.56 351 GLN A N 1
ATOM 2778 C CA . GLN A 1 351 ? 7.467 27.403 -0.245 1.00 66.56 351 GLN A CA 1
ATOM 2779 C C . GLN A 1 351 ? 6.597 26.983 0.939 1.00 66.56 351 GLN A C 1
ATOM 2781 O O . GLN A 1 351 ? 5.408 27.305 0.984 1.00 66.56 351 GLN A O 1
ATOM 2786 N N . PHE A 1 352 ? 7.205 26.359 1.947 1.00 61.31 352 PHE A N 1
ATOM 2787 C CA . PHE A 1 352 ? 6.541 26.038 3.213 1.00 61.31 352 PHE A CA 1
ATOM 2788 C C . PHE A 1 352 ? 6.679 27.202 4.203 1.00 61.31 352 PHE A C 1
ATOM 2790 O O . PHE A 1 352 ? 7.416 27.137 5.182 1.00 61.31 352 PHE A O 1
ATOM 2797 N N . ARG A 1 353 ? 5.983 28.305 3.909 1.00 66.50 353 ARG A N 1
ATOM 2798 C CA . ARG A 1 353 ? 5.977 29.534 4.718 1.00 66.50 353 ARG A CA 1
ATOM 2799 C C . ARG A 1 353 ? 4.647 29.678 5.461 1.00 66.50 353 ARG A C 1
ATOM 2801 O O . ARG A 1 353 ? 3.812 30.504 5.091 1.00 66.50 353 ARG A O 1
ATOM 2808 N N . PHE A 1 354 ? 4.441 28.857 6.485 1.00 59.66 354 PHE A N 1
ATOM 2809 C CA . PHE A 1 354 ? 3.182 28.806 7.229 1.00 59.66 354 PHE A CA 1
ATOM 2810 C C . PHE A 1 354 ? 3.378 29.249 8.689 1.00 59.66 354 PHE A C 1
ATOM 2812 O O . PHE A 1 354 ? 4.130 28.595 9.411 1.00 59.66 354 PHE A O 1
ATOM 2819 N N . PRO A 1 355 ? 2.721 30.337 9.146 1.00 54.09 355 PRO A N 1
ATOM 2820 C CA . PRO A 1 355 ? 2.776 30.732 10.551 1.00 54.09 355 PRO A CA 1
ATOM 2821 C C . PRO A 1 355 ? 2.079 29.680 11.437 1.00 54.09 355 PRO A C 1
ATOM 2823 O O . PRO A 1 355 ? 1.210 28.960 10.936 1.00 54.09 355 PRO A O 1
ATOM 2826 N N . PRO A 1 356 ? 2.403 29.602 12.742 1.00 53.16 356 PRO A N 1
ATOM 2827 C CA . PRO A 1 356 ? 1.716 28.708 13.673 1.00 53.16 356 PRO A CA 1
ATOM 2828 C C . PRO A 1 356 ? 0.205 28.960 13.708 1.00 53.16 356 PRO A C 1
ATOM 2830 O O . PRO A 1 356 ? -0.240 30.112 13.722 1.00 53.16 356 PRO A O 1
ATOM 2833 N N . VAL A 1 357 ? -0.589 27.887 13.753 1.00 49.34 357 VAL A N 1
ATOM 2834 C CA . VAL A 1 357 ? -2.051 27.966 13.863 1.00 49.34 357 VAL A CA 1
ATOM 2835 C C . VAL A 1 357 ? -2.540 27.140 15.050 1.00 49.34 357 VAL A C 1
ATOM 2837 O O . VAL A 1 357 ? -2.289 25.940 15.166 1.00 49.34 357 VAL A O 1
ATOM 2840 N N . VAL A 1 358 ? -3.287 27.796 15.941 1.00 52.28 358 VAL A N 1
ATOM 2841 C CA . VAL A 1 358 ? -3.973 27.148 17.065 1.00 52.28 358 VAL A CA 1
ATOM 2842 C C . VAL A 1 358 ? -5.316 26.610 16.579 1.00 52.28 358 VAL A C 1
ATOM 2844 O O . VAL A 1 358 ? -6.268 27.365 16.364 1.00 52.28 358 VAL A O 1
ATOM 2847 N N . HIS A 1 359 ? -5.417 25.293 16.428 1.00 48.75 359 HIS A N 1
ATOM 2848 C CA . HIS A 1 359 ? -6.647 24.628 16.018 1.00 48.75 359 HIS A CA 1
ATOM 2849 C C . HIS A 1 359 ? -7.471 24.209 17.240 1.00 48.75 359 HIS A C 1
ATOM 2851 O O . HIS A 1 359 ? -6.972 23.585 18.179 1.00 48.75 359 HIS A O 1
ATOM 2857 N N . ARG A 1 360 ? -8.776 24.502 17.202 1.00 53.97 360 ARG A N 1
ATOM 2858 C CA . ARG A 1 360 ? -9.764 23.985 18.159 1.00 53.97 360 ARG A CA 1
ATOM 2859 C C . ARG A 1 360 ? -10.674 22.977 17.470 1.00 53.97 360 ARG A C 1
ATOM 2861 O O . ARG A 1 360 ? -11.471 23.347 16.609 1.00 53.97 360 ARG A O 1
ATOM 2868 N N . TRP A 1 361 ? -10.631 21.723 17.908 1.00 48.97 361 TRP A N 1
ATOM 2869 C CA . TRP A 1 361 ? -11.636 20.732 17.525 1.00 48.97 361 TRP A CA 1
ATOM 2870 C C . TRP A 1 361 ? -12.929 20.991 18.321 1.00 48.97 361 TRP A C 1
ATOM 2872 O O . TRP A 1 361 ? -12.871 21.058 19.548 1.00 48.97 361 TRP A O 1
ATOM 2882 N N . PRO A 1 362 ? -14.109 21.145 17.690 1.00 46.94 362 PRO A N 1
ATOM 2883 C CA . PRO A 1 362 ? -15.351 21.345 18.433 1.00 46.94 362 PRO A CA 1
ATOM 2884 C C . PRO A 1 362 ? -15.911 20.016 18.969 1.00 46.94 362 PRO A C 1
ATOM 2886 O O . PRO A 1 362 ? -16.057 19.041 18.220 1.00 46.94 362 PRO A O 1
ATOM 2889 N N . SER A 1 363 ? -16.281 20.015 20.256 1.00 40.28 363 SER A N 1
ATOM 2890 C CA . SER A 1 363 ? -16.618 18.829 21.068 1.00 40.28 363 SER A CA 1
ATOM 2891 C C . SER A 1 363 ? -17.928 18.121 20.731 1.00 40.28 363 SER A C 1
ATOM 2893 O O . SER A 1 363 ? -18.217 17.061 21.286 1.00 40.28 363 SER A O 1
ATOM 2895 N N . ARG A 1 364 ? -18.730 18.680 19.823 1.00 38.03 364 ARG A N 1
ATOM 2896 C CA . ARG A 1 364 ? -19.981 18.088 19.334 1.00 38.03 364 ARG A CA 1
ATOM 2897 C C . ARG A 1 364 ? -20.130 18.315 17.828 1.00 38.03 364 ARG A C 1
ATOM 2899 O O . ARG A 1 364 ? -19.528 19.242 17.278 1.00 38.03 364 ARG A O 1
ATOM 2906 N N . PRO A 1 365 ? -20.927 17.495 17.128 1.00 37.59 365 PRO A N 1
ATOM 2907 C CA . PRO A 1 365 ? -21.535 17.933 15.886 1.00 37.59 365 PRO A CA 1
ATOM 2908 C C . PRO A 1 365 ? -22.622 18.963 16.217 1.00 37.59 365 PRO A C 1
ATOM 2910 O O . PRO A 1 365 ? -23.629 18.622 16.835 1.00 37.59 365 PRO A O 1
ATOM 2913 N N . ASN A 1 366 ? -22.449 20.207 15.770 1.00 32.81 366 ASN A N 1
ATOM 2914 C CA . ASN A 1 366 ? -23.628 21.001 15.429 1.00 32.81 366 ASN A CA 1
ATOM 2915 C C . ASN A 1 366 ? -24.314 20.309 14.242 1.00 32.81 366 ASN A C 1
ATOM 2917 O O . ASN A 1 366 ? -23.643 19.692 13.407 1.00 32.81 366 ASN A O 1
ATOM 2921 N N . SER A 1 367 ? -25.641 20.376 14.186 1.00 33.62 367 SER A N 1
ATOM 2922 C CA . SER A 1 367 ? -26.453 19.742 13.149 1.00 33.62 367 SER A CA 1
ATOM 2923 C C . SER A 1 367 ? -26.224 20.397 11.785 1.00 33.62 367 SER A C 1
ATOM 2925 O O . SER A 1 367 ? -26.931 21.327 11.402 1.00 33.62 367 SER A O 1
ATOM 2927 N N . LEU A 1 368 ? -25.241 19.886 11.041 1.00 30.17 368 LEU A N 1
ATOM 2928 C CA . LEU A 1 368 ? -25.175 20.067 9.595 1.00 30.17 368 LEU A CA 1
ATOM 2929 C C . LEU A 1 368 ? -26.343 19.300 8.973 1.00 30.17 368 LEU A C 1
ATOM 2931 O O . LEU A 1 368 ? -26.258 18.090 8.757 1.00 30.17 368 LEU A O 1
ATOM 2935 N N . HIS A 1 369 ? -27.433 20.024 8.729 1.00 27.86 369 HIS A N 1
ATOM 2936 C CA . HIS A 1 369 ? -28.409 19.625 7.729 1.00 27.86 369 HIS A CA 1
ATOM 2937 C C . HIS A 1 369 ? -27.720 19.631 6.359 1.00 27.86 369 HIS A C 1
ATOM 2939 O O . HIS A 1 369 ? -27.059 20.607 6.001 1.00 27.86 369 HIS A O 1
ATOM 2945 N N . TYR A 1 370 ? -27.892 18.527 5.642 1.00 32.78 370 TYR A N 1
ATOM 2946 C CA . TYR A 1 370 ? -27.699 18.367 4.206 1.00 32.78 370 TYR A CA 1
ATOM 2947 C C . TYR A 1 370 ? -29.024 17.840 3.650 1.00 32.78 370 TYR A C 1
ATOM 2949 O O . TYR A 1 370 ? -29.665 17.056 4.394 1.00 32.78 370 TYR A O 1
#

Mean predicted aligned error: 12.17 Å

Organism: Ascaris lumbricoides (NCBI:txid6252)

Secondary structure (DSSP, 8-state):
---------EEE---TT-SS-SS-EEEETTSEEEEEEE-----GGGGGG--TTS--HHHHHHHHHHH-SSHHHHHHHHTTT--SSS-EEEEEEEGGG--TTSPPPSSSSEEEEESSSSSHHHHHHTTTHHHHHHHGGGGSTTTSHHHHHHHHHGGG--SHHHHHHHHT---TTT-GGG--SSBSS--TTSSSS-BGGGS-TT-B-SSGGGS--S-B--EEEE--HHHHTTT--EEEES---SSSPPPBTTTSTTTTTS--TTS-SB--PPPEE--PPPPPSS-----------PPP-S-----------HHHHHHTEEEE--SS--SSSPPPBTTTSTTTTTS--TTS-SB-----EEEE--SS------

InterPro domains:
  IPR007000 Phospholipase B-like [PF04916] (117-273)
  IPR007000 Phospholipase B-like [PF04916] (307-358)
  IPR007000 Phospholipase B-like [PTHR12370] (117-272)

=== Feature glossary ===
Key to the feature types in this record:

Secondary structure (8-state, DSSP). Secondary structure is the local, repeating backbone conformation. DSSP classifies it into eight states by reading the hydrogen-bond network: three helix types (H, G, I), two β types (E, B), two non-regular types (T, S), and unstructured coil (-).

Backbone torsions (φ/ψ). Backbone dihedral angles. Every residue except chain termini has a φ (preceding-C → N → Cα → C) and a ψ (N → Cα → C → next-N). They are reported in degrees following the IUPAC sign convention. Secondary structure is essentially a statement about which (φ, ψ) basin each residue occupies.

Predicted aligned error. Predicted Aligned Error (PAE) is an AlphaFold confidence matrix: entry (i, j) is the expected error in the position of residue j, in ångströms, when the prediction is superimposed on the true structure at residue i. Low PAE within a block of residues means that block is internally rigid and well-predicted; high PAE between two blocks means their relative placement is uncertain even if each block individually is confident.

B-factor. B-factor (Debye–Waller factor) reflects atomic displacement in the crystal lattice. It is an experimental observable (units Å²), not a prediction; low values mean the atom is pinned down, high values mean it moves or is heterogeneous across the crystal.

Secondary structure (3-state, P-SEA). Three-state secondary structure (P-SEA) collapses the eight DSSP classes into helix (a), strand (b), and coil (c). P-SEA assigns these from Cα geometry alone — distances and angles — without requiring backbone oxygens, so it works on any Cα trace.

Sequence. Primary structure: the covalent order of the twenty standard amino acids along the backbone. Two proteins with the same sequence will (almost always) fold to the same structure; two with 30% identity often share a fold but not the details.

pLDDT. pLDDT is the predicted lDDT-Cα score: AlphaFold's confidence that the local environment of each residue (all inter-atomic distances within 15 Å) is correctly placed. It is a per-residue number between 0 and 100, with higher meaning more reliable.

InterPro / GO / CATH / organism. Functional annotations link the protein to curated databases. InterPro entries identify conserved domains and families by matching the sequence against member-database signatures (Pfam, PROSITE, CDD, …). Gene Ontology (GO) terms describe molecular function, biological process, and cellular component in a controlled vocabulary. CATH places the structure in a hierarchical fold classification (Class/Architecture/Topology/Homologous-superfamily). The organism is the source species.

Contact-map, Ramachandran, and PAE plots. Three diagnostic plots accompany the record. The Cα contact map visualizes the tertiary structure as a 2D adjacency matrix (8 Å cutoff, sequence-local contacts suppressed). The Ramachandran plot shows the distribution of backbone (φ, ψ) torsions, with points in the α and β basins reflecting secondary structure content. The PAE plot shows AlphaFold's inter-residue confidence as a color matrix.

mmCIF coordinates. The mmCIF table is the protein's shape written out atom by atom. For each backbone N, Cα, C, and carbonyl O, it records an (x, y, z) coordinate triple in Å plus the residue type, chain letter, and residue number.

Radius of gyration, Cα contacts, bounding box. Three whole-structure scalars: the radius of gyration (RMS distance of Cα from centroid, in Å), the count of Cα–Cα contacts (pairs closer than 8 Å and separated by more than four residues in sequence — i.e. tertiary, not local, contacts), and the bounding-box dimensions. Together they distinguish compact globular folds from extended fibres or disordered chains.

Foldseek 3Di. The Foldseek 3Di string encodes local tertiary geometry as a 20-letter alphabet — one character per residue — derived from the relative positions of nearby Cα atoms. Unlike the amino-acid sequence, 3Di is a direct function of the 3D structure, so two proteins with the same fold have similar 3Di strings even at low sequence identity.

Rendered structure images. Six rendered views show the 3D structure from the faces of a cube — i.e. along ±x, ±y, ±z. Rendering representation is drawn randomly per protein from cartoon (secondary-structure ribbons), sticks (backbone bonds), or molecular surface; coloring is either N→C rainbow (blue at the N-terminus through red at the C-terminus) or one color per chain.

Nearest PDB structures. The Foldseek neighbor list gives the closest experimentally determined structures in the PDB, ranked by structural alignment. TM-score near 1 means near-identical fold; near 0.3 means only rough topology match. This is how one finds what a novel AlphaFold prediction most resembles in the solved-structure universe.

Solvent-accessible surface area. SASA measures how much of the protein is reachable by solvent. It is computed by rolling a water-sized probe over the atomic surface and summing the exposed area (Å²). Per-residue SASA distinguishes core (buried, low SASA) from surface (exposed, high SASA) residues; total SASA is a whole-molecule size measure.